Protein AF-A0A137NPG3-F1 (afdb_monomer_lite)

Organism: Conidiobolus coronatus (strain ATCC 28846 / CBS 209.66 / NRRL 28638) (NCBI:txid796925)

Foldseek 3Di:
DFQLCVLLQQVVQFVVVCPPPLNDFDPLQKDWFKKKKFFDPPADADDPPFDKDKHKDWQWFDFDPFATKTWMKMFIDTPNHTTMIMITIMGRGDHDQPQVPTKHKDFDQKWKFFQQDPVSLVVQVPDPQKFFPAPVDRDDRGKIKIWGKMWMFGDPGNQWTQKIWMKTFIFICPFLPDTHGGIMGTDMDGRDRDDVVVVCRVVRTDGPQDWFFDPVQFDFLDDPDPPDALKDWAAQAQVVVCVSSVVPPVLQHPQVSVVVSVHPGNWHPVSVVQVSQVVCCCVRVQVVPSVQFRMKMKTFPATHHHGWMKHKTWGQTTATLQWTKIWIWIATPVRHTGMTIIITGHDPQDEAEAEDPDPADACQLVVVCVPPPQLVVLQVVQQVLCCQQQNGGLNCCRHPLAQKDKHFLDDPSSVNNLVSQQPQWFWFQDPVRDTDIDRLCPVRDSPDGMDMDGDPRGPCLQQLSVLLNSLSSLLSVLSSCVVRSNDHPLRAYEYDPSCLLSCCVRQQVQADSSLSSVLSNSVSSLLLSLFDADPVRAGQKFKKKFQQVLQPPLCWPVNLQVLQVLLCVLVVWDKDFQDPDDTNGITMIITGLLSLQLSLQLSQCSRVVVPDLNVCPVVDDPVVSSVVSSVSSVVSSVVSVVVCVVPVGRDDDDHSGIDTSPSGRGRPRTPSCVSRPVVSVVSCPVSGDPVSGDVVSQAQRYQYPQQRGRDDPDLVNLVSNCVRNVDPVSVVCNVVVVD

InterPro domains:
  IPR001227 Acyl transferase domain superfamily [G3DSA:3.40.366.10] (345-542)
  IPR002539 MaoC-like dehydratase domain [PF01575] (235-331)
  IPR003965 Fatty acid synthase [PR01483] (235-257)
  IPR003965 Fatty acid synthase [PR01483] (257-278)
  IPR003965 Fatty acid synthase [PR01483] (342-361)
  IPR003965 Fatty acid synthase [PR01483] (363-386)
  IPR003965 Fatty acid synthase [PR01483] (485-504)
  IPR003965 Fatty acid synthase [PR01483] (521-542)
  IPR014043 Acyl transferase domain [PF00698] (352-718)
  IPR016035 Acyl transferase/acyl hydrolase/lysophospholipase [SSF52151] (350-708)
  IPR029069 HotDog domain superfamily [SSF54637] (1-95)
  IPR029069 HotDog domain superfamily [SSF54637] (236-345)
  IPR039569 FAS1-like, dehydratase domain region [PF13452] (1-85)
  IPR050830 Fungal fatty acid synthase [PTHR10982] (1-738)

Secondary structure (DSSP, 8-state):
--TTHHHHHHHHHHHHTT-STTS---GGGEEEEEEEEEEPTTSPPP-TT---EEEEEEEEEEEETTEEEEEEEEEEEETTEEEEEEEEEEEEES-----TT-EEEEEPPPEEEEE-SHHHHHHHHT-TTEEES-TTS---TTEEEEEEEEEEEEESSSS-EEEEEEEEEEEEE-SSS-EEEEEEEEEEEEEESS-HHHHHHHHH-EESS--EE-TT--EE-S-SSTT---EEEPPS-SHHHHHHH----GGGT-HHHHHHTT-SSSPPPHHHHHHHHHHHIIIIISTT-GGGEEEEEEEE-S---TT-EEEE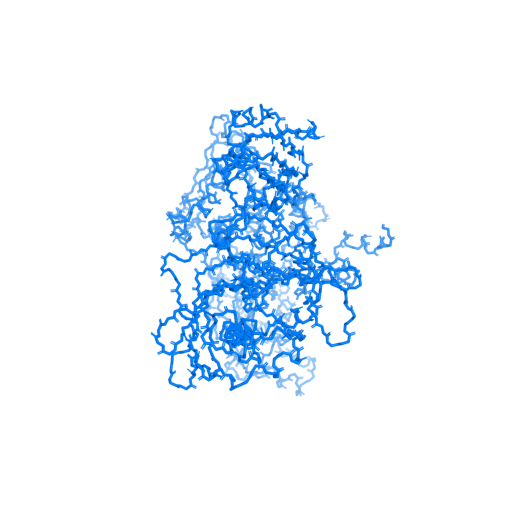EEEEEEEETTEEEEEEEEEETTS-EEEEEEEEEEPSP--EEE--TT---TTTTHHHHHH-HHHHHHHHHHHHHHHHHHS--HHHHHHH--SEEEEE--HHHHHHHHHHHHH-EEEEE-TTS-EEEEES-TT--TT--EEEEE-TT-GGGSHHHHHHHHHHHHHHHHHHHHHTT-PPTT--EEESTTHHHHHHHHTS--S-HHHHHHHHHHHHHHHHHTS---TTS--SEEEEEE-GGGT-TT--HHHHHHHHHHHHHHHTS-EEEEEEEETTTEEEEEEEHHHHHHHHHHHHHHHHTT--HHHHHHHS-HHHHHHHHHHHHHHHHHHHHHHHHHHSS------SSEEE-TT--S-TTSGGGGGGHHHHHHHHHHHS-GGG--HHHHTTTEE-TTT-S----SHHHHHHHHHHH--HHHHHHHHTTT-

Radius of gyration: 34.08 Å; chains: 1; bounding box: 76×72×97 Å

Sequence (739 aa):
APLDYAIRLGWLAIIKTIFPKEIDGDLLKLVHLSNGFRQFDNVRPLQSGDVVDCTAKILALKNTASGKLVKVRSVIQRGGVDVMEINSQFLYRGKFNDFEHTFEVVEETPVEVVLDSAQSIAVLKSKSWFSWDHPELNPSVGSHLIFRLNTFASYESPEVFSSVHTKGQVAMQVSTKEFVNVASVDFEASGSHGNPVLDYLKRHGQSIEQAQYFENGGYSVLPTGEEFSSSIRVPNSNTSYAEISTDYNPIHVNPYIADLAELPGTITHGMWTSASTRKFVETFAAENKPLRVTSYDVSFLGMVLPSDQLETKLFHVGMQNGKRIIKIETFNQNGAKVLEGTAEVDQPTTAYVFTGQGSQEPGMGMALYGSSPVAKAVWDIADNHFLKNYGFSILDIVRNNPKEKTIHFGGVQGKAIRQNYMAMTYDTVTAEGEVKTLPLFPEISDKSDFYTFKSPNGLLSATQFTQPALTLVEKAAFEDMVSKGLIQQNAPFAGHSLGEYATLASIGNVLPIESLIDLVFFRGMTMQSAVERDELGRSDYGMVAVNPSRISKSLTENYLKYLVDSISHETQSLLDIVNFNVENWQYVVSGSLTCLDVLANVLNYLKSANIDLAKLMKEMSLEDLKEHLSQIIHSCLAKSLEKKSQHGFINLERGYATIPLPGIDVPFHSRFLLSGVVPFRNFILRTIHQTNVDVNRLIGKYIPNLVAEPFNVTKDYFELIHKVSSSPKIAKVLKSWDE

pLDDT: mean 91.83, std 6.91, range [52.34, 98.5]

Structure (mmCIF, N/CA/C/O backbone):
data_AF-A0A137NPG3-F1
#
_entry.id   AF-A0A137NPG3-F1
#
loop_
_atom_site.group_PDB
_atom_site.id
_atom_site.type_symbol
_atom_site.label_atom_id
_atom_site.label_alt_id
_atom_site.label_comp_id
_atom_site.label_asym_id
_atom_site.label_entity_id
_atom_site.label_seq_id
_atom_site.pdbx_PDB_ins_code
_atom_site.Cartn_x
_atom_site.Cartn_y
_atom_site.Cartn_z
_atom_site.occupancy
_atom_site.B_iso_or_equiv
_atom_site.auth_seq_id
_atom_site.auth_comp_id
_atom_site.auth_asym_id
_atom_site.auth_atom_id
_atom_site.pdbx_PDB_model_num
ATOM 1 N N . ALA A 1 1 ? 0.030 -21.918 -17.613 1.00 77.31 1 ALA A N 1
ATOM 2 C CA . ALA A 1 1 ? 1.329 -22.197 -18.260 1.00 77.31 1 ALA A CA 1
ATOM 3 C C . ALA A 1 1 ? 2.397 -21.360 -17.560 1.00 77.31 1 ALA A C 1
ATOM 5 O O . ALA A 1 1 ? 2.027 -20.306 -17.050 1.00 77.31 1 ALA A O 1
ATOM 6 N N . PRO A 1 2 ? 3.662 -21.811 -17.459 1.00 82.81 2 PRO A N 1
ATOM 7 C CA . PRO A 1 2 ? 4.732 -20.968 -16.920 1.00 82.81 2 PRO A CA 1
ATOM 8 C C . PRO A 1 2 ? 4.921 -19.729 -17.803 1.00 82.81 2 PRO A C 1
ATOM 10 O O . PRO A 1 2 ? 4.638 -19.799 -19.001 1.00 82.81 2 PRO A O 1
ATOM 13 N N . LEU A 1 3 ? 5.422 -18.629 -17.229 1.00 86.50 3 LEU A N 1
ATOM 14 C CA . LEU A 1 3 ? 5.718 -17.399 -17.979 1.00 86.50 3 LEU A CA 1
ATOM 15 C C . LEU A 1 3 ? 6.594 -17.679 -19.205 1.00 86.50 3 LEU A C 1
ATOM 17 O O . LEU A 1 3 ? 6.303 -17.185 -20.285 1.00 86.50 3 LEU A O 1
ATOM 21 N N . ASP A 1 4 ? 7.589 -18.560 -19.082 1.00 91.25 4 ASP A N 1
ATOM 22 C CA . ASP A 1 4 ? 8.500 -18.890 -20.188 1.00 91.25 4 ASP A CA 1
ATOM 23 C C . ASP A 1 4 ? 7.774 -19.468 -21.407 1.00 91.25 4 ASP A C 1
ATOM 25 O O . ASP A 1 4 ? 8.260 -19.354 -22.527 1.00 91.25 4 ASP A O 1
ATOM 29 N N . TYR A 1 5 ? 6.596 -20.078 -21.226 1.00 91.62 5 TYR A N 1
ATOM 30 C CA . TYR A 1 5 ? 5.825 -20.633 -22.341 1.00 91.62 5 TYR A CA 1
ATOM 31 C C . TYR A 1 5 ? 5.335 -19.544 -23.309 1.00 91.62 5 TYR A C 1
ATOM 33 O O . TYR A 1 5 ? 5.012 -19.844 -24.459 1.00 91.62 5 TYR A O 1
ATOM 41 N N . ALA A 1 6 ? 5.338 -18.278 -22.879 1.00 92.56 6 ALA A N 1
ATOM 42 C CA . ALA A 1 6 ? 5.113 -17.115 -23.726 1.00 92.56 6 ALA A CA 1
ATOM 43 C C . ALA A 1 6 ? 5.998 -17.129 -24.972 1.00 92.56 6 ALA A C 1
ATOM 45 O O . ALA A 1 6 ? 5.499 -16.924 -26.078 1.00 92.56 6 ALA A O 1
ATOM 46 N N . ILE A 1 7 ? 7.299 -17.419 -24.807 1.00 94.31 7 ILE A N 1
ATOM 47 C CA . ILE A 1 7 ? 8.235 -17.370 -25.932 1.00 94.31 7 ILE A CA 1
ATOM 48 C C . ILE A 1 7 ? 7.852 -18.394 -26.988 1.00 94.31 7 ILE A C 1
ATOM 50 O O . ILE A 1 7 ? 7.901 -18.089 -28.169 1.00 94.31 7 ILE A O 1
ATOM 54 N N . ARG A 1 8 ? 7.372 -19.574 -26.583 1.00 94.19 8 ARG A N 1
ATOM 55 C CA . ARG A 1 8 ? 6.933 -20.611 -27.518 1.00 94.19 8 ARG A CA 1
ATOM 56 C C . ARG A 1 8 ? 5.760 -20.145 -28.381 1.00 94.19 8 ARG A C 1
ATOM 58 O O . ARG A 1 8 ? 5.723 -20.446 -29.574 1.00 94.19 8 ARG A O 1
ATOM 65 N N . LEU A 1 9 ? 4.810 -19.442 -27.772 1.00 93.69 9 LEU A N 1
ATOM 66 C CA . LEU A 1 9 ? 3.632 -18.909 -28.454 1.00 93.69 9 LEU A CA 1
ATOM 67 C C . LEU A 1 9 ? 4.014 -17.748 -29.386 1.00 93.69 9 LEU A C 1
ATOM 69 O O . LEU A 1 9 ? 3.578 -17.711 -30.534 1.00 93.69 9 LEU A O 1
ATOM 73 N N . GLY A 1 10 ? 4.877 -16.845 -28.912 1.00 94.12 10 GLY A N 1
ATOM 74 C CA . GLY A 1 10 ? 5.294 -15.646 -29.641 1.00 94.12 10 GLY A CA 1
ATOM 75 C C . GLY A 1 10 ? 6.431 -15.846 -30.648 1.00 94.12 10 GLY A C 1
ATOM 76 O O . GLY A 1 10 ? 6.624 -14.980 -31.500 1.00 94.12 10 GLY A O 1
ATOM 77 N N . TRP A 1 11 ? 7.177 -16.959 -30.597 1.00 95.44 11 TRP A N 1
ATOM 78 C CA . TRP A 1 11 ? 8.459 -17.116 -31.304 1.00 95.44 11 TRP A CA 1
ATOM 79 C C . TRP A 1 11 ? 8.372 -16.809 -32.797 1.00 95.44 11 TRP A C 1
ATOM 81 O O . TRP A 1 11 ? 9.16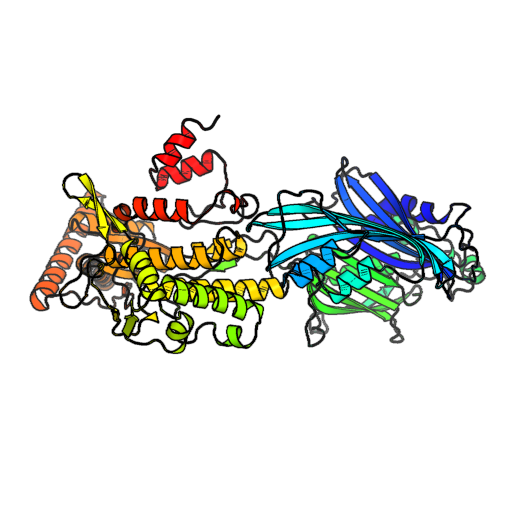5 -16.027 -33.312 1.00 95.44 11 TRP A O 1
ATOM 91 N N . LEU A 1 12 ? 7.374 -17.367 -33.488 1.00 94.06 12 LEU A N 1
ATOM 92 C CA . LEU A 1 12 ? 7.195 -17.154 -34.926 1.00 94.06 12 LEU A CA 1
ATOM 93 C C . LEU A 1 12 ? 6.904 -15.688 -35.267 1.00 94.06 12 LEU A C 1
ATOM 95 O O . LEU A 1 12 ? 7.405 -15.186 -36.270 1.00 94.06 12 LEU A O 1
ATOM 99 N N . ALA A 1 13 ? 6.112 -14.999 -34.442 1.00 95.62 13 ALA A N 1
ATOM 100 C CA . ALA A 1 13 ? 5.815 -13.586 -34.638 1.00 95.62 13 ALA A CA 1
ATOM 101 C C . ALA A 1 13 ? 7.063 -12.729 -34.386 1.00 95.62 13 ALA A C 1
ATOM 103 O O . ALA A 1 13 ? 7.385 -11.874 -35.207 1.00 95.62 13 ALA A O 1
ATOM 104 N N . ILE A 1 14 ? 7.790 -13.007 -33.298 1.00 96.44 14 ILE A N 1
ATOM 105 C CA . ILE A 1 14 ? 9.013 -12.296 -32.910 1.00 96.44 14 ILE A CA 1
ATOM 106 C C . ILE A 1 14 ? 10.095 -12.474 -33.974 1.00 96.44 14 ILE A C 1
ATOM 108 O O . ILE A 1 14 ? 10.585 -11.485 -34.514 1.00 96.44 14 ILE A O 1
ATOM 112 N N . ILE A 1 15 ? 10.446 -13.712 -34.332 1.00 94.38 15 ILE A N 1
ATOM 113 C CA . ILE A 1 15 ? 11.560 -13.965 -35.250 1.00 94.38 15 ILE A CA 1
ATOM 114 C C . ILE A 1 15 ? 11.259 -13.460 -36.664 1.00 94.38 15 ILE A C 1
ATOM 116 O O . ILE A 1 15 ? 12.160 -13.012 -37.359 1.00 94.38 15 ILE A O 1
ATOM 120 N N . LYS A 1 16 ? 9.990 -13.424 -37.093 1.00 95.25 16 LYS A N 1
ATOM 121 C CA . LYS A 1 16 ? 9.615 -12.855 -38.398 1.00 95.25 16 LYS A CA 1
ATOM 122 C C . LYS A 1 16 ? 9.999 -11.375 -38.529 1.00 95.25 16 LYS A C 1
ATOM 124 O O . LYS A 1 16 ? 10.221 -10.911 -39.645 1.00 95.25 16 LYS A O 1
ATOM 129 N N . THR A 1 17 ? 10.110 -10.644 -37.417 1.00 94.81 17 THR A N 1
ATOM 130 C CA . THR A 1 17 ? 10.446 -9.211 -37.426 1.00 94.81 17 THR A CA 1
ATOM 131 C C . THR A 1 17 ? 11.885 -8.903 -37.835 1.00 94.81 17 THR A C 1
ATOM 133 O O . THR A 1 17 ? 12.154 -7.770 -38.214 1.00 94.81 17 THR A O 1
ATOM 136 N N . ILE A 1 18 ? 12.793 -9.883 -37.813 1.00 93.81 18 ILE A N 1
ATOM 137 C CA . ILE A 1 18 ? 14.203 -9.672 -38.178 1.00 93.81 18 ILE A CA 1
ATOM 138 C C . ILE A 1 18 ? 14.530 -10.056 -39.633 1.00 93.81 18 ILE A C 1
ATOM 140 O O . ILE A 1 18 ? 15.678 -9.919 -40.037 1.00 93.81 18 ILE A O 1
ATOM 144 N N . PHE A 1 19 ? 13.544 -10.528 -40.408 1.00 94.06 19 PHE A N 1
ATOM 145 C CA . PHE A 1 19 ? 13.668 -10.893 -41.830 1.00 94.06 19 PHE A CA 1
ATOM 146 C C . PHE A 1 19 ? 13.269 -9.836 -42.888 1.00 94.06 19 PHE A C 1
ATOM 148 O O . PHE A 1 19 ? 13.485 -10.124 -44.071 1.00 94.06 19 PHE A O 1
ATOM 155 N N . PRO A 1 20 ? 12.639 -8.678 -42.576 1.00 93.88 20 PRO A N 1
ATOM 156 C CA . PRO A 1 20 ? 12.394 -7.647 -43.585 1.00 93.88 20 PRO A CA 1
ATOM 157 C C . PRO A 1 20 ? 13.669 -7.274 -44.348 1.00 93.88 20 PRO A C 1
ATOM 159 O O . PRO A 1 20 ? 14.754 -7.257 -43.775 1.00 93.88 20 PRO A O 1
ATOM 162 N N . LYS A 1 21 ? 13.538 -6.956 -45.640 1.00 89.56 21 LYS A N 1
ATOM 163 C CA . LYS A 1 21 ? 14.690 -6.669 -46.517 1.00 89.56 21 LYS A CA 1
ATOM 164 C C . LYS A 1 21 ? 15.441 -5.407 -46.102 1.00 89.56 21 LYS A C 1
ATOM 166 O O . LYS A 1 21 ? 16.620 -5.268 -46.392 1.00 89.56 21 LYS A O 1
ATOM 171 N N . GLU A 1 22 ? 14.735 -4.502 -45.440 1.00 89.38 22 GLU A N 1
ATOM 172 C CA . GLU A 1 22 ? 15.235 -3.251 -44.885 1.00 89.38 22 GLU A CA 1
ATOM 173 C C . GLU A 1 22 ? 16.142 -3.489 -43.662 1.00 89.38 22 GLU A C 1
ATOM 175 O O . GLU A 1 22 ? 16.864 -2.590 -43.238 1.00 89.38 22 GLU A O 1
ATOM 180 N N . ILE A 1 23 ? 16.115 -4.701 -43.095 1.00 90.19 23 ILE A N 1
ATOM 181 C CA . ILE A 1 23 ? 16.957 -5.148 -41.984 1.00 90.19 23 ILE A CA 1
ATOM 182 C C . ILE A 1 23 ? 17.960 -6.158 -42.543 1.00 90.19 23 ILE A C 1
ATOM 184 O O . ILE A 1 23 ? 17.838 -7.364 -42.342 1.00 90.19 23 ILE A O 1
ATOM 188 N N . ASP A 1 24 ? 18.948 -5.654 -43.280 1.00 89.25 24 ASP A N 1
ATOM 189 C CA . ASP A 1 24 ? 20.020 -6.494 -43.810 1.00 89.25 24 ASP A CA 1
ATOM 190 C C . ASP A 1 24 ? 21.049 -6.819 -42.715 1.00 89.25 24 ASP A C 1
ATOM 192 O O . ASP A 1 24 ? 21.476 -5.950 -41.944 1.00 89.25 24 ASP A O 1
ATOM 196 N N . GLY A 1 25 ? 21.432 -8.089 -42.625 1.00 90.75 25 GLY A N 1
ATOM 197 C CA . GLY A 1 25 ? 22.303 -8.599 -41.577 1.00 90.75 25 GLY A CA 1
ATOM 198 C C . GLY A 1 25 ? 22.615 -10.084 -41.739 1.00 90.75 25 GLY A C 1
ATOM 199 O O . GLY A 1 25 ? 21.783 -10.884 -42.163 1.00 90.75 25 GLY A O 1
ATOM 200 N N . ASP A 1 26 ? 23.836 -10.468 -41.370 1.00 93.19 26 ASP A N 1
ATOM 201 C CA . ASP A 1 26 ? 24.262 -11.867 -41.381 1.00 93.19 26 ASP A CA 1
ATOM 202 C C . ASP A 1 26 ? 23.595 -12.637 -40.229 1.00 93.19 26 ASP A C 1
ATOM 204 O O . ASP A 1 26 ? 23.969 -12.487 -39.061 1.00 93.19 26 ASP A O 1
ATOM 208 N N . LEU A 1 27 ? 22.610 -13.477 -40.561 1.00 93.19 27 LEU A N 1
ATOM 209 C CA . LEU A 1 27 ? 21.873 -14.304 -39.599 1.00 93.19 27 LEU A CA 1
ATOM 210 C C . LEU A 1 27 ? 22.770 -15.271 -38.813 1.00 93.19 27 LEU A C 1
ATOM 212 O O . LEU A 1 27 ? 22.447 -15.577 -37.667 1.00 93.19 27 LEU A O 1
ATOM 216 N N . LEU A 1 28 ? 23.906 -15.720 -39.363 1.00 92.62 28 LEU A N 1
ATOM 217 C CA . LEU A 1 28 ? 24.854 -16.564 -38.618 1.00 92.62 28 LEU A CA 1
ATOM 218 C C . LEU A 1 28 ? 25.591 -15.778 -37.526 1.00 92.62 28 LEU A C 1
ATOM 220 O O . LEU A 1 28 ? 26.126 -16.363 -36.586 1.00 92.62 28 LEU A O 1
ATOM 224 N N . LYS A 1 29 ? 25.595 -14.445 -37.620 1.00 93.88 29 LYS A N 1
ATOM 225 C CA . LYS A 1 29 ? 26.189 -13.533 -36.635 1.00 93.88 29 LYS A CA 1
ATOM 226 C C . LYS A 1 29 ? 25.158 -12.878 -35.720 1.00 93.88 29 LYS A C 1
ATOM 228 O O . LYS A 1 29 ? 25.534 -11.986 -34.952 1.00 93.88 29 LYS A O 1
ATOM 233 N N . LEU A 1 30 ? 23.901 -13.317 -35.783 1.00 96.25 30 LEU A N 1
ATOM 234 C CA . LEU A 1 30 ? 22.830 -12.869 -34.904 1.00 96.25 30 LEU A CA 1
ATOM 235 C C . LEU A 1 30 ? 23.091 -13.311 -33.459 1.00 96.25 30 LEU A C 1
ATOM 237 O O . LEU A 1 30 ? 23.410 -14.468 -33.189 1.00 96.25 30 LEU A O 1
ATOM 241 N N . VAL A 1 31 ? 22.906 -12.390 -32.520 1.00 96.44 31 VAL A N 1
ATOM 242 C CA . VAL A 1 31 ? 22.992 -12.646 -31.080 1.00 96.44 31 VAL A CA 1
ATOM 243 C C . VAL A 1 31 ? 21.686 -12.227 -30.424 1.00 96.44 31 VAL A C 1
ATOM 245 O O . VAL A 1 31 ? 21.208 -11.117 -30.642 1.00 96.44 31 VAL A O 1
ATOM 248 N N . HIS A 1 32 ? 21.118 -13.096 -29.592 1.00 97.25 32 HIS A N 1
ATOM 249 C CA . HIS A 1 32 ? 20.027 -12.729 -28.692 1.00 97.25 32 HIS A CA 1
ATOM 250 C C . HIS A 1 32 ? 20.649 -12.062 -27.458 1.00 97.25 32 HIS A C 1
ATOM 252 O O . HIS A 1 32 ? 21.397 -12.709 -26.731 1.00 97.25 32 HIS A O 1
ATOM 258 N N . LEU A 1 33 ? 20.400 -10.767 -27.258 1.00 97.12 33 LEU A N 1
ATOM 259 C CA . LEU A 1 33 ? 21.003 -9.976 -26.180 1.00 97.12 33 LEU A CA 1
ATOM 260 C C . LEU A 1 33 ? 20.206 -10.042 -24.883 1.00 97.12 33 LEU A C 1
ATOM 262 O O . LEU A 1 33 ? 20.792 -10.166 -23.813 1.00 97.12 33 LEU A O 1
ATOM 266 N N . SER A 1 34 ? 18.884 -9.941 -24.963 1.00 97.75 34 SER A N 1
ATOM 267 C CA . SER A 1 34 ? 18.024 -9.961 -23.784 1.00 97.75 34 SER A CA 1
ATOM 268 C C . SER A 1 34 ? 16.610 -10.393 -24.124 1.00 97.75 34 SER A C 1
ATOM 270 O O . SER A 1 34 ? 16.158 -10.245 -25.262 1.00 97.75 34 SER A O 1
ATOM 272 N N . ASN A 1 35 ? 15.919 -10.916 -23.115 1.00 97.94 35 ASN A N 1
ATOM 273 C CA . ASN A 1 35 ? 14.514 -11.266 -23.192 1.00 97.94 35 ASN A CA 1
ATOM 274 C C . ASN A 1 35 ? 13.799 -10.917 -21.883 1.00 97.94 35 ASN A C 1
ATOM 276 O O . ASN A 1 35 ? 14.281 -11.254 -20.801 1.00 97.94 35 ASN A O 1
ATOM 280 N N . GLY A 1 36 ? 12.629 -10.303 -22.006 1.00 97.12 36 GLY A N 1
ATOM 281 C CA . GLY A 1 36 ? 11.743 -9.939 -20.912 1.00 97.12 36 GLY A CA 1
ATOM 282 C C . GLY A 1 36 ? 10.342 -10.497 -21.097 1.00 97.12 36 GLY A C 1
ATOM 283 O O . GLY A 1 36 ? 9.856 -10.591 -22.223 1.00 97.12 36 GLY A O 1
ATOM 284 N N . PHE A 1 37 ? 9.696 -10.849 -19.992 1.00 95.94 37 PHE A N 1
ATOM 285 C CA . PHE A 1 37 ? 8.285 -11.214 -19.919 1.00 95.94 37 PHE A CA 1
ATOM 286 C C . PHE A 1 37 ? 7.602 -10.316 -18.902 1.00 95.94 37 PHE A C 1
ATOM 288 O O . PHE A 1 37 ? 8.107 -10.196 -17.788 1.00 95.94 37 PHE A O 1
ATOM 295 N N . ARG A 1 38 ? 6.433 -9.772 -19.237 1.00 93.88 38 ARG A N 1
ATOM 296 C CA . ARG A 1 38 ? 5.605 -9.027 -18.286 1.00 93.88 38 ARG A CA 1
ATOM 297 C C . ARG A 1 38 ? 4.138 -9.395 -18.447 1.00 93.88 38 ARG A C 1
ATOM 299 O O . ARG A 1 38 ? 3.564 -9.277 -19.526 1.00 93.88 38 ARG A O 1
ATOM 306 N N . GLN A 1 39 ? 3.534 -9.850 -17.359 1.00 92.00 39 GLN A N 1
ATOM 307 C CA . GLN A 1 39 ? 2.100 -10.089 -17.247 1.00 92.00 39 GLN A CA 1
ATOM 308 C C . GLN A 1 39 ? 1.388 -8.745 -17.049 1.00 92.00 39 GLN A C 1
ATOM 310 O O . GLN A 1 39 ? 1.785 -7.971 -16.179 1.00 92.00 39 GLN A O 1
ATOM 315 N N . PHE A 1 40 ? 0.328 -8.473 -17.817 1.00 90.31 40 PHE A N 1
ATOM 316 C CA . PHE A 1 40 ? -0.492 -7.284 -17.573 1.00 90.31 40 PHE A CA 1
ATOM 317 C C . PHE A 1 40 ? -1.292 -7.439 -16.274 1.00 90.31 40 PHE A C 1
ATOM 319 O O . PHE A 1 40 ? -1.841 -8.511 -15.985 1.00 90.31 40 PHE A O 1
ATOM 326 N N . ASP A 1 41 ? -1.354 -6.360 -15.493 1.00 82.69 41 ASP A N 1
ATOM 327 C CA . ASP A 1 41 ? -2.051 -6.337 -14.210 1.00 82.69 41 ASP A CA 1
ATOM 328 C C . ASP A 1 41 ? -3.564 -6.570 -14.388 1.00 82.69 41 ASP A C 1
ATOM 330 O O . ASP A 1 41 ? -4.166 -6.196 -15.393 1.00 82.69 41 ASP A O 1
ATOM 334 N N . ASN A 1 42 ? -4.204 -7.182 -13.386 1.00 79.75 42 ASN A N 1
ATOM 335 C CA . ASN A 1 42 ? -5.645 -7.493 -13.355 1.00 79.75 42 ASN A CA 1
ATOM 336 C C . ASN A 1 42 ? -6.166 -8.418 -14.481 1.00 79.75 42 ASN A C 1
ATOM 338 O O . ASN A 1 42 ? -7.379 -8.573 -14.630 1.00 79.75 42 ASN A O 1
ATOM 342 N N . VAL A 1 43 ? -5.288 -9.088 -15.236 1.00 86.88 43 VAL A N 1
ATOM 343 C CA . VAL A 1 43 ? -5.678 -10.071 -16.262 1.00 86.88 43 VAL A CA 1
ATOM 344 C C . VAL A 1 43 ? -5.372 -11.492 -15.793 1.00 86.88 43 VAL A C 1
ATOM 346 O O . VAL A 1 43 ? -4.303 -11.774 -15.254 1.00 86.88 43 VAL A O 1
ATOM 349 N N . ARG A 1 44 ? -6.305 -12.433 -16.019 1.00 88.81 44 ARG A N 1
ATOM 350 C CA . ARG A 1 44 ? -6.088 -13.850 -15.682 1.00 88.81 44 ARG A CA 1
ATOM 351 C C . ARG A 1 44 ? -4.892 -14.410 -16.478 1.00 88.81 44 ARG A C 1
ATOM 353 O O . ARG A 1 44 ? -4.960 -14.379 -17.713 1.00 88.81 44 ARG A O 1
ATOM 360 N N . PRO A 1 45 ? -3.903 -15.047 -15.821 1.00 88.44 45 PRO A N 1
ATOM 361 C CA . PRO A 1 45 ? -2.783 -15.718 -16.484 1.00 88.44 45 PRO A CA 1
ATOM 362 C C . PRO A 1 45 ? -3.220 -16.784 -17.500 1.00 88.44 45 PRO A C 1
ATOM 364 O O . PRO A 1 45 ? -4.342 -17.305 -17.442 1.00 88.44 45 PRO A O 1
ATOM 367 N N . LEU A 1 46 ? -2.320 -17.148 -18.417 1.00 89.69 46 LEU A N 1
ATOM 368 C CA . LEU A 1 46 ? -2.561 -18.186 -19.427 1.00 89.69 46 LEU A CA 1
ATOM 369 C C . LEU A 1 46 ? -2.781 -19.570 -18.795 1.00 89.69 46 LEU A C 1
ATOM 371 O O . LEU A 1 46 ? -1.969 -20.052 -17.996 1.00 89.69 46 LEU A O 1
ATOM 375 N N . GLN A 1 47 ? -3.850 -20.250 -19.202 1.00 90.81 47 GLN A N 1
ATOM 376 C CA . GLN A 1 47 ? -4.218 -21.601 -18.769 1.00 90.81 47 GLN A CA 1
ATOM 377 C C . GLN A 1 47 ? -4.283 -22.568 -19.956 1.00 90.81 47 GLN A C 1
ATOM 379 O O . GLN A 1 47 ? -4.293 -22.166 -21.116 1.00 90.81 47 GLN A O 1
ATOM 384 N N . SER A 1 48 ? -4.285 -23.868 -19.657 1.00 90.56 48 SER A N 1
ATOM 385 C CA . SER A 1 48 ? -4.498 -24.883 -20.691 1.00 90.56 48 SER A CA 1
ATOM 386 C C . SER A 1 48 ? -5.904 -24.738 -21.280 1.00 90.56 48 SER A C 1
ATOM 388 O O . SER A 1 48 ? -6.854 -24.505 -20.537 1.00 90.56 48 SER A O 1
ATOM 390 N N . GLY A 1 49 ? -6.023 -24.855 -22.603 1.00 91.69 49 GLY A N 1
ATOM 391 C CA . GLY A 1 49 ? -7.273 -24.640 -23.337 1.00 91.69 49 GLY A CA 1
ATOM 392 C C . GLY A 1 49 ? -7.517 -23.195 -23.784 1.00 91.69 49 GLY A C 1
ATOM 393 O O . GLY A 1 49 ? -8.425 -22.972 -24.580 1.00 91.69 49 GLY A O 1
ATOM 394 N N . ASP A 1 50 ? -6.708 -22.226 -23.337 1.00 93.38 50 ASP A N 1
ATOM 395 C CA . ASP A 1 50 ? -6.786 -20.854 -23.846 1.00 93.38 50 ASP A CA 1
ATOM 396 C C . ASP A 1 50 ? -6.374 -20.810 -25.332 1.00 93.38 50 ASP A C 1
ATOM 398 O O . ASP A 1 50 ? -5.334 -21.349 -25.719 1.00 93.38 50 ASP A O 1
ATOM 402 N N . VAL A 1 51 ? -7.176 -20.129 -26.155 1.00 95.00 51 VAL A N 1
ATOM 403 C CA . VAL A 1 51 ? -6.831 -19.767 -27.538 1.00 95.00 51 VAL A CA 1
ATOM 404 C C . VAL A 1 51 ? -6.286 -18.347 -27.524 1.00 95.00 51 VAL A C 1
ATOM 406 O O . VAL A 1 51 ? -6.917 -17.450 -26.958 1.00 95.00 51 VAL A O 1
ATOM 409 N N . VAL A 1 52 ? -5.107 -18.156 -28.111 1.00 94.94 52 VAL A N 1
ATOM 410 C CA . VAL A 1 52 ? -4.392 -16.881 -28.070 1.00 94.94 52 VAL A CA 1
ATOM 411 C C . VAL A 1 52 ? -3.890 -16.466 -29.441 1.00 94.94 52 VAL A C 1
ATOM 413 O O . VAL A 1 52 ? -3.493 -17.309 -30.244 1.00 94.94 52 VAL A O 1
ATOM 416 N N . ASP A 1 53 ? -3.843 -15.157 -29.648 1.00 96.00 53 ASP A N 1
ATOM 417 C CA . ASP A 1 53 ? -3.226 -14.511 -30.798 1.00 96.00 53 ASP A CA 1
ATOM 418 C C . ASP A 1 53 ? -1.929 -13.831 -30.355 1.00 96.00 53 ASP A C 1
ATOM 420 O O . ASP A 1 53 ? -1.831 -13.319 -29.241 1.00 96.00 53 ASP A O 1
ATOM 424 N N . CYS A 1 54 ? -0.908 -13.839 -31.209 1.00 95.62 54 CYS A N 1
ATOM 425 C CA . CYS A 1 54 ? 0.374 -13.198 -30.923 1.00 95.62 54 CYS A CA 1
ATOM 426 C C . CYS A 1 54 ? 0.678 -12.168 -32.006 1.00 95.62 54 CYS A C 1
ATOM 428 O O . CYS A 1 54 ? 0.775 -12.504 -33.188 1.00 95.62 54 CYS A O 1
ATOM 430 N N . THR A 1 55 ? 0.871 -10.919 -31.596 1.00 96.19 55 THR A N 1
ATOM 431 C CA . THR A 1 55 ? 1.320 -9.836 -32.476 1.00 96.19 55 THR A CA 1
ATOM 432 C C . THR A 1 55 ? 2.724 -9.410 -32.069 1.00 96.19 55 THR A C 1
ATOM 434 O O . THR A 1 55 ? 3.085 -9.512 -30.899 1.00 96.19 55 THR A O 1
ATOM 437 N N . ALA A 1 56 ? 3.554 -8.984 -33.020 1.00 96.62 56 ALA A N 1
ATOM 438 C CA . ALA A 1 56 ? 4.904 -8.501 -32.749 1.00 96.62 56 ALA A CA 1
ATOM 439 C C . ALA A 1 56 ? 5.170 -7.209 -33.521 1.00 96.62 56 ALA A C 1
ATOM 441 O O . ALA A 1 56 ? 4.810 -7.091 -34.694 1.00 96.62 56 ALA A O 1
ATOM 442 N N . LYS A 1 57 ? 5.806 -6.248 -32.852 1.00 95.69 57 LYS A N 1
ATOM 443 C CA . LYS A 1 57 ? 6.160 -4.936 -33.385 1.00 95.69 57 LYS A CA 1
ATOM 444 C C . LYS A 1 57 ? 7.630 -4.652 -33.100 1.00 95.69 57 LYS A C 1
ATOM 446 O O . LYS A 1 57 ? 8.113 -4.871 -31.990 1.00 95.69 57 LYS A O 1
ATOM 451 N N . ILE A 1 58 ? 8.332 -4.134 -34.100 1.00 96.31 58 ILE A N 1
ATOM 452 C CA . ILE A 1 58 ? 9.698 -3.638 -33.933 1.00 96.31 58 ILE A CA 1
ATOM 453 C C . ILE A 1 58 ? 9.607 -2.295 -33.212 1.00 96.31 58 ILE A C 1
ATOM 455 O O . ILE A 1 58 ? 8.947 -1.373 -33.692 1.00 96.31 58 ILE A O 1
ATOM 459 N N . LEU A 1 59 ? 10.237 -2.207 -32.045 1.00 95.38 59 LEU A N 1
ATOM 460 C CA . LEU A 1 59 ? 10.337 -0.974 -31.273 1.00 95.38 59 LEU A CA 1
ATOM 461 C C . LEU A 1 59 ? 11.584 -0.183 -31.630 1.00 95.38 59 LEU A C 1
ATOM 463 O O . LEU A 1 59 ? 11.543 1.037 -31.598 1.00 95.38 59 LEU A O 1
ATOM 467 N N . ALA A 1 60 ? 12.685 -0.850 -31.965 1.00 95.81 60 ALA A N 1
ATOM 468 C CA . ALA A 1 60 ? 13.899 -0.152 -32.352 1.00 95.81 60 ALA A CA 1
ATOM 469 C C . ALA A 1 60 ? 14.677 -0.926 -33.406 1.00 95.81 60 ALA A C 1
ATOM 471 O O . ALA A 1 60 ? 14.826 -2.143 -33.300 1.00 95.81 60 ALA A O 1
ATOM 472 N N . LEU A 1 61 ? 15.226 -0.185 -34.359 1.00 95.81 61 LEU A N 1
ATOM 473 C CA . LEU A 1 61 ? 16.267 -0.607 -35.276 1.00 95.81 61 LEU A CA 1
ATOM 474 C C . LEU A 1 61 ? 17.394 0.419 -35.189 1.00 95.81 61 LEU A C 1
ATOM 476 O O . LEU A 1 61 ? 17.241 1.537 -35.672 1.00 95.81 61 LEU A O 1
ATOM 480 N N . LYS A 1 62 ? 18.514 0.069 -34.555 1.00 94.00 62 LYS A N 1
ATOM 481 C CA . LYS A 1 62 ? 19.587 1.031 -34.269 1.00 94.00 62 LYS A CA 1
ATOM 482 C C . LYS A 1 62 ? 20.953 0.468 -34.614 1.00 94.00 62 LYS A C 1
ATOM 484 O O . LYS A 1 62 ? 21.332 -0.592 -34.123 1.00 94.00 62 LYS A O 1
ATOM 489 N N . ASN A 1 63 ? 21.725 1.211 -35.397 1.00 94.50 63 ASN A N 1
ATOM 490 C CA . ASN A 1 63 ? 23.126 0.885 -35.634 1.00 94.50 63 ASN A CA 1
ATOM 491 C C . ASN A 1 63 ? 23.953 1.336 -34.419 1.00 94.50 63 ASN A C 1
ATOM 493 O O . ASN A 1 63 ? 23.927 2.502 -34.026 1.00 94.50 63 ASN A O 1
ATOM 497 N N . THR A 1 64 ? 24.668 0.402 -33.804 1.00 92.94 64 THR A N 1
ATOM 498 C CA . THR A 1 64 ? 25.583 0.622 -32.680 1.00 92.94 64 THR A CA 1
ATOM 499 C C . THR A 1 64 ? 27.012 0.287 -33.107 1.00 92.94 64 THR A C 1
ATOM 501 O O . THR A 1 64 ? 27.250 -0.272 -34.177 1.00 92.94 64 THR A O 1
ATOM 504 N N . ALA A 1 65 ? 27.993 0.589 -32.253 1.00 91.56 65 ALA A N 1
ATOM 505 C CA . ALA A 1 65 ? 29.389 0.241 -32.522 1.00 91.56 65 ALA A CA 1
ATOM 506 C C . ALA A 1 65 ? 29.631 -1.279 -32.649 1.00 91.56 65 ALA A C 1
ATOM 508 O O . ALA A 1 65 ? 30.601 -1.690 -33.285 1.00 91.56 65 ALA A O 1
ATOM 509 N N . SER A 1 66 ? 28.774 -2.106 -32.040 1.00 92.94 66 SER A N 1
ATOM 510 C CA . SER A 1 66 ? 28.885 -3.568 -32.038 1.00 92.94 66 SER A CA 1
ATOM 511 C C . SER A 1 66 ? 28.031 -4.258 -33.107 1.00 92.94 66 SER A C 1
ATOM 513 O O . SER A 1 66 ? 28.219 -5.454 -33.348 1.00 92.94 66 SER A O 1
ATOM 515 N N . GLY A 1 67 ? 27.104 -3.544 -33.753 1.00 94.75 67 GLY A N 1
ATOM 516 C CA . GLY A 1 67 ? 26.215 -4.130 -34.748 1.00 94.75 67 GLY A CA 1
ATOM 517 C C . GLY A 1 67 ? 24.893 -3.394 -34.925 1.00 94.75 67 GLY A C 1
ATOM 518 O O . GLY A 1 67 ? 24.704 -2.288 -34.432 1.00 94.75 67 GLY A O 1
ATOM 519 N N . LYS A 1 68 ? 23.951 -4.026 -35.621 1.00 95.75 68 LYS A N 1
ATOM 520 C CA . LYS A 1 68 ? 22.583 -3.523 -35.795 1.00 95.75 68 LYS A CA 1
ATOM 521 C C . LYS A 1 68 ? 21.672 -4.165 -34.749 1.00 95.75 68 LYS A C 1
ATOM 523 O O . LYS A 1 68 ? 21.455 -5.376 -34.768 1.00 95.75 68 LYS A O 1
ATOM 528 N N . LEU A 1 69 ? 21.192 -3.356 -33.810 1.00 96.12 69 LEU A N 1
ATOM 529 C CA . LEU A 1 69 ? 20.287 -3.738 -32.729 1.00 96.12 69 LEU A CA 1
ATOM 530 C C . LEU A 1 69 ? 18.841 -3.730 -33.232 1.00 96.12 69 LEU A C 1
ATOM 532 O O . LEU A 1 69 ? 18.395 -2.728 -33.789 1.00 96.12 69 LEU A O 1
ATOM 536 N N . VAL A 1 70 ? 18.104 -4.803 -32.959 1.00 97.19 70 VAL A N 1
ATOM 537 C CA . VAL A 1 70 ? 16.663 -4.911 -33.198 1.00 97.19 70 VAL A CA 1
ATOM 538 C C . VAL A 1 70 ? 15.963 -5.174 -31.867 1.00 97.19 70 VAL A C 1
ATOM 540 O O . VAL A 1 70 ? 16.194 -6.209 -31.244 1.00 97.19 70 VAL A O 1
ATOM 543 N N . LYS A 1 71 ? 15.106 -4.254 -31.420 1.00 97.19 71 LYS A N 1
ATOM 544 C CA . LYS A 1 71 ? 14.237 -4.450 -30.249 1.00 97.19 71 LYS A CA 1
ATOM 545 C C . LYS A 1 71 ? 12.827 -4.771 -30.719 1.00 97.19 71 LYS A C 1
ATOM 547 O O . LYS A 1 71 ? 12.272 -4.046 -31.545 1.00 97.19 71 LYS A O 1
ATOM 552 N N . VAL A 1 72 ? 12.234 -5.818 -30.163 1.00 97.06 72 VAL A N 1
ATOM 553 C CA . VAL A 1 72 ? 10.922 -6.333 -30.561 1.00 97.06 72 VAL A CA 1
ATOM 554 C C . VAL A 1 72 ? 10.044 -6.456 -29.325 1.00 97.06 72 VAL A C 1
ATOM 556 O O . VAL A 1 72 ? 10.461 -7.056 -28.338 1.00 97.06 72 VAL A O 1
ATOM 559 N N . ARG A 1 73 ? 8.821 -5.925 -29.397 1.00 96.75 73 ARG A N 1
ATOM 560 C CA . ARG A 1 73 ? 7.760 -6.175 -28.415 1.00 96.75 73 ARG A CA 1
ATOM 561 C C . ARG A 1 73 ? 6.713 -7.067 -29.055 1.00 96.75 73 ARG A C 1
ATOM 563 O O . ARG A 1 73 ? 6.185 -6.738 -30.117 1.00 96.75 73 ARG A O 1
ATOM 570 N N . SER A 1 74 ? 6.411 -8.189 -28.421 1.00 96.94 74 SER A N 1
ATOM 571 C CA . SER A 1 74 ? 5.302 -9.057 -28.791 1.00 96.94 74 SER A CA 1
ATOM 572 C C . SER A 1 74 ? 4.248 -9.058 -27.701 1.00 96.94 74 SER A C 1
ATOM 574 O O . SER A 1 74 ? 4.585 -9.115 -26.526 1.00 96.94 74 SER A O 1
ATOM 576 N N . VAL A 1 75 ? 2.980 -8.988 -28.092 1.00 96.69 75 VAL A N 1
ATOM 577 C CA . VAL A 1 75 ? 1.835 -9.013 -27.183 1.00 96.69 75 VAL A CA 1
ATOM 578 C C . VAL A 1 75 ? 1.016 -10.263 -27.468 1.00 96.69 75 VAL A C 1
ATOM 580 O O . VAL A 1 75 ? 0.654 -10.532 -28.619 1.00 96.69 75 VAL A O 1
ATOM 583 N N . ILE A 1 76 ? 0.739 -11.027 -26.413 1.00 95.94 76 ILE A N 1
ATOM 584 C CA . ILE A 1 76 ? -0.156 -12.182 -26.448 1.00 95.94 76 ILE A CA 1
ATOM 585 C C . ILE A 1 76 ? -1.548 -11.730 -26.022 1.00 95.94 76 ILE A C 1
ATOM 587 O O . ILE A 1 76 ? -1.731 -11.225 -24.912 1.00 95.94 76 ILE A O 1
ATOM 591 N N . GLN A 1 77 ? -2.530 -11.967 -26.885 1.00 95.81 77 GLN A N 1
ATOM 592 C CA . GLN A 1 77 ? -3.925 -11.600 -26.690 1.00 95.81 77 GLN A CA 1
ATOM 593 C C . GLN A 1 77 ? -4.800 -12.838 -26.505 1.00 95.81 77 GLN A C 1
ATOM 595 O O . GLN A 1 77 ? -4.602 -13.855 -27.167 1.00 95.81 77 GLN A O 1
ATOM 600 N N . ARG A 1 78 ? -5.807 -12.749 -25.634 1.00 94.38 78 ARG A N 1
ATOM 601 C CA . ARG A 1 78 ? -6.854 -13.769 -25.469 1.00 94.38 78 ARG A CA 1
ATOM 602 C C . ARG A 1 78 ? -8.215 -13.108 -25.622 1.00 94.38 78 ARG A C 1
ATOM 604 O O . ARG A 1 78 ? -8.606 -12.308 -24.777 1.00 94.38 78 ARG A O 1
ATOM 611 N N . GLY A 1 79 ? -8.933 -13.439 -26.695 1.00 91.56 79 GLY A N 1
ATOM 612 C CA . GLY A 1 79 ? -10.233 -12.826 -26.990 1.00 91.56 79 GLY A CA 1
ATOM 613 C C . GLY A 1 79 ? -10.155 -11.303 -27.155 1.00 91.56 79 GLY A C 1
ATOM 614 O O . GLY A 1 79 ? -11.040 -10.599 -26.681 1.00 91.56 79 GLY A O 1
ATOM 615 N N . GLY A 1 80 ? -9.070 -10.798 -27.756 1.00 91.38 80 GLY A N 1
ATOM 616 C CA . GLY A 1 80 ? -8.821 -9.363 -27.949 1.00 91.38 80 GLY A CA 1
ATOM 617 C C . GLY A 1 80 ? -8.299 -8.608 -26.720 1.00 91.38 80 GLY A C 1
ATOM 618 O O . GLY A 1 80 ? -8.076 -7.407 -26.813 1.00 91.38 80 GLY A O 1
ATOM 619 N N . VAL A 1 81 ? -8.096 -9.282 -25.583 1.00 93.69 81 VAL A N 1
ATOM 620 C CA . VAL A 1 81 ? -7.523 -8.681 -24.368 1.00 93.69 81 VAL A CA 1
ATOM 621 C C . VAL A 1 81 ? -6.039 -9.010 -24.277 1.00 93.69 81 VAL A C 1
ATOM 623 O O . VAL A 1 81 ? -5.673 -10.186 -24.336 1.00 93.69 81 VAL A O 1
ATOM 626 N N . ASP A 1 82 ? -5.202 -7.994 -24.086 1.00 94.69 82 ASP A N 1
ATOM 627 C CA . ASP A 1 82 ? -3.764 -8.146 -23.859 1.00 94.69 82 ASP A CA 1
ATOM 628 C C . ASP A 1 82 ? -3.512 -8.872 -22.529 1.00 94.69 82 ASP A C 1
ATOM 630 O O . ASP A 1 82 ? -3.970 -8.449 -21.469 1.00 94.69 82 ASP A O 1
ATOM 634 N N . VAL A 1 83 ? -2.803 -10.002 -22.576 1.00 93.62 83 VAL A N 1
ATOM 635 C CA . VAL A 1 83 ? -2.534 -10.839 -21.393 1.00 93.62 83 VAL A CA 1
ATOM 636 C C . VAL A 1 83 ? -1.107 -10.666 -20.904 1.00 93.62 83 VAL A C 1
ATOM 638 O O . VAL A 1 83 ? -0.868 -10.602 -19.700 1.00 93.62 83 VAL A O 1
ATOM 641 N N . MET A 1 84 ? -0.153 -10.614 -21.824 1.00 93.50 84 MET A N 1
ATOM 642 C CA . MET A 1 84 ? 1.268 -10.596 -21.505 1.00 93.50 84 MET A CA 1
ATOM 643 C C . MET A 1 84 ? 2.048 -10.002 -22.667 1.00 93.50 84 MET A C 1
ATOM 645 O O . MET A 1 84 ? 1.678 -10.196 -23.828 1.00 93.50 84 MET A O 1
ATOM 649 N N . GLU A 1 85 ? 3.155 -9.346 -22.353 1.00 95.06 85 GLU A N 1
ATOM 650 C CA . GLU A 1 85 ? 4.128 -8.884 -23.330 1.00 95.06 85 GLU A CA 1
ATOM 651 C C . GLU A 1 85 ? 5.471 -9.610 -23.197 1.00 95.06 85 GLU A C 1
ATOM 653 O O . GLU A 1 85 ? 5.864 -10.079 -22.124 1.00 95.06 85 GLU A O 1
ATOM 658 N N . ILE A 1 86 ? 6.166 -9.705 -24.327 1.00 97.06 86 ILE A N 1
ATOM 659 C CA . ILE A 1 86 ? 7.507 -10.256 -24.474 1.00 97.06 86 ILE A CA 1
ATOM 660 C C . ILE A 1 86 ? 8.363 -9.177 -25.123 1.00 97.06 86 ILE A C 1
ATOM 662 O O . ILE A 1 86 ? 8.034 -8.706 -26.212 1.00 97.06 86 ILE A O 1
ATOM 666 N N . ASN A 1 87 ? 9.467 -8.806 -24.487 1.00 96.31 87 ASN A N 1
ATOM 667 C CA . ASN A 1 87 ? 10.417 -7.841 -25.029 1.00 96.31 87 ASN A CA 1
ATOM 668 C C . ASN A 1 87 ? 11.727 -8.570 -25.347 1.00 96.31 87 ASN A C 1
ATOM 670 O O . ASN A 1 87 ? 12.441 -8.968 -24.433 1.00 96.31 87 ASN A O 1
ATOM 674 N N . SER A 1 88 ? 12.056 -8.752 -26.626 1.00 97.62 88 SER A N 1
ATOM 675 C CA . SER A 1 88 ? 13.291 -9.423 -27.060 1.00 97.62 88 SER A CA 1
ATOM 676 C C . SER A 1 88 ? 14.221 -8.439 -27.763 1.00 97.62 88 SER A C 1
ATOM 678 O O . SER A 1 88 ? 13.773 -7.567 -28.514 1.00 97.62 88 SER A O 1
ATOM 680 N N . GLN A 1 89 ? 15.526 -8.579 -27.539 1.00 97.56 89 GLN A N 1
ATOM 681 C CA . GLN A 1 89 ? 16.547 -7.776 -28.209 1.00 97.56 89 GLN A CA 1
ATOM 682 C C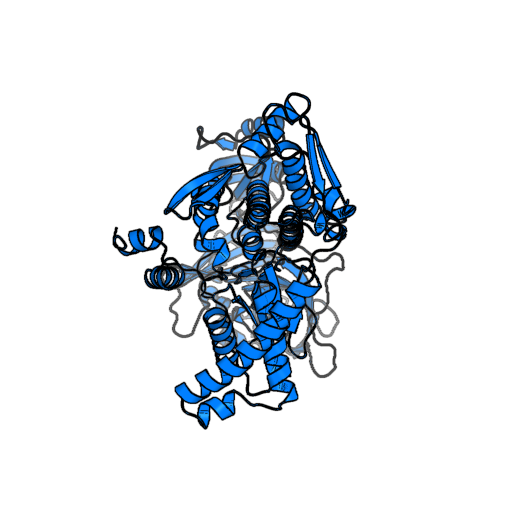 . GLN A 1 89 ? 17.530 -8.666 -28.954 1.00 97.56 89 GLN A C 1
ATOM 684 O O . GLN A 1 89 ? 18.149 -9.556 -28.373 1.00 97.56 89 GLN A O 1
ATOM 689 N N . PHE A 1 90 ? 17.719 -8.379 -30.235 1.00 97.56 90 PHE A N 1
ATOM 690 C CA . PHE A 1 90 ? 18.652 -9.075 -31.107 1.00 97.56 90 PHE A CA 1
ATOM 691 C C . PHE A 1 90 ? 19.726 -8.121 -31.620 1.00 97.56 90 PHE A C 1
ATOM 693 O O . PHE A 1 90 ? 19.493 -6.923 -31.761 1.00 97.56 90 PHE A O 1
ATOM 700 N N . LEU A 1 91 ? 20.901 -8.655 -31.929 1.00 97.00 91 LEU A N 1
ATOM 701 C CA . LEU A 1 91 ? 22.019 -7.910 -32.489 1.00 97.00 91 LEU A CA 1
ATOM 702 C C . LEU A 1 91 ? 22.606 -8.670 -33.671 1.00 97.00 91 LEU A C 1
ATOM 704 O O . LEU A 1 91 ? 23.172 -9.748 -33.498 1.00 97.00 91 LEU A O 1
ATOM 708 N N . TYR A 1 92 ? 22.545 -8.076 -34.856 1.00 96.56 92 TYR A N 1
ATOM 709 C CA . TYR A 1 92 ? 23.383 -8.496 -35.971 1.00 96.56 92 TYR A CA 1
ATOM 710 C C . TYR A 1 92 ? 24.784 -7.935 -35.755 1.00 96.56 92 TYR A C 1
ATOM 712 O O . TYR A 1 92 ? 24.980 -6.724 -35.863 1.00 96.56 92 TYR A O 1
ATOM 720 N N . ARG A 1 93 ? 25.765 -8.780 -35.420 1.00 94.75 93 ARG A N 1
ATOM 721 C CA . ARG A 1 93 ? 27.147 -8.312 -35.224 1.00 94.75 93 ARG A CA 1
ATOM 722 C C . ARG A 1 93 ? 27.745 -7.850 -36.550 1.00 94.75 93 ARG A C 1
ATOM 724 O O . ARG A 1 93 ? 27.664 -8.555 -37.553 1.00 94.75 93 ARG A O 1
ATOM 731 N N . GLY A 1 94 ? 28.399 -6.695 -36.541 1.00 92.75 94 GLY A N 1
ATOM 732 C CA . GLY A 1 94 ? 29.020 -6.135 -37.740 1.00 92.75 94 GLY A CA 1
ATOM 733 C C . GLY A 1 94 ? 29.148 -4.620 -37.684 1.00 92.75 94 GLY A C 1
ATOM 734 O O . GLY A 1 94 ? 28.988 -4.012 -36.630 1.00 92.75 94 GLY A O 1
ATOM 735 N N . LYS A 1 95 ? 29.442 -4.013 -38.835 1.00 92.50 95 LYS A N 1
ATOM 736 C CA . LYS A 1 95 ? 29.444 -2.557 -39.015 1.00 92.50 95 LYS A CA 1
ATOM 737 C C . LYS A 1 95 ? 28.363 -2.186 -40.017 1.00 92.50 95 LYS A C 1
ATOM 739 O O . LYS A 1 95 ? 28.329 -2.752 -41.105 1.00 92.50 95 LYS A O 1
ATOM 744 N N . PHE A 1 96 ? 27.528 -1.229 -39.642 1.00 93.31 96 PHE A N 1
ATOM 745 C CA . PHE A 1 96 ? 26.347 -0.819 -40.389 1.00 93.31 96 PHE A CA 1
ATOM 746 C C . PHE A 1 96 ? 26.316 0.705 -40.469 1.00 93.31 96 PHE A C 1
ATOM 748 O O . PHE A 1 96 ? 26.462 1.376 -39.448 1.00 93.31 96 PHE A O 1
ATOM 755 N N . ASN A 1 97 ? 26.155 1.232 -41.681 1.00 90.56 97 ASN A N 1
ATOM 756 C CA . ASN A 1 97 ? 26.114 2.673 -41.964 1.00 90.56 97 ASN A CA 1
ATOM 757 C C . ASN A 1 97 ? 24.784 3.094 -42.617 1.00 90.56 97 ASN A C 1
ATOM 759 O O . ASN A 1 97 ? 24.619 4.241 -43.018 1.00 90.56 97 ASN A O 1
ATOM 763 N N . ASP A 1 98 ? 23.847 2.162 -42.754 1.00 92.25 98 ASP A N 1
ATOM 764 C CA . ASP A 1 98 ? 22.509 2.354 -43.296 1.00 92.25 98 ASP A CA 1
ATOM 765 C C . ASP A 1 98 ? 21.587 2.923 -42.204 1.00 92.25 98 ASP A C 1
ATOM 767 O O . ASP A 1 98 ? 20.935 2.185 -41.468 1.00 92.25 98 ASP A O 1
ATOM 771 N N . PHE A 1 99 ? 21.582 4.249 -42.044 1.00 92.75 99 PHE A N 1
ATOM 772 C CA . PHE A 1 99 ? 20.740 4.934 -41.053 1.00 92.75 99 PHE A CA 1
ATOM 773 C C . PHE A 1 99 ? 19.319 5.229 -41.563 1.00 92.75 99 PHE A C 1
ATOM 775 O O . PHE A 1 99 ? 18.421 5.443 -40.754 1.00 92.75 99 PHE A O 1
ATOM 782 N N . GLU A 1 100 ? 19.081 5.162 -42.877 1.00 90.88 100 GLU A N 1
ATOM 783 C CA . GLU A 1 100 ? 17.804 5.527 -43.520 1.00 90.88 100 GLU A CA 1
ATOM 784 C C . GLU A 1 100 ? 16.582 4.801 -42.934 1.00 90.88 100 GLU A C 1
ATOM 786 O O . GLU A 1 100 ? 15.502 5.377 -42.829 1.00 90.88 100 GLU A O 1
ATOM 791 N N . HIS A 1 101 ? 16.756 3.549 -42.507 1.00 90.75 101 HIS A N 1
ATOM 792 C CA . HIS A 1 101 ? 15.685 2.737 -41.924 1.00 90.75 101 HIS A CA 1
ATOM 793 C C . HIS A 1 101 ? 15.767 2.615 -40.400 1.00 90.75 101 HIS A C 1
ATOM 795 O O . HIS A 1 101 ? 14.970 1.896 -39.801 1.00 90.75 101 HIS A O 1
ATOM 801 N N . THR A 1 102 ? 16.721 3.292 -39.755 1.00 95.00 102 THR A N 1
ATOM 802 C CA . THR A 1 102 ? 16.919 3.194 -38.305 1.00 95.00 102 THR A CA 1
ATOM 803 C C . THR A 1 102 ? 15.967 4.105 -37.543 1.00 95.00 102 THR A C 1
ATOM 805 O O . THR A 1 102 ? 15.804 5.283 -37.864 1.00 95.00 102 THR A O 1
ATOM 808 N N . PHE A 1 103 ? 15.351 3.553 -36.502 1.00 95.88 103 PHE A N 1
ATOM 809 C CA . PHE A 1 103 ? 14.396 4.254 -35.658 1.00 95.88 103 PHE A CA 1
ATOM 810 C C . PHE A 1 103 ? 14.343 3.659 -34.251 1.00 95.88 103 PHE A C 1
ATOM 812 O O . PHE A 1 103 ? 14.819 2.553 -33.998 1.00 95.88 103 PHE A O 1
ATOM 819 N N . GLU A 1 104 ? 13.722 4.379 -33.331 1.00 95.44 104 GLU A N 1
ATOM 820 C CA . GLU A 1 104 ? 13.379 3.916 -31.997 1.00 95.44 104 GLU A CA 1
ATOM 821 C C . GLU A 1 104 ? 12.032 4.520 -31.581 1.00 95.44 104 GLU A C 1
ATOM 823 O O . GLU A 1 104 ? 11.767 5.702 -31.790 1.00 95.44 104 GLU A O 1
ATOM 828 N N . VAL A 1 105 ? 11.170 3.682 -31.012 1.00 95.12 105 VAL A N 1
ATOM 829 C CA . VAL A 1 105 ? 9.903 4.049 -30.385 1.00 95.12 105 VAL A CA 1
ATOM 830 C C . VAL A 1 105 ? 10.039 3.764 -28.900 1.00 95.12 105 VAL A C 1
ATOM 832 O O . VAL A 1 105 ? 10.203 2.609 -28.499 1.00 95.12 105 VAL A O 1
ATOM 835 N N . VAL A 1 106 ? 9.976 4.818 -28.095 1.00 91.88 106 VAL A N 1
ATOM 836 C CA . VAL A 1 106 ? 10.117 4.765 -26.641 1.00 91.88 106 VAL A CA 1
ATOM 837 C C . VAL A 1 106 ? 8.804 5.190 -26.006 1.00 91.88 106 VAL A C 1
ATOM 839 O O . VAL A 1 106 ? 8.299 6.281 -26.258 1.00 91.88 106 VAL A O 1
ATOM 842 N N . GLU A 1 107 ? 8.259 4.312 -25.177 1.00 90.12 107 GLU A N 1
ATOM 843 C CA . GLU A 1 107 ? 7.219 4.661 -24.217 1.00 90.12 107 GLU A CA 1
ATOM 844 C C . GLU A 1 107 ? 7.923 5.238 -22.988 1.00 90.12 107 GLU A C 1
ATOM 846 O O . GLU A 1 107 ? 8.677 4.534 -22.312 1.00 90.12 107 GLU A O 1
ATOM 851 N N . GLU A 1 108 ? 7.779 6.543 -22.773 1.00 91.25 108 GLU A N 1
ATOM 852 C CA . GLU A 1 108 ? 8.560 7.266 -21.773 1.00 91.25 108 GLU A CA 1
ATOM 853 C C . GLU A 1 108 ? 8.005 7.006 -20.375 1.00 91.25 108 GLU A C 1
ATOM 855 O O . GLU A 1 108 ? 6.788 6.987 -20.171 1.00 91.25 108 GLU A O 1
ATOM 860 N N . THR A 1 109 ? 8.894 6.865 -19.389 1.00 87.06 109 THR A N 1
ATOM 861 C CA . THR A 1 109 ? 8.477 6.748 -17.989 1.00 87.06 109 THR A CA 1
ATOM 862 C C . THR A 1 109 ? 7.633 7.963 -17.614 1.00 87.06 109 THR A C 1
ATOM 864 O O . THR A 1 109 ? 8.108 9.090 -17.789 1.00 87.06 109 THR A O 1
ATOM 867 N N . PRO A 1 110 ? 6.417 7.777 -17.073 1.00 91.00 110 PRO A N 1
ATOM 868 C CA . PRO A 1 110 ? 5.587 8.905 -16.696 1.00 91.00 110 PRO A CA 1
ATOM 869 C C . PRO A 1 110 ? 6.302 9.824 -15.695 1.00 91.00 110 PRO A C 1
ATOM 871 O O . PRO A 1 110 ? 6.969 9.359 -14.766 1.00 91.00 110 PRO A O 1
ATOM 874 N N . VAL A 1 111 ? 6.178 11.138 -15.885 1.00 92.94 111 VAL A N 1
ATOM 875 C CA . VAL A 1 111 ? 6.833 12.150 -15.040 1.00 92.94 111 VAL A CA 1
ATOM 876 C C . VAL A 1 111 ? 5.786 13.046 -14.408 1.00 92.94 111 VAL A C 1
ATOM 878 O O . VAL A 1 111 ? 4.951 13.615 -15.107 1.00 92.94 111 VAL A O 1
ATOM 881 N N . GLU A 1 112 ? 5.853 13.201 -13.093 1.00 92.25 112 GLU A N 1
ATOM 882 C CA . GLU A 1 112 ? 5.091 14.192 -12.352 1.00 92.25 112 GLU A CA 1
ATOM 883 C C . GLU A 1 112 ? 5.877 15.502 -12.243 1.00 92.25 112 GLU A C 1
ATOM 885 O O . GLU A 1 112 ? 7.043 15.521 -11.856 1.00 92.25 112 GLU A O 1
ATOM 890 N N . VAL A 1 113 ? 5.230 16.614 -12.578 1.00 94.00 113 VAL A N 1
ATOM 891 C CA . VAL A 1 113 ? 5.744 17.974 -12.413 1.00 94.00 113 VAL A CA 1
ATOM 892 C C . VAL A 1 113 ? 4.819 18.710 -11.452 1.00 94.00 113 VAL A C 1
ATOM 894 O O . VAL A 1 113 ? 3.624 18.857 -11.720 1.00 94.00 113 VAL A O 1
ATOM 897 N N . VAL A 1 114 ? 5.381 19.199 -10.347 1.00 91.44 114 VAL A N 1
ATOM 898 C CA . VAL A 1 114 ? 4.661 20.019 -9.367 1.00 91.44 114 VAL A CA 1
ATOM 899 C C . VAL A 1 114 ? 4.890 21.493 -9.682 1.00 91.44 114 VAL A C 1
ATOM 901 O O . VAL A 1 114 ? 6.026 21.962 -9.749 1.00 91.44 114 VAL A O 1
ATOM 904 N N . LEU A 1 115 ? 3.805 22.239 -9.877 1.00 91.62 115 LEU A N 1
ATOM 905 C CA . LEU A 1 115 ? 3.843 23.660 -10.218 1.00 91.62 115 LEU A CA 1
ATOM 906 C C . LEU A 1 115 ? 3.931 24.523 -8.953 1.00 91.62 115 LEU A C 1
ATOM 908 O O . LEU A 1 115 ? 2.942 25.088 -8.492 1.00 91.62 115 LEU A O 1
ATOM 912 N N . ASP A 1 116 ? 5.126 24.621 -8.380 1.00 88.50 116 ASP A N 1
ATOM 913 C CA . ASP A 1 116 ? 5.410 25.249 -7.078 1.00 88.50 116 ASP A CA 1
ATOM 914 C C . ASP A 1 116 ? 5.253 26.782 -7.021 1.00 88.50 116 ASP A C 1
ATOM 916 O O . ASP A 1 116 ? 5.243 27.384 -5.946 1.00 88.50 116 ASP A O 1
ATOM 920 N N . SER A 1 117 ? 5.142 27.438 -8.174 1.00 91.81 117 SER A N 1
ATOM 921 C CA . SER A 1 117 ? 5.211 28.894 -8.283 1.00 91.81 117 SER A CA 1
ATOM 922 C C . SER A 1 117 ? 4.508 29.410 -9.533 1.00 91.81 117 SER A C 1
ATOM 924 O O . SER A 1 117 ? 4.437 28.730 -10.556 1.00 91.81 117 SER A O 1
ATOM 926 N N . ALA A 1 118 ? 4.056 30.667 -9.510 1.00 91.31 118 ALA A N 1
ATOM 927 C CA . ALA A 1 118 ? 3.501 31.312 -10.704 1.00 91.31 118 ALA A CA 1
ATOM 928 C C . ALA A 1 118 ? 4.505 31.339 -11.878 1.00 91.31 118 ALA A C 1
ATOM 930 O O . ALA A 1 118 ? 4.109 31.279 -13.043 1.00 91.31 118 ALA A O 1
ATOM 931 N N . GLN A 1 119 ? 5.807 31.374 -11.574 1.00 92.75 119 GLN A N 1
ATOM 932 C CA . GLN A 1 119 ? 6.872 31.283 -12.568 1.00 92.75 119 GLN A CA 1
ATOM 933 C C . GLN A 1 119 ? 6.916 29.903 -13.233 1.00 92.75 119 GLN A C 1
ATOM 935 O O . GLN A 1 119 ? 7.002 29.845 -14.457 1.00 92.75 119 GLN A O 1
ATOM 940 N N . SER A 1 120 ? 6.821 28.808 -12.469 1.00 92.62 120 SER A N 1
ATOM 941 C CA . SER A 1 120 ? 6.795 27.445 -13.027 1.00 92.62 120 SER A CA 1
ATOM 942 C C . SER A 1 120 ? 5.649 27.262 -14.033 1.00 92.62 120 SER A C 1
ATOM 944 O O . SER A 1 120 ? 5.864 26.755 -15.136 1.00 92.62 120 SER A O 1
ATOM 946 N N . ILE A 1 121 ? 4.467 27.801 -13.708 1.00 92.50 121 ILE A N 1
ATOM 947 C CA . ILE A 1 121 ? 3.281 27.798 -14.572 1.00 92.50 121 ILE A CA 1
ATOM 948 C C . ILE A 1 121 ? 3.560 28.565 -15.867 1.00 92.50 121 ILE A C 1
ATOM 950 O O . ILE A 1 121 ? 3.297 28.062 -16.959 1.00 92.50 121 ILE A O 1
ATOM 954 N N . ALA A 1 122 ? 4.110 29.778 -15.763 1.00 91.88 122 ALA A N 1
ATOM 955 C CA . ALA A 1 122 ? 4.431 30.599 -16.928 1.00 91.88 122 ALA A CA 1
ATOM 956 C C . ALA A 1 122 ? 5.506 29.949 -17.821 1.00 91.88 122 ALA A C 1
ATOM 958 O O . ALA A 1 122 ? 5.394 29.975 -19.047 1.00 91.88 122 ALA A O 1
ATOM 959 N N . VAL A 1 123 ? 6.523 29.322 -17.220 1.00 94.56 123 VAL A N 1
ATOM 960 C CA . VAL A 1 123 ? 7.578 28.603 -17.948 1.00 94.56 123 VAL A CA 1
ATOM 961 C C . VAL A 1 123 ? 7.000 27.422 -18.719 1.00 94.56 123 VAL A C 1
ATOM 963 O O . VAL A 1 123 ? 7.358 27.266 -19.886 1.00 94.56 123 VAL A O 1
ATOM 966 N N . LEU A 1 124 ? 6.109 26.628 -18.120 1.00 93.94 124 LEU A N 1
ATOM 967 C CA . LEU A 1 124 ? 5.453 25.520 -18.816 1.00 93.94 124 LEU A CA 1
ATOM 968 C C . LEU A 1 124 ? 4.551 26.023 -19.955 1.00 93.94 124 LEU A C 1
ATOM 970 O O . LEU A 1 124 ? 4.686 25.569 -21.087 1.00 93.94 124 LEU A O 1
ATOM 974 N N . LYS A 1 125 ? 3.714 27.035 -19.690 1.00 90.69 125 LYS A N 1
ATOM 975 C CA . LYS A 1 125 ? 2.826 27.640 -20.701 1.00 90.69 125 LYS A CA 1
ATOM 976 C C . LYS A 1 125 ? 3.576 28.301 -21.868 1.00 90.69 125 LYS A C 1
ATOM 978 O O . LYS A 1 125 ? 2.999 28.473 -22.932 1.00 90.69 125 LYS A O 1
ATOM 983 N N . SER A 1 126 ? 4.845 28.681 -21.687 1.00 93.94 126 SER A N 1
ATOM 984 C CA . SER A 1 126 ? 5.679 29.258 -22.757 1.00 93.94 126 SER A CA 1
ATOM 985 C C . SER A 1 126 ? 6.291 28.227 -23.712 1.00 93.94 126 SER A C 1
ATOM 987 O O . SER A 1 126 ? 6.918 28.607 -24.702 1.00 93.94 126 SER A O 1
ATOM 989 N N . LYS A 1 127 ? 6.168 26.926 -23.423 1.00 95.88 127 LYS A N 1
ATOM 990 C CA . LYS A 1 127 ? 6.737 25.876 -24.269 1.00 95.88 127 LYS A CA 1
ATOM 991 C C . LYS A 1 127 ? 5.877 25.685 -25.510 1.00 95.88 127 LYS A C 1
ATOM 993 O O . LYS A 1 127 ? 4.707 25.351 -25.406 1.00 95.88 127 LYS A O 1
ATOM 998 N N . SER A 1 128 ? 6.483 25.833 -26.686 1.00 94.81 128 SER A N 1
ATOM 999 C CA . SER A 1 128 ? 5.785 25.680 -27.969 1.00 94.81 128 SER A CA 1
ATOM 1000 C C . SER A 1 128 ? 5.229 24.274 -28.205 1.00 94.81 128 SER A C 1
ATOM 1002 O O . SER A 1 128 ? 4.303 24.121 -28.987 1.00 94.81 128 SER A O 1
ATOM 1004 N N . TRP A 1 129 ? 5.798 23.262 -27.546 1.00 95.75 129 TRP A N 1
ATOM 1005 C CA . TRP A 1 129 ? 5.376 21.864 -27.639 1.00 95.75 129 TRP A CA 1
ATOM 1006 C C . TRP A 1 129 ? 4.248 21.485 -26.674 1.00 95.75 129 TRP A C 1
ATOM 1008 O O . TRP A 1 129 ? 3.843 20.327 -26.639 1.00 95.75 129 TRP A O 1
ATOM 1018 N N . PHE A 1 130 ? 3.782 22.418 -25.845 1.00 95.69 130 PHE A N 1
ATOM 1019 C CA . PHE A 1 130 ? 2.777 22.170 -24.822 1.00 95.69 130 PHE A CA 1
ATOM 1020 C C . PHE A 1 130 ? 1.488 22.917 -25.160 1.00 95.69 130 PHE A C 1
ATOM 1022 O O . PHE A 1 130 ? 1.493 24.144 -25.270 1.00 95.69 130 PHE A O 1
ATOM 1029 N N . SER A 1 131 ? 0.383 22.186 -25.292 1.00 93.31 131 SER A N 1
ATOM 1030 C CA . SER A 1 131 ? -0.938 22.741 -25.593 1.00 93.31 131 SER A CA 1
ATOM 1031 C C . SER A 1 131 ? -1.897 22.474 -24.442 1.00 93.31 131 SER A C 1
ATOM 1033 O O . SER A 1 131 ? -1.972 21.358 -23.936 1.00 93.31 131 SER A O 1
ATOM 1035 N N . TRP A 1 132 ? -2.631 23.506 -24.023 1.00 90.19 132 TRP A N 1
ATOM 1036 C CA . TRP A 1 132 ? -3.682 23.378 -23.016 1.00 90.19 132 TRP A CA 1
ATOM 1037 C C . TRP A 1 132 ? -5.013 23.107 -23.709 1.00 90.19 132 TRP A C 1
ATOM 1039 O O . TRP A 1 132 ? -5.502 23.957 -24.454 1.00 90.19 132 TRP A O 1
ATOM 1049 N N . ASP A 1 133 ? -5.592 21.939 -23.453 1.00 86.12 133 ASP A N 1
ATOM 1050 C CA . ASP A 1 133 ? -6.775 21.458 -24.172 1.00 86.12 133 ASP A CA 1
ATOM 1051 C C . ASP A 1 133 ? -8.075 21.864 -23.452 1.00 86.12 133 ASP A C 1
ATOM 1053 O O . ASP A 1 133 ? -9.118 22.015 -24.086 1.00 86.12 133 ASP A O 1
ATOM 1057 N N . HIS A 1 134 ? -7.992 22.126 -22.139 1.00 81.38 134 HIS A N 1
ATOM 1058 C CA . HIS A 1 134 ? -9.117 22.476 -21.264 1.00 81.38 134 HIS A CA 1
ATOM 1059 C C . HIS A 1 134 ? -8.933 23.859 -20.602 1.00 81.38 134 HIS A C 1
ATOM 1061 O O . HIS A 1 134 ? -8.466 23.948 -19.460 1.00 81.38 134 HIS A O 1
ATOM 1067 N N . PRO A 1 135 ? -9.265 24.972 -21.289 1.00 71.19 135 PRO A N 1
ATOM 1068 C CA . PRO A 1 135 ? -9.035 26.338 -20.798 1.00 71.19 135 PRO A CA 1
ATOM 1069 C C . PRO A 1 135 ? -9.770 26.680 -19.491 1.00 71.19 135 PRO A C 1
ATOM 1071 O O . PRO A 1 135 ? -9.342 27.579 -18.762 1.00 71.19 135 PRO A O 1
ATOM 1074 N N . GLU A 1 136 ? -10.846 25.966 -19.174 1.00 77.75 136 GLU A N 1
ATOM 1075 C CA . GLU A 1 136 ? -11.605 26.061 -17.927 1.00 77.75 136 GLU A CA 1
ATOM 1076 C C . GLU A 1 136 ? -10.862 25.489 -16.706 1.00 77.75 136 GLU A C 1
ATOM 1078 O O . GLU A 1 136 ? -11.062 25.965 -15.587 1.00 77.75 136 GLU A O 1
ATOM 1083 N N . LEU A 1 137 ? -9.960 24.525 -16.908 1.00 79.12 137 LEU A N 1
ATOM 1084 C CA . LEU A 1 137 ? -9.163 23.899 -15.854 1.00 79.12 137 LEU A CA 1
ATOM 1085 C C . LEU A 1 137 ? -7.777 24.543 -15.810 1.00 79.12 137 LEU A C 1
ATOM 1087 O O . LEU A 1 137 ? -6.813 23.988 -16.320 1.00 79.12 137 LEU A O 1
ATOM 1091 N N . ASN A 1 138 ? -7.652 25.739 -15.231 1.00 79.81 138 ASN A N 1
ATOM 1092 C CA . ASN A 1 138 ? -6.340 26.381 -15.095 1.00 79.81 138 ASN A CA 1
ATOM 1093 C C . ASN A 1 138 ? -5.547 25.816 -13.905 1.00 79.81 138 ASN A C 1
ATOM 1095 O O . ASN A 1 138 ? -6.110 25.679 -12.819 1.00 79.81 138 ASN A O 1
ATOM 1099 N N . PRO A 1 139 ? -4.233 25.570 -14.064 1.00 83.38 139 PRO A N 1
ATOM 1100 C CA . PRO A 1 139 ? -3.396 25.154 -12.951 1.00 83.38 139 PRO A CA 1
ATOM 1101 C C . PRO A 1 139 ? -3.202 26.310 -11.963 1.00 83.38 139 PRO A C 1
ATOM 1103 O O . PRO A 1 139 ? -3.041 27.471 -12.358 1.00 83.38 139 PRO A O 1
ATOM 1106 N N . SER A 1 140 ? -3.171 25.978 -10.677 1.00 84.62 140 SER A N 1
ATOM 1107 C CA . SER A 1 140 ? -2.808 26.879 -9.587 1.00 84.62 140 SER A CA 1
ATOM 1108 C C . SER A 1 140 ? -1.423 26.535 -9.045 1.00 84.62 140 SER A C 1
ATOM 1110 O O . SER A 1 140 ? -0.837 25.503 -9.367 1.00 84.62 140 SER A O 1
ATOM 1112 N N . VAL A 1 141 ? -0.882 27.405 -8.192 1.00 85.62 141 VAL A N 1
ATOM 1113 C CA . VAL A 1 141 ? 0.321 27.065 -7.425 1.00 85.62 141 VAL A CA 1
ATOM 1114 C C . VAL A 1 141 ? 0.022 25.831 -6.567 1.00 85.62 141 VAL A C 1
ATOM 1116 O O . VAL A 1 141 ? -0.999 25.796 -5.882 1.00 85.62 141 VAL A O 1
ATOM 1119 N N . GLY A 1 142 ? 0.887 24.822 -6.646 1.00 80.94 142 GLY A N 1
ATOM 1120 C CA . GLY A 1 142 ? 0.717 23.509 -6.026 1.00 80.94 142 GLY A CA 1
ATOM 1121 C C . GLY A 1 142 ? 0.015 22.465 -6.901 1.00 80.94 142 GLY A C 1
ATOM 1122 O O . GLY A 1 142 ? -0.199 21.356 -6.432 1.00 80.94 142 GLY A O 1
ATOM 1123 N N . SER A 1 143 ? -0.358 22.769 -8.151 1.00 85.75 143 SER A N 1
ATOM 1124 C CA . SER A 1 143 ? -0.955 21.765 -9.046 1.00 85.75 143 SER A CA 1
ATOM 1125 C C . SER A 1 143 ? 0.052 20.684 -9.458 1.00 85.75 143 SER A C 1
ATOM 1127 O O . SER A 1 143 ? 1.193 20.988 -9.809 1.00 85.75 143 SER A O 1
ATOM 1129 N N . HIS A 1 144 ? -0.410 19.432 -9.477 1.00 89.06 144 HIS A N 1
ATOM 1130 C CA . HIS A 1 144 ? 0.351 18.251 -9.889 1.00 89.06 144 HIS A CA 1
ATOM 1131 C C . HIS A 1 144 ? -0.034 17.837 -11.314 1.00 89.06 144 HIS A C 1
ATOM 1133 O O . HIS A 1 144 ? -1.218 17.619 -11.595 1.00 89.06 144 HIS A O 1
ATOM 1139 N N . LEU A 1 145 ? 0.953 17.731 -12.207 1.00 92.56 145 LEU A N 1
ATOM 1140 C CA . LEU A 1 145 ? 0.780 17.341 -13.609 1.00 92.56 145 LEU A CA 1
ATOM 1141 C C . LEU A 1 145 ? 1.547 16.060 -13.916 1.00 92.56 145 LEU A C 1
ATOM 1143 O O . LEU A 1 145 ? 2.755 16.016 -13.721 1.00 92.56 145 LEU A O 1
ATOM 1147 N N . ILE A 1 146 ? 0.877 15.054 -14.469 1.00 93.50 146 ILE A N 1
ATOM 1148 C CA . ILE A 1 146 ? 1.485 13.797 -14.904 1.00 93.50 146 ILE A CA 1
ATOM 1149 C C . ILE A 1 146 ? 1.581 13.775 -16.427 1.00 93.50 146 ILE A C 1
ATOM 1151 O O . ILE A 1 146 ? 0.565 13.761 -17.123 1.00 93.50 146 ILE A O 1
ATOM 1155 N N . PHE A 1 147 ? 2.807 13.709 -16.933 1.00 95.19 147 PHE A N 1
ATOM 1156 C CA . PHE A 1 147 ? 3.140 13.591 -18.347 1.00 95.19 147 PHE A CA 1
ATOM 1157 C C . PHE A 1 147 ? 3.261 12.116 -18.728 1.00 95.19 147 PHE A C 1
ATOM 1159 O O . PHE A 1 147 ? 4.110 11.409 -18.187 1.00 95.19 147 PHE A O 1
ATOM 1166 N N . ARG A 1 148 ? 2.432 11.657 -19.672 1.00 94.56 148 ARG A N 1
ATOM 1167 C CA . ARG A 1 148 ? 2.507 10.311 -20.265 1.00 94.56 148 ARG A CA 1
ATOM 1168 C C . ARG A 1 148 ? 2.804 10.442 -21.749 1.00 94.56 148 ARG A C 1
ATOM 1170 O O . ARG A 1 148 ? 1.910 10.776 -22.531 1.00 94.56 148 ARG A O 1
ATOM 1177 N N . LEU A 1 149 ? 4.071 10.249 -22.110 1.00 95.44 149 LEU A N 1
ATOM 1178 C CA . LEU A 1 149 ? 4.606 10.588 -23.426 1.00 95.44 149 LEU A CA 1
ATOM 1179 C C . LEU A 1 149 ? 5.155 9.360 -24.156 1.00 95.44 149 LEU A C 1
ATOM 1181 O O . LEU A 1 149 ? 5.586 8.387 -23.548 1.00 95.44 149 LEU A O 1
ATOM 1185 N N . ASN A 1 150 ? 5.159 9.440 -25.480 1.00 96.12 150 ASN A N 1
ATOM 1186 C CA . ASN A 1 150 ? 5.801 8.500 -26.382 1.00 96.12 150 ASN A CA 1
ATOM 1187 C C . ASN A 1 150 ? 6.713 9.276 -27.330 1.00 96.12 150 ASN A C 1
ATOM 1189 O O . ASN A 1 150 ? 6.286 10.273 -27.923 1.00 96.12 150 ASN A O 1
ATOM 1193 N N . THR A 1 151 ? 7.938 8.795 -27.506 1.00 96.44 151 THR A N 1
ATOM 1194 C CA . THR A 1 151 ? 8.918 9.367 -28.428 1.00 96.44 151 THR A CA 1
ATOM 1195 C C . THR A 1 151 ? 9.138 8.423 -29.601 1.00 96.44 151 THR A C 1
ATOM 1197 O O . THR A 1 151 ? 9.461 7.254 -29.419 1.00 96.44 151 THR A O 1
ATOM 1200 N N . PHE A 1 152 ? 9.006 8.938 -30.817 1.00 96.56 152 PHE A N 1
ATOM 1201 C CA . PHE A 1 152 ? 9.532 8.330 -32.032 1.00 96.56 152 PHE A CA 1
ATOM 1202 C C . PHE A 1 152 ? 10.789 9.095 -32.445 1.00 96.56 152 PHE A C 1
ATOM 1204 O O . PHE A 1 152 ? 10.754 10.318 -32.560 1.00 96.56 152 PHE A O 1
ATOM 1211 N N . ALA A 1 153 ? 11.890 8.397 -32.687 1.00 94.94 153 ALA A N 1
ATOM 1212 C CA . ALA A 1 153 ? 13.121 8.993 -33.183 1.00 94.94 153 ALA A CA 1
ATOM 1213 C C . ALA A 1 153 ? 13.664 8.184 -34.361 1.00 94.94 153 ALA A C 1
ATOM 1215 O O . ALA A 1 153 ? 13.713 6.961 -34.293 1.00 94.94 153 ALA A O 1
ATOM 1216 N N . SER A 1 154 ? 14.105 8.854 -35.419 1.00 95.56 154 SER A N 1
ATOM 1217 C CA . SER A 1 154 ? 14.859 8.269 -36.531 1.00 95.56 154 SER A CA 1
ATOM 1218 C C . SER A 1 154 ? 16.253 8.884 -36.590 1.00 95.56 154 SER A C 1
ATOM 1220 O O . SER A 1 154 ? 16.455 10.010 -36.131 1.00 95.56 154 SER A O 1
ATOM 1222 N N . TYR A 1 155 ? 17.231 8.164 -37.140 1.00 93.50 155 TYR A N 1
ATOM 1223 C CA . TYR A 1 155 ? 18.633 8.591 -37.101 1.00 93.50 155 TYR A CA 1
ATOM 1224 C C . TYR A 1 155 ? 19.164 8.973 -38.483 1.00 93.50 155 TYR A C 1
ATOM 1226 O O . TYR A 1 155 ? 18.800 8.377 -39.493 1.00 93.50 155 TYR A O 1
ATOM 1234 N N . GLU A 1 156 ? 20.028 9.985 -38.518 1.00 92.31 156 GLU A N 1
ATOM 1235 C CA . GLU A 1 156 ? 20.870 10.321 -39.675 1.00 92.31 156 GLU A CA 1
ATOM 1236 C C . GLU A 1 156 ? 22.300 9.800 -39.466 1.00 92.31 156 GLU A C 1
ATOM 1238 O O . GLU A 1 156 ? 22.980 9.390 -40.405 1.00 92.31 156 GLU A O 1
ATOM 1243 N N . SER A 1 157 ? 22.747 9.784 -38.210 1.00 90.12 157 SER A N 1
ATOM 1244 C CA . SER A 1 157 ? 24.050 9.288 -37.777 1.00 90.12 157 SER A CA 1
ATOM 1245 C C . SER A 1 157 ? 23.940 8.713 -36.353 1.00 90.12 157 SER A C 1
ATOM 1247 O O . SER A 1 157 ? 22.870 8.792 -35.744 1.00 90.12 157 SER A O 1
ATOM 1249 N N . PRO A 1 158 ? 25.017 8.156 -35.766 1.00 86.31 158 PRO A N 1
ATOM 1250 C CA . PRO A 1 158 ? 24.986 7.670 -34.383 1.00 86.31 158 PRO A CA 1
ATOM 1251 C C . PRO A 1 158 ? 24.593 8.729 -33.339 1.00 86.31 158 PRO A C 1
ATOM 1253 O O . PRO A 1 158 ? 24.101 8.368 -32.270 1.00 86.31 158 PRO A O 1
ATOM 1256 N N . GLU A 1 159 ? 24.824 10.010 -33.634 1.00 87.31 159 GLU A N 1
ATOM 1257 C CA . GLU A 1 159 ? 24.664 11.130 -32.694 1.00 87.31 159 GLU A CA 1
ATOM 1258 C C . GLU A 1 159 ? 23.526 12.085 -33.083 1.00 87.31 159 GLU A C 1
ATOM 1260 O O . GLU A 1 159 ? 23.030 12.825 -32.235 1.00 87.31 159 GLU A O 1
ATOM 1265 N N . VAL A 1 160 ? 23.100 12.066 -34.351 1.00 91.69 160 VAL A N 1
ATOM 1266 C CA . VAL A 1 160 ? 22.126 13.014 -34.901 1.00 91.69 160 VAL A CA 1
ATOM 1267 C C . VAL A 1 160 ? 20.844 12.292 -35.285 1.00 91.69 160 VAL A C 1
ATOM 1269 O O . VAL A 1 160 ? 20.847 11.336 -36.069 1.00 91.69 160 VAL A O 1
ATOM 1272 N N . PHE A 1 161 ? 19.730 12.789 -34.759 1.00 92.25 161 PHE A N 1
ATOM 1273 C CA . PHE A 1 161 ? 18.398 12.362 -35.150 1.00 92.25 161 PHE A CA 1
ATOM 1274 C C . PHE A 1 161 ? 17.982 13.050 -36.451 1.00 92.25 161 PHE A C 1
ATOM 1276 O O . PHE A 1 161 ? 17.972 14.281 -36.532 1.00 92.25 161 PHE A O 1
ATOM 1283 N N . SER A 1 162 ? 17.562 12.269 -37.444 1.00 94.44 162 SER A N 1
ATOM 1284 C CA . SER A 1 162 ? 16.928 12.811 -38.650 1.00 94.44 162 SER A CA 1
ATOM 1285 C C . SER A 1 162 ? 15.554 13.404 -38.323 1.00 94.44 162 SER A C 1
ATOM 1287 O O . SER A 1 162 ? 15.207 14.470 -38.830 1.00 94.44 162 SER A O 1
ATOM 1289 N N . SER A 1 163 ? 14.810 12.769 -37.414 1.00 94.88 163 SER A N 1
ATOM 1290 C CA . SER A 1 163 ? 13.564 13.285 -36.845 1.00 94.88 163 SER A CA 1
ATOM 1291 C C . SER A 1 163 ? 13.389 12.804 -35.405 1.00 94.88 163 SER A C 1
ATOM 1293 O O . SER A 1 163 ? 13.709 11.659 -35.086 1.00 94.88 163 SER A O 1
ATOM 1295 N N . VAL A 1 164 ? 12.878 13.669 -34.532 1.00 95.94 164 VAL A N 1
ATOM 1296 C CA . VAL A 1 164 ? 12.413 13.336 -33.181 1.00 95.94 164 VAL A CA 1
ATOM 1297 C C . VAL A 1 164 ? 11.010 13.880 -33.030 1.00 95.94 164 VAL A C 1
ATOM 1299 O O . VAL A 1 164 ? 10.773 15.066 -33.247 1.00 95.94 164 VAL A O 1
ATOM 1302 N N . HIS A 1 165 ? 10.102 13.013 -32.612 1.00 97.31 165 HIS A N 1
ATOM 1303 C CA . HIS A 1 165 ? 8.700 13.313 -32.450 1.00 97.31 165 HIS A CA 1
ATOM 1304 C C . HIS A 1 165 ? 8.234 12.817 -31.081 1.00 97.31 165 HIS A C 1
ATOM 1306 O O . HIS A 1 165 ? 8.256 11.619 -30.821 1.00 97.31 165 HIS A O 1
ATOM 1312 N N . THR A 1 166 ? 7.832 13.711 -30.182 1.00 97.31 166 THR A N 1
ATOM 1313 C CA . THR A 1 166 ? 7.355 13.359 -28.833 1.00 97.31 166 THR A CA 1
ATOM 1314 C C . THR A 1 166 ? 5.924 13.805 -28.658 1.00 97.31 166 THR A C 1
ATOM 1316 O O . THR A 1 166 ? 5.633 14.997 -28.732 1.00 97.31 166 THR A O 1
ATOM 1319 N N . LYS A 1 167 ? 5.041 12.845 -28.398 1.00 97.44 167 LYS A N 1
ATOM 1320 C CA . LYS A 1 167 ? 3.607 13.076 -28.245 1.00 97.44 167 LYS A CA 1
ATOM 1321 C C . LYS A 1 167 ? 3.063 12.447 -26.985 1.00 97.44 167 LYS A C 1
ATOM 1323 O O . LYS A 1 167 ? 3.516 11.385 -26.570 1.00 97.44 167 LYS A O 1
ATOM 1328 N N . GLY A 1 168 ? 2.036 13.053 -26.410 1.00 96.06 168 GLY A N 1
ATOM 1329 C CA . GLY A 1 168 ? 1.332 12.433 -25.300 1.00 96.06 168 GLY A CA 1
ATOM 1330 C C . GLY A 1 168 ? 0.328 13.338 -24.623 1.00 96.06 168 GLY A C 1
ATOM 1331 O O . GLY A 1 168 ? 0.020 14.429 -25.098 1.00 96.06 168 GLY A O 1
ATOM 1332 N N . GLN A 1 169 ? -0.189 12.840 -23.509 1.00 96.12 169 GLN A N 1
ATOM 1333 C CA . GLN A 1 169 ? -1.223 13.500 -22.725 1.00 96.12 169 GLN A CA 1
ATOM 1334 C C . GLN A 1 169 ? -0.655 13.921 -21.374 1.00 96.12 169 GLN A C 1
ATOM 1336 O O . GLN A 1 169 ? 0.227 13.262 -20.809 1.00 96.12 169 GLN A O 1
ATOM 1341 N N . VAL A 1 170 ? -1.181 15.025 -20.862 1.00 94.69 170 VAL A N 1
ATOM 1342 C CA . VAL A 1 170 ? -0.82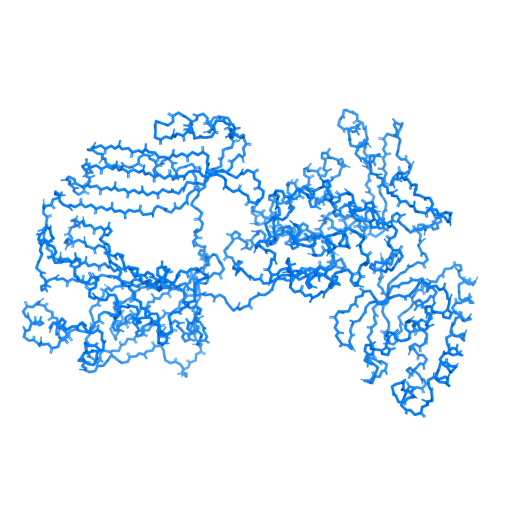4 15.597 -19.572 1.00 94.69 170 VAL A CA 1
ATOM 1343 C C . VAL A 1 170 ? -2.082 15.658 -18.727 1.00 94.69 170 VAL A C 1
ATOM 1345 O O . VAL A 1 170 ? -3.049 16.345 -19.064 1.00 94.69 170 VAL A O 1
ATOM 1348 N N . ALA A 1 171 ? -2.062 14.921 -17.622 1.00 92.81 171 ALA A N 1
ATOM 1349 C CA . ALA A 1 171 ? -3.178 14.854 -16.698 1.00 92.81 171 ALA A CA 1
ATOM 1350 C C . ALA A 1 171 ? -2.901 15.697 -15.451 1.00 92.81 171 ALA A C 1
ATOM 1352 O O . ALA A 1 171 ? -1.806 15.627 -14.902 1.00 92.81 171 ALA A O 1
ATOM 1353 N N . MET A 1 172 ? -3.878 16.468 -14.982 1.00 90.06 172 MET A N 1
ATOM 1354 C CA . MET A 1 172 ? -3.782 17.254 -13.751 1.00 90.06 172 MET A CA 1
ATOM 1355 C C . MET A 1 172 ? -4.634 16.633 -12.661 1.00 90.06 172 MET A C 1
ATOM 1357 O O . MET A 1 172 ? -5.761 16.211 -12.921 1.00 90.06 172 MET A O 1
ATOM 1361 N N . GLN A 1 173 ? -4.116 16.616 -11.437 1.00 81.25 173 GLN A N 1
ATOM 1362 C CA . GLN A 1 173 ? -4.908 16.232 -10.279 1.00 81.25 173 GLN A CA 1
ATOM 1363 C C . GLN A 1 173 ? -5.957 17.313 -9.986 1.00 81.25 173 GLN A C 1
ATOM 1365 O O . GLN A 1 173 ? -5.610 18.429 -9.600 1.00 81.25 173 GLN A O 1
ATOM 1370 N N . VAL A 1 174 ? -7.237 16.991 -10.179 1.00 72.94 174 VAL A N 1
ATOM 1371 C CA . VAL A 1 174 ? -8.362 17.913 -9.917 1.00 72.94 174 VAL A CA 1
ATOM 1372 C C . VAL A 1 174 ? -9.011 17.623 -8.557 1.00 72.94 174 VAL A C 1
ATOM 1374 O O . VAL A 1 174 ? -9.584 18.511 -7.930 1.00 72.94 174 VAL A O 1
ATOM 1377 N N . SER A 1 175 ? -8.900 16.386 -8.069 1.00 67.31 175 SER A N 1
ATOM 1378 C CA . SER A 1 175 ? -9.396 15.949 -6.757 1.00 67.31 175 SER A CA 1
ATOM 1379 C C . SER A 1 175 ? -8.560 14.784 -6.207 1.00 67.31 175 SER A C 1
ATOM 1381 O O . SER A 1 175 ? -7.608 14.334 -6.846 1.00 67.31 175 SER A O 1
ATOM 1383 N N . THR A 1 176 ? -8.922 14.237 -5.039 1.00 61.91 176 THR A N 1
ATOM 1384 C CA . THR A 1 176 ? -8.281 13.012 -4.511 1.00 61.91 176 THR A CA 1
ATOM 1385 C C . THR A 1 176 ? -8.490 11.795 -5.421 1.00 61.91 176 THR A C 1
ATOM 1387 O O . THR A 1 176 ? -7.741 10.821 -5.341 1.00 61.91 176 THR A O 1
ATOM 1390 N N . LYS A 1 177 ? -9.500 11.835 -6.293 1.00 52.34 177 LYS A N 1
ATOM 1391 C CA . LYS A 1 177 ? -9.905 10.720 -7.148 1.00 52.34 177 LYS A CA 1
ATOM 1392 C C . LYS A 1 177 ? -9.380 10.825 -8.574 1.00 52.34 177 LYS A C 1
ATOM 1394 O O . LYS A 1 177 ? -9.159 9.799 -9.208 1.00 52.34 177 LYS A O 1
ATOM 1399 N N . GLU A 1 178 ? -9.243 12.037 -9.101 1.00 65.31 178 GLU A N 1
ATOM 1400 C CA . GLU A 1 178 ? -9.287 12.224 -10.548 1.00 65.31 178 GLU A CA 1
ATOM 1401 C C . GLU A 1 178 ? -8.091 13.009 -11.077 1.00 65.31 178 GLU A C 1
ATOM 1403 O O . GLU A 1 178 ? -7.887 14.185 -10.759 1.00 65.31 178 GLU A O 1
ATOM 1408 N N . PHE A 1 179 ? -7.323 12.325 -11.923 1.00 79.12 179 PHE A N 1
ATOM 1409 C CA . PHE A 1 179 ? -6.430 12.948 -12.881 1.00 79.12 179 PHE A CA 1
ATOM 1410 C C . PHE A 1 179 ? -7.203 13.131 -14.181 1.00 79.12 179 PHE A C 1
ATOM 1412 O O . PHE A 1 179 ? -7.573 12.150 -14.826 1.00 79.12 179 PHE A O 1
ATOM 1419 N N . VAL A 1 180 ? -7.452 14.380 -14.553 1.00 84.94 180 VAL A N 1
ATOM 1420 C CA . VAL A 1 180 ? -8.142 14.721 -15.800 1.00 84.94 180 VAL A CA 1
ATOM 1421 C C . VAL A 1 180 ? -7.089 15.097 -16.828 1.00 84.94 180 VAL A C 1
ATOM 1423 O O . VAL A 1 180 ? -6.178 15.858 -16.507 1.00 84.94 180 VAL A O 1
ATOM 1426 N N . ASN A 1 181 ? -7.191 14.581 -18.054 1.00 89.38 181 ASN A N 1
ATOM 1427 C CA . ASN A 1 181 ? -6.355 15.057 -19.156 1.00 89.38 181 ASN A CA 1
ATOM 1428 C C . ASN A 1 181 ? -6.710 16.519 -19.427 1.00 89.38 181 ASN A C 1
ATOM 1430 O O . ASN A 1 181 ? -7.849 16.823 -19.754 1.00 89.38 181 ASN A O 1
ATOM 1434 N N . VAL A 1 182 ? -5.750 17.417 -19.243 1.00 91.81 182 VAL A N 1
ATOM 1435 C CA . VAL A 1 182 ? -5.949 18.871 -19.362 1.00 91.81 182 VAL A CA 1
ATOM 1436 C C . VAL A 1 182 ? -5.116 19.485 -20.478 1.00 91.81 182 VAL A C 1
ATOM 1438 O O . VAL A 1 182 ? -5.356 20.625 -20.879 1.00 91.81 182 VAL A O 1
ATOM 1441 N N . ALA A 1 183 ? -4.129 18.738 -20.965 1.00 92.94 183 ALA A N 1
ATOM 1442 C CA . ALA A 1 183 ? -3.182 19.189 -21.959 1.00 92.94 183 ALA A CA 1
ATOM 1443 C C . ALA A 1 183 ? -2.589 18.043 -22.762 1.00 92.94 183 ALA A C 1
ATOM 1445 O O . ALA A 1 183 ? -2.611 16.878 -22.356 1.00 92.94 183 ALA A O 1
ATOM 1446 N N . SER A 1 184 ? -1.951 18.426 -23.856 1.00 95.44 184 SER A N 1
ATOM 1447 C CA . SER A 1 184 ? -1.216 17.547 -24.740 1.00 95.44 184 SER A CA 1
ATOM 1448 C C . SER A 1 184 ? 0.189 18.085 -24.988 1.00 95.44 184 SER A C 1
ATOM 1450 O O . SER A 1 184 ? 0.474 19.284 -24.897 1.00 95.44 184 SER A O 1
ATOM 1452 N N . VAL A 1 185 ? 1.094 17.155 -25.269 1.00 97.31 185 VAL A N 1
ATOM 1453 C CA . VAL A 1 185 ? 2.438 17.449 -25.758 1.00 97.31 185 VAL A CA 1
ATOM 1454 C C . VAL A 1 185 ? 2.509 17.018 -27.211 1.00 97.31 185 VAL A C 1
ATOM 1456 O O . VAL A 1 185 ? 2.139 15.887 -27.531 1.00 97.31 185 VAL A O 1
ATOM 1459 N N . ASP A 1 186 ? 3.007 17.909 -28.059 1.00 96.81 186 ASP A N 1
ATOM 1460 C CA . ASP A 1 186 ? 3.333 17.645 -29.456 1.00 96.81 186 ASP A CA 1
ATOM 1461 C C . ASP A 1 186 ? 4.627 18.390 -29.808 1.00 96.81 186 ASP A C 1
ATOM 1463 O O . ASP A 1 186 ? 4.656 19.612 -29.971 1.00 96.81 186 ASP A O 1
ATOM 1467 N N . PHE A 1 187 ? 5.734 17.653 -29.829 1.00 97.00 187 PHE A N 1
ATOM 1468 C CA . PHE A 1 187 ? 7.048 18.157 -30.202 1.00 97.00 187 PHE A CA 1
ATOM 1469 C C . PHE A 1 187 ? 7.551 17.426 -31.437 1.00 97.00 187 PHE A C 1
ATOM 1471 O O . PHE A 1 187 ? 7.597 16.198 -31.447 1.00 97.00 187 PHE A O 1
ATOM 1478 N N . GLU A 1 188 ? 8.032 18.181 -32.419 1.00 96.00 188 GLU A N 1
ATOM 1479 C CA . GLU A 1 188 ? 8.683 17.650 -33.609 1.00 96.00 188 GLU A CA 1
ATOM 1480 C C . GLU A 1 188 ? 9.920 18.487 -33.955 1.00 96.00 188 GLU A C 1
ATOM 1482 O O . GLU A 1 188 ? 9.877 19.720 -33.942 1.00 96.00 188 GLU A O 1
ATOM 1487 N N . ALA A 1 189 ? 11.033 17.818 -34.255 1.00 94.56 189 ALA A N 1
ATOM 1488 C CA . ALA A 1 189 ? 12.258 18.457 -34.721 1.00 94.56 189 ALA A CA 1
ATOM 1489 C C . ALA A 1 189 ? 13.057 17.538 -35.650 1.00 94.56 189 ALA A C 1
ATOM 1491 O O . ALA A 1 189 ? 13.092 16.325 -35.458 1.00 94.56 189 ALA A O 1
ATOM 1492 N N . SER A 1 190 ? 13.766 18.132 -36.610 1.00 92.62 190 SER A N 1
ATOM 1493 C CA . SER A 1 190 ? 14.682 17.439 -37.526 1.00 92.62 190 SER A CA 1
ATOM 1494 C C . SER A 1 190 ? 16.124 17.894 -37.307 1.00 92.62 190 SER A C 1
ATOM 1496 O O . SER A 1 190 ? 16.351 19.037 -36.906 1.00 92.62 190 SER A O 1
ATOM 1498 N N . GLY A 1 191 ? 17.101 17.016 -37.558 1.00 90.38 191 GLY A N 1
ATOM 1499 C CA . GLY A 1 191 ? 18.530 17.321 -37.370 1.00 90.38 191 GLY A CA 1
ATOM 1500 C C . GLY A 1 191 ? 18.909 17.622 -35.913 1.00 90.38 191 GLY A C 1
ATOM 1501 O O . GLY A 1 191 ? 19.807 18.424 -35.644 1.00 90.38 191 GLY A O 1
ATOM 1502 N N . SER A 1 192 ? 18.183 17.039 -34.956 1.00 90.50 192 SER A N 1
ATOM 1503 C CA . SER A 1 192 ? 18.363 17.312 -33.528 1.00 90.50 192 SER A CA 1
ATOM 1504 C C . SER A 1 192 ? 19.419 16.397 -32.908 1.00 90.50 192 SER A C 1
ATOM 1506 O O . SER A 1 192 ? 19.605 15.262 -33.335 1.00 90.50 192 SER A O 1
ATOM 1508 N N . HIS A 1 193 ? 20.069 16.867 -31.844 1.00 91.62 193 HIS A N 1
ATOM 1509 C CA . HIS A 1 193 ? 20.978 16.064 -31.012 1.00 91.62 193 HIS A CA 1
ATOM 1510 C C . HIS A 1 193 ? 20.304 15.576 -29.717 1.00 91.62 193 HIS A C 1
ATOM 1512 O O . HIS A 1 193 ? 20.933 14.929 -28.884 1.00 91.62 193 HIS A O 1
ATOM 1518 N N . GLY A 1 194 ? 19.028 15.913 -29.505 1.00 90.12 194 GLY A N 1
ATOM 1519 C CA . GLY A 1 194 ? 18.332 15.610 -28.258 1.00 90.12 194 GLY A CA 1
ATOM 1520 C C . GLY A 1 194 ? 16.834 15.883 -28.296 1.00 90.12 194 GLY A C 1
ATOM 1521 O O . GLY A 1 194 ? 16.274 16.295 -29.316 1.00 90.12 194 GLY A O 1
ATOM 1522 N N . ASN A 1 195 ? 16.195 15.657 -27.149 1.00 93.88 195 ASN A N 1
ATOM 1523 C CA . ASN A 1 195 ? 14.766 15.848 -26.954 1.00 93.88 195 ASN A CA 1
ATOM 1524 C C . ASN A 1 195 ? 14.509 16.876 -25.829 1.00 93.88 195 ASN A C 1
ATOM 1526 O O . ASN A 1 195 ? 14.561 16.524 -24.647 1.00 93.88 195 ASN A O 1
ATOM 1530 N N . PRO A 1 196 ? 14.202 18.144 -26.166 1.00 94.38 196 PRO A N 1
ATOM 1531 C CA . PRO A 1 196 ? 14.034 19.212 -25.183 1.00 94.38 196 PRO A CA 1
ATOM 1532 C C . PRO A 1 196 ? 12.829 19.012 -24.254 1.00 94.38 196 PRO A C 1
ATOM 1534 O O . PRO A 1 196 ? 12.803 19.609 -23.174 1.00 94.38 196 PRO A O 1
ATOM 1537 N N . VAL A 1 197 ? 11.840 18.198 -24.646 1.00 95.88 197 VAL A N 1
ATOM 1538 C CA . VAL A 1 197 ? 10.707 17.835 -23.781 1.00 95.88 197 VAL A CA 1
ATOM 1539 C C . VAL A 1 197 ? 11.209 16.990 -22.615 1.00 95.88 197 VAL A C 1
ATOM 1541 O O . VAL A 1 197 ? 10.984 17.335 -21.455 1.00 95.88 197 VAL A O 1
ATOM 1544 N N . LEU A 1 198 ? 11.961 15.929 -22.911 1.00 94.69 198 LEU A N 1
ATOM 1545 C CA . LEU A 1 198 ? 12.512 15.037 -21.889 1.00 94.69 198 LEU A CA 1
ATOM 1546 C C . LEU A 1 198 ? 13.543 15.754 -21.014 1.00 94.69 198 LEU A C 1
ATOM 1548 O O . LEU A 1 198 ? 13.533 15.583 -19.797 1.00 94.69 198 LEU A O 1
ATOM 1552 N N . ASP A 1 199 ? 14.368 16.632 -21.589 1.00 94.62 199 ASP A N 1
ATOM 1553 C CA . ASP A 1 199 ? 15.314 17.449 -20.817 1.00 94.62 199 ASP A CA 1
ATOM 1554 C C . ASP A 1 199 ? 14.619 18.437 -19.873 1.00 94.62 199 ASP A C 1
ATOM 1556 O O . ASP A 1 199 ? 15.160 18.787 -18.819 1.00 94.62 199 ASP A O 1
ATOM 1560 N N . TYR A 1 200 ? 13.440 18.942 -20.246 1.00 95.69 200 TYR A N 1
ATOM 1561 C CA . TYR A 1 200 ? 12.613 19.750 -19.353 1.00 95.69 200 TYR A CA 1
ATOM 1562 C C . TYR A 1 200 ? 12.057 18.891 -18.212 1.00 95.69 200 TYR A C 1
ATOM 1564 O O . TYR A 1 200 ? 12.267 19.228 -17.046 1.00 95.69 200 TYR A O 1
ATOM 1572 N N . LEU A 1 201 ? 11.422 17.762 -18.535 1.00 94.56 201 LEU A N 1
ATOM 1573 C CA . LEU A 1 201 ? 10.822 16.864 -17.545 1.00 94.56 201 LEU A CA 1
ATOM 1574 C C . LEU A 1 201 ? 11.854 16.313 -16.559 1.00 94.56 201 LEU A C 1
ATOM 1576 O O . LEU A 1 201 ? 11.606 16.299 -15.361 1.00 94.56 201 LEU A O 1
ATOM 1580 N N . LYS A 1 202 ? 13.052 15.967 -17.030 1.00 92.56 202 LYS A N 1
ATOM 1581 C CA . LYS A 1 202 ? 14.156 15.500 -16.183 1.00 92.56 202 LYS A CA 1
ATOM 1582 C C . LYS A 1 202 ? 14.633 16.545 -15.169 1.00 92.56 202 LYS A C 1
ATOM 1584 O O . LYS A 1 202 ? 15.150 16.181 -14.119 1.00 92.56 202 LYS A O 1
ATOM 1589 N N . ARG A 1 203 ? 14.522 17.839 -15.490 1.00 92.94 203 ARG A N 1
ATOM 1590 C CA . ARG A 1 203 ? 14.971 18.939 -14.614 1.00 92.94 203 ARG A CA 1
ATOM 1591 C C . ARG A 1 203 ? 13.888 19.441 -13.670 1.00 92.94 203 ARG A C 1
ATOM 1593 O O . ARG A 1 203 ? 14.221 19.956 -12.608 1.00 92.94 203 ARG A O 1
ATOM 1600 N N . HIS A 1 204 ? 12.631 19.363 -14.091 1.00 92.88 204 HIS A N 1
ATOM 1601 C CA . HIS A 1 204 ? 11.508 20.004 -13.404 1.00 92.88 204 HIS A CA 1
ATOM 1602 C C . HIS A 1 204 ? 10.488 19.018 -12.835 1.00 92.88 204 HIS A C 1
ATOM 1604 O O . HIS A 1 204 ? 9.575 19.444 -12.135 1.00 92.88 204 HIS A O 1
ATOM 1610 N N . GLY A 1 205 ? 10.625 17.729 -13.130 1.00 89.62 205 GLY A N 1
ATOM 1611 C CA . GLY A 1 205 ? 9.733 16.692 -12.646 1.00 89.62 205 GLY A CA 1
ATOM 1612 C C . GLY A 1 205 ? 10.467 15.522 -12.014 1.00 89.62 205 GLY A C 1
ATOM 1613 O O . GLY A 1 205 ? 11.696 15.427 -12.026 1.00 89.62 205 GLY A O 1
ATOM 1614 N N . GLN A 1 206 ? 9.670 14.618 -11.471 1.00 86.06 206 GLN A N 1
ATOM 1615 C CA . GLN A 1 206 ? 10.088 13.364 -10.880 1.00 86.06 206 GLN A CA 1
ATOM 1616 C C . GLN A 1 206 ? 9.353 12.228 -11.586 1.00 86.06 206 GLN A C 1
ATOM 1618 O O . GLN A 1 206 ? 8.141 12.284 -11.778 1.00 86.06 206 GLN A O 1
ATOM 1623 N N . SER A 1 207 ? 10.073 11.191 -12.005 1.00 83.94 207 SER A N 1
ATOM 1624 C CA . SER A 1 207 ? 9.423 10.009 -12.569 1.00 83.94 207 SER A CA 1
ATOM 1625 C C . SER A 1 207 ? 8.544 9.339 -11.516 1.00 83.94 207 SER A C 1
ATOM 1627 O O . SER A 1 207 ? 9.011 9.056 -10.410 1.00 83.94 207 SER A O 1
ATOM 1629 N N . ILE A 1 208 ? 7.301 9.048 -11.878 1.00 75.75 208 ILE A N 1
ATOM 1630 C CA . ILE A 1 208 ? 6.400 8.251 -11.045 1.00 75.75 208 ILE A CA 1
ATOM 1631 C C . ILE A 1 208 ? 6.608 6.764 -11.345 1.00 75.75 208 ILE A C 1
ATOM 1633 O O . ILE A 1 208 ? 7.140 6.401 -12.392 1.00 75.75 208 ILE A O 1
ATOM 1637 N N . GLU A 1 209 ? 6.230 5.906 -10.396 1.00 68.00 209 GLU A N 1
ATOM 1638 C CA . GLU A 1 209 ? 6.335 4.440 -10.510 1.00 68.00 209 GLU A CA 1
ATOM 1639 C C . GLU A 1 209 ? 7.775 3.892 -10.577 1.00 68.00 209 GLU A C 1
ATOM 1641 O O . GLU A 1 209 ? 8.000 2.781 -11.055 1.00 68.00 209 GLU A O 1
ATOM 1646 N N . GLN A 1 210 ? 8.770 4.627 -10.065 1.00 71.75 210 GLN A N 1
ATOM 1647 C CA . GLN A 1 210 ? 10.137 4.109 -9.982 1.00 71.75 210 GLN A CA 1
ATOM 1648 C C . GLN A 1 210 ? 10.296 3.025 -8.912 1.00 71.75 210 GLN A C 1
ATOM 1650 O O . GLN A 1 210 ? 9.814 3.138 -7.784 1.00 71.75 210 GLN A O 1
ATOM 1655 N N . ALA A 1 211 ? 11.074 2.009 -9.277 1.00 84.12 211 ALA A N 1
ATOM 1656 C CA . ALA A 1 211 ? 11.685 1.067 -8.358 1.00 84.12 211 ALA A CA 1
ATOM 1657 C C . ALA A 1 211 ? 12.445 1.788 -7.230 1.00 84.12 211 ALA A C 1
ATOM 1659 O O . ALA A 1 211 ? 13.361 2.569 -7.485 1.00 84.12 211 ALA A O 1
ATOM 1660 N N . GLN A 1 212 ? 12.091 1.480 -5.986 1.00 89.31 212 GLN A N 1
ATOM 1661 C CA . GLN A 1 212 ? 12.774 1.946 -4.785 1.00 89.31 212 GLN A CA 1
ATOM 1662 C C . GLN A 1 212 ? 13.783 0.888 -4.343 1.00 89.31 212 GLN A C 1
ATOM 1664 O O . GLN A 1 212 ? 13.403 -0.171 -3.844 1.00 89.31 212 GLN A O 1
ATOM 1669 N N . TYR A 1 213 ? 15.072 1.152 -4.549 1.00 92.56 213 TYR A N 1
ATOM 1670 C CA . TYR A 1 213 ? 16.148 0.232 -4.178 1.00 92.56 213 TYR A CA 1
ATOM 1671 C C . TYR A 1 213 ? 16.605 0.444 -2.734 1.00 92.56 213 TYR A C 1
ATOM 1673 O O . TYR A 1 213 ? 16.617 1.562 -2.224 1.00 92.56 213 TYR A O 1
ATOM 1681 N N . PHE A 1 214 ? 17.006 -0.638 -2.071 1.00 93.44 214 PHE A N 1
ATOM 1682 C CA . PHE A 1 214 ? 17.527 -0.577 -0.710 1.00 93.44 214 PHE A CA 1
ATOM 1683 C C . PHE A 1 214 ? 18.939 0.016 -0.690 1.00 93.44 214 PHE A C 1
ATOM 1685 O O . PHE A 1 214 ? 19.797 -0.375 -1.481 1.00 93.44 214 PHE A O 1
ATOM 1692 N N . GLU A 1 215 ? 19.212 0.901 0.271 1.00 89.88 215 GLU A N 1
ATOM 1693 C CA . GLU A 1 215 ? 20.517 1.566 0.415 1.00 89.88 215 GLU A CA 1
ATOM 1694 C C . GLU A 1 215 ? 21.679 0.579 0.616 1.00 89.88 215 GLU A C 1
ATOM 1696 O O . GLU A 1 215 ? 22.798 0.826 0.176 1.00 89.88 215 GLU A O 1
ATOM 1701 N N . ASN A 1 216 ? 21.414 -0.571 1.243 1.00 90.94 216 ASN A N 1
ATOM 1702 C CA . ASN A 1 216 ? 22.407 -1.622 1.472 1.00 90.94 216 ASN A CA 1
ATOM 1703 C C . ASN A 1 216 ? 22.650 -2.532 0.251 1.00 90.94 216 ASN A C 1
ATOM 1705 O O . ASN A 1 216 ? 23.412 -3.491 0.357 1.00 90.94 216 ASN A O 1
ATOM 1709 N N . GLY A 1 217 ? 21.989 -2.278 -0.884 1.00 88.38 217 GLY A N 1
ATOM 1710 C CA . GLY A 1 217 ? 22.082 -3.107 -2.089 1.00 88.38 217 GLY A CA 1
ATOM 1711 C C . GLY A 1 217 ? 21.297 -4.424 -2.028 1.00 88.38 217 GLY A C 1
ATOM 1712 O O . GLY A 1 217 ? 21.349 -5.197 -2.984 1.00 88.38 217 GLY A O 1
ATOM 1713 N N . GLY A 1 218 ? 20.550 -4.674 -0.947 1.00 92.75 218 GLY A N 1
ATOM 1714 C CA . GLY A 1 218 ? 19.684 -5.839 -0.785 1.00 92.75 218 GLY A CA 1
ATOM 1715 C C . GLY A 1 218 ? 20.284 -7.024 -0.034 1.00 92.75 218 GLY A C 1
ATOM 1716 O O . GLY A 1 218 ? 21.372 -6.961 0.532 1.00 92.75 218 GLY A O 1
ATOM 1717 N N . TYR A 1 219 ? 19.529 -8.122 0.006 1.00 94.62 219 TYR A N 1
ATOM 1718 C CA . TYR A 1 219 ? 19.916 -9.357 0.694 1.00 94.62 219 TYR A CA 1
ATOM 1719 C C . TYR A 1 219 ? 19.554 -10.597 -0.125 1.00 94.62 219 TYR A C 1
ATOM 1721 O O . TYR A 1 219 ? 18.622 -10.573 -0.932 1.00 94.62 219 TYR A O 1
ATOM 1729 N N . SER A 1 220 ? 20.298 -11.687 0.075 1.00 94.50 220 SER A N 1
ATOM 1730 C CA . SER A 1 220 ? 20.037 -12.959 -0.607 1.00 94.50 220 SER A CA 1
ATOM 1731 C C . SER A 1 220 ? 18.671 -13.522 -0.212 1.00 94.50 220 SER A C 1
ATOM 1733 O O . SER A 1 220 ? 18.335 -13.551 0.971 1.00 94.50 220 SER A O 1
ATOM 1735 N N . VAL A 1 221 ? 17.902 -14.001 -1.191 1.00 93.44 221 VAL A N 1
ATOM 1736 C CA . VAL A 1 221 ? 16.640 -14.733 -0.947 1.00 93.44 221 VAL A CA 1
ATOM 1737 C C . VAL A 1 221 ? 16.815 -16.250 -0.995 1.00 93.44 221 VAL A C 1
ATOM 1739 O O . VAL A 1 221 ? 15.848 -16.987 -0.827 1.00 93.44 221 VAL A O 1
ATOM 1742 N N . LEU A 1 222 ? 18.035 -16.722 -1.247 1.00 91.06 222 LEU A N 1
ATOM 1743 C CA . LEU A 1 222 ? 18.348 -18.144 -1.211 1.00 91.06 222 LEU A CA 1
ATOM 1744 C C . LEU A 1 222 ? 18.464 -18.622 0.247 1.00 91.06 222 LEU A C 1
ATOM 1746 O O . LEU A 1 222 ? 19.027 -17.897 1.074 1.00 91.06 222 LEU A O 1
ATOM 1750 N N . PRO A 1 223 ? 17.957 -19.823 0.576 1.00 85.38 223 PRO A N 1
ATOM 1751 C CA . PRO A 1 223 ? 18.060 -20.380 1.919 1.00 85.38 223 PRO A CA 1
ATOM 1752 C C . PRO A 1 223 ? 19.522 -20.612 2.317 1.00 85.38 223 PRO A C 1
ATOM 1754 O O . PRO A 1 223 ? 20.367 -20.969 1.498 1.00 85.38 223 PRO A O 1
ATOM 1757 N N . THR A 1 224 ? 19.820 -20.431 3.602 1.00 74.31 224 THR A N 1
ATOM 1758 C CA . THR A 1 224 ? 21.141 -20.708 4.174 1.00 74.31 224 THR A CA 1
ATOM 1759 C C . THR A 1 224 ? 21.221 -22.176 4.604 1.00 74.31 224 THR A C 1
ATOM 1761 O O . THR A 1 224 ? 20.644 -22.539 5.627 1.00 74.31 224 THR A O 1
ATOM 1764 N N . GLY A 1 225 ? 21.911 -23.023 3.835 1.00 64.81 225 GLY A N 1
ATOM 1765 C CA . GLY A 1 225 ? 22.150 -24.436 4.168 1.00 64.81 225 GLY A CA 1
ATOM 1766 C C . GLY A 1 225 ? 22.616 -25.264 2.964 1.00 64.81 225 GLY A C 1
ATOM 1767 O O . GLY A 1 225 ? 22.347 -24.894 1.826 1.00 64.81 225 GLY A O 1
ATOM 1768 N N . GLU A 1 226 ? 23.302 -26.386 3.204 1.00 62.72 226 GLU A N 1
ATOM 1769 C CA . GLU A 1 226 ? 23.831 -27.269 2.141 1.00 62.72 226 GLU A CA 1
ATOM 1770 C C . GLU A 1 226 ? 22.745 -28.097 1.422 1.00 62.72 226 GLU A C 1
ATOM 1772 O O . GLU A 1 226 ? 23.002 -28.676 0.369 1.00 62.72 226 GLU A O 1
ATOM 1777 N N . GLU A 1 227 ? 21.522 -28.149 1.959 1.00 67.19 227 GLU A N 1
ATOM 1778 C CA . GLU A 1 227 ? 20.423 -28.962 1.412 1.00 67.19 227 GLU A CA 1
ATOM 1779 C C . GLU A 1 227 ? 19.824 -28.401 0.112 1.00 67.19 227 GLU A C 1
ATOM 1781 O O . GLU A 1 227 ? 19.175 -29.131 -0.639 1.00 67.19 227 GLU A O 1
ATOM 1786 N N . PHE A 1 228 ? 20.052 -27.118 -0.189 1.00 71.38 228 PHE A N 1
ATOM 1787 C CA . PHE A 1 228 ? 19.492 -26.454 -1.363 1.00 71.38 228 PHE A CA 1
ATOM 1788 C C . PHE A 1 228 ? 20.600 -25.994 -2.303 1.00 71.38 228 PHE A C 1
ATOM 1790 O O . PHE A 1 228 ? 21.365 -25.085 -1.996 1.00 71.38 228 PHE A O 1
ATOM 1797 N N . SER A 1 229 ? 20.652 -26.596 -3.491 1.00 79.81 229 SER A N 1
ATOM 1798 C CA . SER A 1 229 ? 21.553 -26.152 -4.549 1.00 79.81 229 SER A CA 1
ATOM 1799 C C . SER A 1 229 ? 20.846 -25.163 -5.471 1.00 79.81 229 SER A C 1
ATOM 1801 O O . SER A 1 229 ? 19.824 -25.486 -6.078 1.00 79.81 229 SER A O 1
ATOM 1803 N N . SER A 1 230 ? 21.417 -23.966 -5.617 1.00 86.88 230 SER A N 1
ATOM 1804 C CA . SER A 1 230 ? 21.091 -23.045 -6.713 1.00 86.88 230 SER A CA 1
ATOM 1805 C C . SER A 1 230 ? 21.925 -23.322 -7.970 1.00 86.88 230 SER A C 1
ATOM 1807 O O . SER A 1 230 ? 21.989 -22.485 -8.874 1.00 86.88 230 SER A O 1
ATOM 1809 N N . SER A 1 231 ? 22.582 -24.488 -8.021 1.00 91.81 231 SER A N 1
ATOM 1810 C CA . SER A 1 231 ? 23.341 -24.943 -9.177 1.00 91.81 231 SER A CA 1
ATOM 1811 C C . SER A 1 231 ? 22.541 -25.916 -10.033 1.00 91.81 231 SER A C 1
ATOM 1813 O O . SER A 1 231 ? 21.808 -26.768 -9.529 1.00 91.81 231 SER A O 1
ATOM 1815 N N . ILE A 1 232 ? 22.706 -25.817 -11.347 1.00 94.62 232 ILE A N 1
ATOM 1816 C CA . ILE A 1 232 ? 22.108 -26.731 -12.315 1.00 94.62 232 ILE A CA 1
ATOM 1817 C C . ILE A 1 232 ? 23.124 -27.135 -13.379 1.00 94.62 232 ILE A C 1
ATOM 1819 O O . ILE A 1 232 ? 23.919 -26.326 -13.860 1.00 94.62 232 ILE A O 1
ATOM 1823 N N . ARG A 1 233 ? 23.073 -28.412 -13.767 1.00 96.31 233 ARG A N 1
ATOM 1824 C CA . ARG A 1 233 ? 23.806 -28.931 -14.919 1.00 96.31 233 ARG A CA 1
ATOM 1825 C C . ARG A 1 233 ? 23.001 -28.692 -16.185 1.00 96.31 233 ARG A C 1
ATOM 1827 O O . ARG A 1 233 ? 21.865 -29.153 -16.292 1.00 96.31 233 ARG A O 1
ATOM 1834 N N . VAL A 1 234 ? 23.617 -28.024 -17.148 1.00 97.12 234 VAL A N 1
ATOM 1835 C CA . VAL A 1 234 ? 23.046 -27.832 -18.480 1.00 97.12 234 VAL A CA 1
ATOM 1836 C C . VAL A 1 234 ? 22.880 -29.198 -19.166 1.00 97.12 234 VAL A C 1
ATOM 1838 O O . VAL A 1 234 ? 23.768 -30.047 -19.029 1.00 97.12 234 VAL A O 1
ATOM 1841 N N . PRO A 1 235 ? 21.773 -29.449 -19.893 1.00 96.50 235 PRO A N 1
ATOM 1842 C CA . PRO A 1 235 ? 21.578 -30.664 -20.666 1.00 96.50 235 PRO A CA 1
ATOM 1843 C C . PRO A 1 235 ? 22.768 -30.969 -21.572 1.00 96.50 235 PRO A C 1
ATOM 1845 O O . PRO A 1 235 ? 23.466 -30.078 -22.047 1.00 96.50 235 PRO A O 1
ATOM 1848 N N . ASN A 1 236 ? 22.993 -32.252 -21.833 1.00 96.06 236 ASN A N 1
ATOM 1849 C CA . ASN A 1 236 ? 24.045 -32.705 -22.743 1.00 96.06 236 ASN A CA 1
ATOM 1850 C C . ASN A 1 236 ? 23.714 -32.450 -24.226 1.00 96.06 236 ASN A C 1
ATOM 1852 O O . ASN A 1 236 ? 24.592 -32.588 -25.072 1.00 96.06 236 ASN A O 1
ATOM 1856 N N . SER A 1 237 ? 22.465 -32.105 -24.544 1.00 95.56 237 SER A N 1
ATOM 1857 C CA . SER A 1 237 ? 21.986 -31.820 -25.892 1.00 95.56 237 SER A CA 1
ATOM 1858 C C . SER A 1 237 ? 20.900 -30.746 -25.866 1.00 95.56 237 SER A C 1
ATOM 1860 O O . SER A 1 237 ? 20.061 -30.721 -24.965 1.00 95.56 237 SER A O 1
ATOM 1862 N N . ASN A 1 238 ? 20.889 -29.899 -26.896 1.00 97.25 238 ASN A N 1
ATOM 1863 C CA . ASN A 1 238 ? 19.901 -28.835 -27.073 1.00 97.25 238 ASN A CA 1
ATOM 1864 C C . ASN A 1 238 ? 18.654 -29.286 -27.856 1.00 97.25 238 ASN A C 1
ATOM 1866 O O . ASN A 1 238 ? 17.696 -28.521 -27.973 1.00 97.25 238 ASN A O 1
ATOM 1870 N N . THR A 1 239 ? 18.634 -30.519 -28.379 1.00 96.38 239 THR A N 1
ATOM 1871 C CA . THR A 1 239 ? 17.568 -31.012 -29.269 1.00 96.38 239 THR A CA 1
ATOM 1872 C C . THR A 1 239 ? 16.190 -30.955 -28.616 1.00 96.38 239 THR A C 1
ATOM 1874 O O . THR A 1 239 ? 15.257 -30.427 -29.212 1.00 96.38 239 THR A O 1
ATOM 1877 N N . SER A 1 240 ? 16.061 -31.404 -27.363 1.00 95.62 240 SER A N 1
ATOM 1878 C CA . SER A 1 240 ? 14.771 -31.397 -26.658 1.00 95.62 240 SER A CA 1
ATOM 1879 C C . SER A 1 240 ? 14.198 -29.988 -26.503 1.00 95.62 240 SER A C 1
ATOM 1881 O O . SER A 1 240 ? 12.990 -29.790 -26.617 1.00 95.62 240 SER A O 1
ATOM 1883 N N . TYR A 1 241 ? 15.055 -28.991 -26.253 1.00 96.44 241 TYR A N 1
ATOM 1884 C CA . TYR A 1 241 ? 14.594 -27.611 -26.168 1.00 96.44 241 TYR A CA 1
ATOM 1885 C C . TYR A 1 241 ? 14.217 -27.062 -27.546 1.00 96.44 241 TYR A C 1
ATOM 1887 O O . TYR A 1 241 ? 13.181 -26.412 -27.659 1.00 96.44 241 TYR A O 1
ATOM 1895 N N . ALA A 1 242 ? 14.997 -27.351 -28.592 1.00 96.44 242 ALA A N 1
ATOM 1896 C CA . ALA A 1 242 ? 14.681 -26.949 -29.965 1.00 96.44 242 ALA A CA 1
ATOM 1897 C C . ALA A 1 242 ? 13.309 -27.484 -30.419 1.00 96.44 242 ALA A C 1
ATOM 1899 O O . ALA A 1 242 ? 12.498 -26.730 -30.952 1.00 96.44 242 ALA A O 1
ATOM 1900 N N . GLU A 1 243 ? 13.006 -28.753 -30.127 1.00 95.19 243 GLU A N 1
ATOM 1901 C CA . GLU A 1 243 ? 11.721 -29.383 -30.456 1.00 95.19 243 GLU A CA 1
ATOM 1902 C C . GLU A 1 243 ? 10.537 -28.700 -29.757 1.00 95.19 243 GLU A C 1
ATOM 1904 O O . GLU A 1 243 ? 9.524 -28.387 -30.387 1.00 95.19 243 GLU A O 1
ATOM 1909 N N . ILE A 1 244 ? 10.669 -28.432 -28.453 1.00 93.44 244 ILE A N 1
ATOM 1910 C CA . ILE A 1 244 ? 9.591 -27.840 -27.651 1.00 93.44 244 ILE A CA 1
ATOM 1911 C C . ILE A 1 244 ? 9.410 -26.357 -27.975 1.00 93.44 244 ILE A C 1
ATOM 1913 O O . ILE A 1 244 ? 8.274 -25.913 -28.129 1.00 93.44 244 ILE A O 1
ATOM 1917 N N . SER A 1 245 ? 10.507 -25.598 -28.064 1.00 94.38 245 SER A N 1
ATOM 1918 C CA . SER A 1 245 ? 10.513 -24.144 -28.298 1.00 94.38 245 SER A CA 1
ATOM 1919 C C . SER A 1 245 ? 10.230 -23.766 -29.751 1.00 94.38 245 SER A C 1
ATOM 1921 O O . SER A 1 245 ? 9.765 -22.658 -30.009 1.00 94.38 245 SER A O 1
ATOM 1923 N N . THR A 1 246 ? 10.475 -24.684 -30.692 1.00 93.94 246 THR A N 1
ATOM 1924 C CA . THR A 1 246 ? 10.569 -24.457 -32.148 1.00 93.94 246 THR A CA 1
ATOM 1925 C C . THR A 1 246 ? 11.681 -23.518 -32.597 1.00 93.94 246 THR A C 1
ATOM 1927 O O . THR A 1 246 ? 11.706 -23.097 -33.755 1.00 93.94 246 THR A O 1
ATOM 1930 N N . ASP A 1 247 ? 12.637 -23.233 -31.718 1.00 96.25 247 ASP A N 1
ATOM 1931 C CA . ASP A 1 247 ? 13.890 -22.608 -32.110 1.00 96.25 247 ASP A CA 1
ATOM 1932 C C . ASP A 1 247 ? 14.862 -23.673 -32.640 1.00 96.25 247 ASP A C 1
ATOM 1934 O O . ASP A 1 247 ? 15.686 -24.238 -31.915 1.00 96.25 247 ASP A O 1
ATOM 1938 N N . TYR A 1 248 ? 14.738 -23.947 -33.938 1.00 95.81 248 TYR A N 1
ATOM 1939 C CA . TYR A 1 248 ? 15.611 -24.855 -34.682 1.00 95.81 248 TYR A CA 1
ATOM 1940 C C . TYR A 1 248 ? 16.870 -24.171 -35.229 1.00 95.81 248 TYR A C 1
ATOM 1942 O O . TYR A 1 248 ? 17.433 -24.648 -36.216 1.00 95.81 248 TYR A O 1
ATOM 1950 N N . ASN A 1 249 ? 17.320 -23.058 -34.634 1.00 96.44 249 ASN A N 1
ATOM 1951 C CA . ASN A 1 249 ? 18.552 -22.408 -35.068 1.00 96.44 249 ASN A CA 1
ATOM 1952 C C . ASN A 1 249 ? 19.726 -23.421 -35.056 1.00 96.44 249 ASN A C 1
ATOM 1954 O O . ASN A 1 249 ? 20.077 -23.949 -33.991 1.00 96.44 249 ASN A O 1
ATOM 1958 N N . PRO A 1 250 ? 20.340 -23.727 -36.220 1.00 97.12 250 PRO A N 1
ATOM 1959 C CA . PRO A 1 250 ? 21.278 -24.840 -36.334 1.00 97.12 250 PRO A CA 1
ATOM 1960 C C . PRO A 1 250 ? 22.539 -24.693 -35.484 1.00 97.12 250 PRO A C 1
ATOM 1962 O O . PRO A 1 250 ? 23.156 -25.710 -35.170 1.00 97.12 250 PRO A O 1
ATOM 1965 N N . ILE A 1 251 ? 22.901 -23.474 -35.066 1.00 97.44 251 ILE A N 1
ATOM 1966 C CA . ILE A 1 251 ? 24.065 -23.234 -34.196 1.00 97.44 251 ILE A CA 1
ATOM 1967 C C . ILE A 1 251 ? 23.982 -24.006 -32.870 1.00 97.44 251 ILE A C 1
ATOM 1969 O O . ILE A 1 251 ? 25.006 -24.282 -32.253 1.00 97.44 251 ILE A O 1
ATOM 1973 N N . HIS A 1 252 ? 22.776 -24.382 -32.431 1.00 97.75 252 HIS A N 1
ATOM 1974 C CA . HIS A 1 252 ? 22.563 -25.098 -31.174 1.00 97.75 252 HIS A CA 1
ATOM 1975 C C . HIS A 1 252 ? 22.661 -26.620 -31.307 1.00 97.75 252 HIS A C 1
ATOM 1977 O O . HIS A 1 252 ? 22.805 -27.304 -30.296 1.00 97.75 252 HIS A O 1
ATOM 1983 N N . VAL A 1 253 ? 22.558 -27.172 -32.518 1.00 96.50 253 VAL A N 1
ATOM 1984 C CA . VAL A 1 253 ? 22.422 -28.628 -32.729 1.00 96.50 253 VAL A CA 1
ATOM 1985 C C . VAL A 1 253 ? 23.400 -29.199 -33.752 1.00 96.50 253 VAL A C 1
ATOM 1987 O O . VAL A 1 253 ? 23.686 -30.394 -33.714 1.00 96.50 253 VAL A O 1
ATOM 1990 N N . ASN A 1 254 ? 23.930 -28.374 -34.658 1.00 97.31 254 ASN A N 1
ATOM 1991 C CA . ASN A 1 254 ? 24.831 -28.799 -35.719 1.00 97.31 254 ASN A CA 1
ATOM 1992 C C . ASN A 1 254 ? 26.242 -28.224 -35.490 1.00 97.31 254 ASN A C 1
ATOM 1994 O O . ASN A 1 254 ? 26.433 -27.014 -35.648 1.00 97.31 254 ASN A O 1
ATOM 1998 N N . PRO A 1 255 ? 27.246 -29.065 -35.176 1.00 96.81 255 PRO A N 1
ATOM 1999 C CA . PRO A 1 255 ? 28.598 -28.596 -34.888 1.00 96.81 255 PRO A CA 1
ATOM 2000 C C . PRO A 1 255 ? 29.264 -27.901 -36.082 1.00 96.81 255 PRO A C 1
ATOM 2002 O O . PRO A 1 255 ? 30.025 -26.966 -35.871 1.00 96.81 255 PRO A O 1
ATOM 2005 N N . TYR A 1 256 ? 28.945 -28.284 -37.323 1.00 97.25 256 TYR A N 1
ATOM 2006 C CA . TYR A 1 256 ? 29.519 -27.649 -38.516 1.00 97.25 256 TYR A CA 1
ATOM 2007 C C . TYR A 1 256 ? 29.004 -26.222 -38.717 1.00 97.25 256 TYR A C 1
ATOM 2009 O O . TYR A 1 256 ? 29.744 -25.356 -39.168 1.00 97.25 256 TYR A O 1
ATOM 2017 N N . ILE A 1 257 ? 27.736 -25.965 -38.381 1.00 96.75 257 ILE A N 1
ATOM 2018 C CA . ILE A 1 257 ? 27.170 -24.613 -38.474 1.00 96.75 257 ILE A CA 1
ATOM 2019 C C . ILE A 1 257 ? 27.641 -23.748 -37.304 1.00 96.75 257 ILE A C 1
ATOM 2021 O O . ILE A 1 257 ? 27.901 -22.565 -37.494 1.00 96.75 257 ILE A O 1
ATOM 2025 N N . ALA A 1 258 ? 27.790 -24.330 -36.112 1.00 96.62 258 ALA A N 1
ATOM 2026 C CA . ALA A 1 258 ? 28.385 -23.629 -34.980 1.00 96.62 258 ALA A CA 1
ATOM 2027 C C . ALA A 1 258 ? 29.835 -23.199 -35.274 1.00 96.62 258 ALA A C 1
ATOM 2029 O O . ALA A 1 258 ? 30.193 -22.054 -35.010 1.00 96.62 258 ALA A O 1
ATOM 2030 N N . ASP A 1 259 ? 30.630 -24.088 -35.877 1.00 96.50 259 ASP A N 1
ATOM 2031 C CA . ASP A 1 259 ? 31.996 -23.798 -36.329 1.00 96.50 259 ASP A CA 1
ATOM 2032 C C . ASP A 1 259 ? 32.015 -22.724 -37.430 1.00 96.50 259 ASP A C 1
ATOM 2034 O O . ASP A 1 259 ? 32.758 -21.750 -37.330 1.00 96.50 259 ASP A O 1
ATOM 2038 N N . LEU A 1 260 ? 31.112 -22.817 -38.419 1.00 95.44 260 LEU A N 1
ATOM 2039 C CA . LEU A 1 260 ? 30.941 -21.793 -39.460 1.00 95.44 260 LEU A CA 1
ATOM 2040 C C . LEU A 1 260 ? 30.595 -20.408 -38.884 1.00 95.44 260 LEU A C 1
ATOM 2042 O O . LEU A 1 260 ? 30.999 -19.390 -39.441 1.00 95.44 260 LEU A O 1
ATOM 2046 N N . ALA A 1 261 ? 29.846 -20.365 -37.781 1.00 94.56 261 ALA A N 1
ATOM 2047 C CA . ALA A 1 261 ? 29.498 -19.142 -37.059 1.00 94.56 261 ALA A CA 1
ATOM 2048 C C . ALA A 1 261 ? 30.590 -18.679 -36.066 1.00 94.56 261 ALA A C 1
ATOM 2050 O O . ALA A 1 261 ? 30.368 -17.718 -35.321 1.00 94.56 261 ALA A O 1
ATOM 2051 N N . GLU A 1 262 ? 31.751 -19.347 -36.052 1.00 95.06 262 GLU A N 1
ATOM 2052 C CA . GLU A 1 262 ? 32.894 -19.088 -35.166 1.00 95.06 262 GLU A CA 1
ATOM 2053 C C . GLU A 1 262 ? 32.522 -19.162 -33.671 1.00 95.06 262 GLU A C 1
ATOM 2055 O O . GLU A 1 262 ? 32.975 -18.368 -32.840 1.00 95.06 262 GLU A O 1
ATOM 2060 N N . LEU A 1 263 ? 31.647 -20.107 -33.315 1.00 96.25 263 LEU A N 1
ATOM 2061 C CA . LEU A 1 263 ? 31.209 -20.344 -31.940 1.00 96.25 263 LEU A CA 1
ATOM 2062 C C . LEU A 1 263 ? 32.079 -21.413 -31.260 1.00 96.25 263 LEU A C 1
ATOM 2064 O O . LEU A 1 263 ? 32.600 -22.304 -31.927 1.00 96.25 263 LEU A O 1
ATOM 2068 N N . PRO A 1 264 ? 32.196 -21.406 -29.917 1.00 95.38 264 PRO A N 1
ATOM 2069 C CA . PRO A 1 264 ? 33.009 -22.386 -29.183 1.00 95.38 264 PRO A CA 1
ATOM 2070 C C . PRO A 1 264 ? 32.483 -23.834 -29.258 1.00 95.38 264 PRO A C 1
ATOM 2072 O O . PRO A 1 264 ? 33.107 -24.750 -28.729 1.00 95.38 264 PRO A O 1
ATOM 2075 N N . GLY A 1 265 ? 31.316 -24.042 -29.862 1.00 96.56 265 GLY A N 1
ATOM 2076 C CA . GLY A 1 265 ? 30.636 -25.320 -30.001 1.00 96.56 265 GLY A CA 1
ATOM 2077 C C . GLY A 1 265 ? 29.140 -25.098 -30.188 1.00 96.56 265 GLY A C 1
ATOM 2078 O O . GLY A 1 265 ? 28.686 -23.969 -30.379 1.00 96.56 265 GLY A O 1
ATOM 2079 N N . THR A 1 266 ? 28.357 -26.170 -30.088 1.00 97.62 266 THR A N 1
ATOM 2080 C CA . THR A 1 266 ? 26.893 -26.088 -30.123 1.00 97.62 266 THR A CA 1
ATOM 2081 C C . THR A 1 266 ? 26.360 -25.486 -28.822 1.00 97.62 266 THR A C 1
ATOM 2083 O O . THR A 1 266 ? 25.991 -26.212 -27.897 1.00 97.62 266 THR A O 1
ATOM 2086 N N . ILE A 1 267 ? 26.382 -24.156 -28.725 1.00 97.94 267 ILE A N 1
ATOM 2087 C CA . ILE A 1 267 ? 25.982 -23.413 -27.525 1.00 97.94 267 ILE A CA 1
ATOM 2088 C C . ILE A 1 267 ? 24.525 -23.701 -27.156 1.00 97.94 267 ILE A C 1
ATOM 2090 O O . ILE A 1 267 ? 23.680 -23.933 -28.016 1.00 97.94 267 ILE A O 1
ATOM 2094 N N . THR A 1 268 ? 24.225 -23.662 -25.868 1.00 98.19 268 THR A N 1
ATOM 2095 C CA . THR A 1 268 ? 22.876 -23.805 -25.316 1.00 98.19 268 THR A CA 1
ATOM 2096 C C . THR A 1 268 ? 22.022 -22.602 -25.696 1.00 98.19 268 THR A C 1
ATOM 2098 O O . THR A 1 268 ? 22.514 -21.471 -25.708 1.00 98.19 268 THR A O 1
ATOM 2101 N N . HIS A 1 269 ? 20.737 -22.818 -25.989 1.00 98.25 269 HIS A N 1
ATOM 2102 C CA . HIS A 1 269 ? 19.795 -21.723 -26.231 1.00 98.25 269 HIS A CA 1
ATOM 2103 C C . HIS A 1 269 ? 19.761 -20.769 -25.032 1.00 98.25 269 HIS A C 1
ATOM 2105 O O . HIS A 1 269 ? 19.493 -21.193 -23.906 1.00 98.25 269 HIS A O 1
ATOM 2111 N N . GLY A 1 270 ? 19.934 -19.465 -25.268 1.00 97.06 270 GLY A N 1
ATOM 2112 C CA . GLY A 1 270 ? 19.801 -18.455 -24.208 1.00 97.06 270 GLY A CA 1
ATOM 2113 C C . GLY A 1 270 ? 18.441 -18.539 -23.505 1.00 97.06 270 GLY A C 1
ATOM 2114 O O . GLY A 1 270 ? 18.358 -18.460 -22.282 1.00 97.06 270 GLY A O 1
ATOM 2115 N N . MET A 1 271 ? 17.380 -18.837 -24.260 1.00 97.31 271 MET A N 1
ATOM 2116 C CA . MET A 1 271 ? 16.033 -19.019 -23.717 1.00 97.31 271 MET A CA 1
ATOM 2117 C C . MET A 1 271 ? 15.882 -20.256 -22.815 1.00 97.31 271 MET A C 1
ATOM 2119 O O . MET A 1 271 ? 15.046 -20.242 -21.911 1.00 97.31 271 MET A O 1
ATOM 2123 N N . TRP A 1 272 ? 16.710 -21.294 -22.988 1.00 97.12 272 TRP A N 1
ATOM 2124 C CA . TRP A 1 272 ? 16.780 -22.395 -22.023 1.00 97.12 272 TRP A CA 1
ATOM 2125 C C . TRP A 1 272 ? 17.408 -21.917 -20.709 1.00 97.12 272 TRP A C 1
ATOM 2127 O O . TRP A 1 272 ? 16.846 -22.156 -19.640 1.00 97.12 272 TRP A O 1
ATOM 2137 N N . THR A 1 273 ? 18.523 -21.180 -20.786 1.00 97.19 273 THR A N 1
ATOM 2138 C CA . THR A 1 273 ? 19.194 -20.600 -19.609 1.00 97.19 273 THR A CA 1
ATOM 2139 C C . THR A 1 273 ? 18.264 -19.643 -18.858 1.00 97.19 273 THR A C 1
ATOM 2141 O O . THR A 1 273 ? 18.151 -19.734 -17.640 1.00 97.19 273 THR A O 1
ATOM 2144 N N . SER A 1 274 ? 17.526 -18.799 -19.586 1.00 97.56 274 SER A N 1
ATOM 2145 C CA . SER A 1 274 ? 16.477 -17.911 -19.064 1.00 97.56 274 SER A CA 1
ATOM 2146 C C . SER A 1 274 ? 15.423 -18.685 -18.256 1.00 97.56 274 SER A C 1
ATOM 2148 O O . SER A 1 274 ? 15.262 -18.447 -17.059 1.00 97.56 274 SER A O 1
ATOM 2150 N N . ALA A 1 275 ? 14.777 -19.689 -18.861 1.00 96.12 275 ALA A N 1
ATOM 2151 C CA . ALA A 1 275 ? 13.746 -20.484 -18.189 1.00 96.12 275 ALA A CA 1
ATOM 2152 C C . ALA A 1 275 ? 14.294 -21.271 -16.982 1.00 96.12 275 ALA A C 1
ATOM 2154 O O . ALA A 1 275 ? 13.651 -21.364 -15.931 1.00 96.12 275 ALA A O 1
ATOM 2155 N N . SER A 1 276 ? 15.510 -21.808 -17.111 1.00 95.12 276 SER A N 1
ATOM 2156 C CA . SER A 1 276 ? 16.210 -22.515 -16.038 1.00 95.12 276 SER A CA 1
ATOM 2157 C C . SER A 1 276 ? 16.470 -21.604 -14.835 1.00 95.12 276 SER A C 1
ATOM 2159 O O . SER A 1 276 ? 16.176 -21.974 -13.699 1.00 95.12 276 SER A O 1
ATOM 2161 N N . THR A 1 277 ? 16.970 -20.391 -15.066 1.00 94.56 277 THR A N 1
ATOM 2162 C CA . THR A 1 277 ? 17.216 -19.411 -14.004 1.00 94.56 277 THR A CA 1
ATOM 2163 C C . THR A 1 277 ? 15.909 -18.902 -13.386 1.00 94.56 277 THR A C 1
ATOM 2165 O O . THR A 1 277 ? 15.818 -18.780 -12.161 1.00 94.56 277 THR A O 1
ATOM 2168 N N . ARG A 1 278 ? 14.859 -18.655 -14.186 1.00 95.94 278 ARG A N 1
ATOM 2169 C CA . ARG A 1 278 ? 13.543 -18.229 -13.674 1.00 95.94 278 ARG A CA 1
ATOM 2170 C C . ARG A 1 278 ? 12.941 -19.247 -12.705 1.00 95.94 278 ARG A C 1
ATOM 2172 O O . ARG A 1 278 ? 12.314 -18.853 -11.722 1.00 95.94 278 ARG A O 1
ATOM 2179 N N . LYS A 1 279 ? 13.176 -20.547 -12.913 1.00 94.31 279 LYS A N 1
ATOM 2180 C CA . LYS A 1 279 ? 12.746 -21.599 -11.976 1.00 94.31 279 LYS A CA 1
ATOM 2181 C C . LYS A 1 279 ? 13.237 -21.341 -10.546 1.00 94.31 279 LYS A C 1
ATOM 2183 O O . LYS A 1 279 ? 12.486 -21.568 -9.597 1.00 94.31 279 LYS A O 1
ATOM 2188 N N . PHE A 1 280 ? 14.458 -20.835 -10.368 1.00 95.19 280 PHE A N 1
ATOM 2189 C CA . PHE A 1 280 ? 14.972 -20.489 -9.040 1.00 95.19 280 PHE A CA 1
ATOM 2190 C C . PHE A 1 280 ? 14.269 -19.266 -8.445 1.00 95.19 280 PHE A C 1
ATOM 2192 O O . PHE A 1 280 ? 13.983 -19.258 -7.250 1.00 95.19 280 PHE A O 1
ATOM 2199 N N . VAL A 1 281 ? 13.926 -18.267 -9.264 1.00 96.19 281 VAL A N 1
ATOM 2200 C CA . VAL A 1 281 ? 13.110 -17.118 -8.828 1.00 96.19 281 VAL A CA 1
ATOM 2201 C C . VAL A 1 281 ? 11.746 -17.595 -8.335 1.00 96.19 281 VAL A C 1
ATOM 2203 O O . VAL A 1 281 ? 11.325 -17.244 -7.235 1.00 96.19 281 VAL A O 1
ATOM 2206 N N . GLU A 1 282 ? 11.082 -18.449 -9.111 1.00 94.94 282 GLU A N 1
ATOM 2207 C CA . GLU A 1 282 ? 9.797 -19.048 -8.746 1.00 94.94 282 GLU A CA 1
ATOM 2208 C C . GLU A 1 282 ? 9.884 -19.851 -7.441 1.00 94.94 282 GLU A C 1
ATOM 2210 O O . GLU A 1 282 ? 9.036 -19.715 -6.559 1.00 94.94 282 GLU A O 1
ATOM 2215 N N . THR A 1 283 ? 10.929 -20.661 -7.294 1.00 93.69 283 THR A N 1
ATOM 2216 C CA . THR A 1 283 ? 11.087 -21.537 -6.129 1.00 93.69 283 THR A CA 1
ATOM 2217 C C . THR A 1 283 ? 11.389 -20.735 -4.864 1.00 93.69 283 THR A C 1
ATOM 2219 O O . THR A 1 283 ? 10.717 -20.906 -3.849 1.00 93.69 283 THR A O 1
ATOM 2222 N N . PHE A 1 284 ? 12.379 -19.843 -4.923 1.00 94.06 284 PHE A N 1
ATOM 2223 C CA . PHE A 1 284 ? 12.939 -19.205 -3.731 1.00 94.06 284 PHE A CA 1
ATOM 2224 C C . PHE A 1 284 ? 12.382 -17.806 -3.466 1.00 94.06 284 PHE A C 1
ATOM 2226 O O . PHE A 1 284 ? 12.071 -17.479 -2.325 1.00 94.06 284 PHE A O 1
ATOM 2233 N N . ALA A 1 285 ? 12.215 -16.972 -4.495 1.00 95.12 285 ALA A N 1
ATOM 2234 C CA . ALA A 1 285 ? 11.707 -15.614 -4.300 1.00 95.12 285 ALA A CA 1
ATOM 2235 C C . ALA A 1 285 ? 10.173 -15.568 -4.218 1.00 95.12 285 ALA A C 1
ATOM 2237 O O . ALA A 1 285 ? 9.621 -14.767 -3.459 1.00 95.12 285 ALA A O 1
ATOM 2238 N N . ALA A 1 286 ? 9.495 -16.434 -4.978 1.00 95.25 286 ALA A N 1
ATOM 2239 C CA . ALA A 1 286 ? 8.038 -16.543 -5.007 1.00 95.25 286 ALA A CA 1
ATOM 2240 C C . ALA A 1 286 ? 7.475 -17.679 -4.131 1.00 95.25 286 ALA A C 1
ATOM 2242 O O . ALA A 1 286 ? 6.263 -17.898 -4.137 1.00 95.25 286 ALA A O 1
ATOM 2243 N N . GLU A 1 287 ? 8.314 -18.379 -3.358 1.00 94.00 287 GLU A N 1
ATOM 2244 C CA . GLU A 1 287 ? 7.908 -19.471 -2.453 1.00 94.00 287 GLU A CA 1
ATOM 2245 C C . GLU A 1 287 ? 7.114 -20.577 -3.173 1.00 94.00 287 GLU A C 1
ATOM 2247 O O . GLU A 1 287 ? 6.073 -21.038 -2.699 1.00 94.00 287 GLU A O 1
ATOM 2252 N N . ASN A 1 288 ? 7.578 -20.970 -4.363 1.00 93.38 288 ASN A N 1
ATOM 2253 C CA . ASN A 1 288 ? 6.949 -21.982 -5.212 1.00 93.38 288 ASN A CA 1
ATOM 2254 C C . ASN A 1 288 ? 5.500 -21.636 -5.631 1.00 93.38 288 ASN A C 1
ATOM 2256 O O . ASN A 1 288 ? 4.686 -22.521 -5.902 1.00 93.38 288 ASN A O 1
ATOM 2260 N N . LYS A 1 289 ? 5.165 -20.338 -5.681 1.00 93.62 289 LYS A N 1
ATOM 2261 C CA . LYS A 1 289 ? 3.900 -19.809 -6.211 1.00 93.62 289 LYS A CA 1
ATOM 2262 C C . LYS A 1 289 ? 4.168 -19.071 -7.531 1.00 93.62 289 LYS A C 1
ATOM 2264 O O . LYS A 1 289 ? 4.318 -17.848 -7.508 1.00 93.62 289 LYS A O 1
ATOM 2269 N N . PRO A 1 290 ? 4.199 -19.770 -8.683 1.00 90.62 290 PRO A N 1
ATOM 2270 C CA . PRO A 1 290 ? 4.554 -19.190 -9.984 1.00 90.62 290 PRO A CA 1
ATOM 2271 C C . PRO A 1 290 ? 3.827 -17.895 -10.341 1.00 90.62 290 PRO A C 1
ATOM 2273 O O . PRO A 1 290 ? 4.433 -17.003 -10.920 1.00 90.62 290 PRO A O 1
ATOM 2276 N N . LEU A 1 291 ? 2.551 -17.770 -9.959 1.00 90.19 291 LEU A N 1
ATOM 2277 C CA . LEU A 1 291 ? 1.727 -16.601 -10.278 1.00 90.19 291 LEU A CA 1
ATOM 2278 C C . LEU A 1 291 ? 2.202 -15.299 -9.623 1.00 90.19 291 LEU A C 1
ATOM 2280 O O . LEU A 1 291 ? 1.784 -14.239 -10.065 1.00 90.19 291 LEU A O 1
ATOM 2284 N N . ARG A 1 292 ? 3.053 -15.366 -8.590 1.00 93.06 292 ARG A N 1
ATOM 2285 C CA . ARG A 1 292 ? 3.631 -14.165 -7.973 1.00 93.06 292 ARG A CA 1
ATOM 2286 C C . ARG A 1 292 ? 4.720 -13.545 -8.839 1.00 93.06 292 ARG A C 1
ATOM 2288 O O . ARG A 1 292 ? 5.014 -12.375 -8.654 1.00 93.06 292 ARG A O 1
ATOM 2295 N N . VAL A 1 293 ? 5.356 -14.295 -9.740 1.00 95.19 293 VAL A N 1
ATOM 2296 C CA . VAL A 1 293 ? 6.326 -13.716 -10.677 1.00 95.19 293 VAL A CA 1
ATOM 2297 C C . VAL A 1 293 ? 5.522 -13.035 -11.779 1.00 95.19 293 VAL A C 1
ATOM 2299 O O . VAL A 1 293 ? 4.844 -13.716 -12.543 1.00 95.19 293 VAL A O 1
ATOM 2302 N N . THR A 1 294 ? 5.556 -11.705 -11.831 1.00 93.06 294 THR A N 1
ATOM 2303 C CA . THR A 1 294 ? 4.756 -10.907 -12.780 1.00 93.06 294 THR A CA 1
ATOM 2304 C C . THR A 1 294 ? 5.607 -10.300 -13.889 1.00 93.06 294 THR A C 1
ATOM 2306 O O . THR A 1 294 ? 5.119 -10.166 -15.009 1.00 93.06 294 THR A O 1
ATOM 2309 N N . SER A 1 295 ? 6.884 -10.019 -13.613 1.00 94.88 295 SER A N 1
ATOM 2310 C CA . SER A 1 295 ? 7.882 -9.637 -14.617 1.00 94.88 295 SER A CA 1
ATOM 2311 C C . SER A 1 295 ? 9.154 -10.462 -14.458 1.00 94.88 295 SER A C 1
ATOM 2313 O O . SER A 1 295 ? 9.529 -10.820 -13.336 1.00 94.88 295 SER A O 1
ATOM 2315 N N . TYR A 1 296 ? 9.825 -10.760 -15.566 1.00 97.50 296 TYR A N 1
ATOM 2316 C CA . TYR A 1 296 ? 11.125 -11.425 -15.592 1.00 97.50 296 TYR A CA 1
ATOM 2317 C C . TYR A 1 296 ? 11.926 -10.976 -16.811 1.00 97.50 296 TYR A C 1
ATOM 2319 O O . TYR A 1 296 ? 11.584 -11.331 -17.937 1.00 97.50 296 TYR A O 1
ATOM 2327 N N . ASP A 1 297 ? 13.010 -10.248 -16.569 1.00 97.25 297 ASP A N 1
ATOM 2328 C CA . ASP A 1 297 ? 13.835 -9.596 -17.580 1.00 97.25 297 ASP A CA 1
ATOM 2329 C C . ASP A 1 297 ? 15.287 -10.029 -17.415 1.00 97.25 297 ASP A C 1
ATOM 2331 O O . ASP A 1 297 ? 15.859 -9.897 -16.332 1.00 97.25 297 ASP A O 1
ATOM 2335 N N . VAL A 1 298 ? 15.895 -10.560 -18.477 1.00 98.12 298 VAL A N 1
ATOM 2336 C CA . VAL A 1 298 ? 17.275 -11.061 -18.446 1.00 98.12 298 VAL A CA 1
ATOM 2337 C C . VAL A 1 298 ? 18.085 -10.637 -19.657 1.00 98.12 298 VAL A C 1
ATOM 2339 O O . VAL A 1 298 ? 17.577 -10.588 -20.774 1.00 98.12 298 VAL A O 1
ATOM 2342 N N . SER A 1 299 ? 19.375 -10.424 -19.430 1.00 98.50 299 SER A N 1
ATOM 2343 C CA . SER A 1 299 ? 20.402 -10.181 -20.437 1.00 98.50 299 SER A CA 1
ATOM 2344 C C . SER A 1 299 ? 21.365 -11.364 -20.503 1.00 98.50 299 SER A C 1
ATOM 2346 O O . SER A 1 299 ? 21.837 -11.867 -19.479 1.00 98.50 299 SER A O 1
ATOM 2348 N N . PHE A 1 300 ? 21.682 -11.794 -21.720 1.00 98.12 300 PHE A N 1
ATOM 2349 C CA . PHE A 1 300 ? 22.625 -12.866 -22.012 1.00 98.12 300 PHE A CA 1
ATOM 2350 C C . PHE A 1 300 ? 24.025 -12.270 -22.183 1.00 98.12 300 PHE A C 1
ATOM 2352 O O . PHE A 1 300 ? 24.333 -11.642 -23.194 1.00 98.12 300 PHE A O 1
ATOM 2359 N N . LEU A 1 301 ? 24.873 -12.443 -21.169 1.00 97.25 301 LEU A N 1
ATOM 2360 C CA . LEU A 1 301 ? 26.218 -11.858 -21.127 1.00 97.25 301 LEU A CA 1
ATOM 2361 C C . LEU A 1 301 ? 27.293 -12.796 -21.679 1.00 97.25 301 LEU A C 1
ATOM 2363 O O . LEU A 1 301 ? 28.336 -12.344 -22.146 1.00 97.25 301 LEU A O 1
ATOM 2367 N N . GLY A 1 302 ? 27.053 -14.105 -21.600 1.00 95.62 302 GLY A N 1
ATOM 2368 C CA . GLY A 1 302 ? 28.004 -15.129 -22.005 1.00 95.62 302 GLY A CA 1
ATOM 2369 C C . GLY A 1 302 ? 27.316 -16.353 -22.594 1.00 95.62 302 GLY A C 1
ATOM 2370 O O . GLY A 1 302 ? 26.174 -16.672 -22.266 1.00 95.62 302 GLY A O 1
ATOM 2371 N N . MET A 1 303 ? 28.036 -17.046 -23.472 1.00 97.19 303 MET A N 1
ATOM 2372 C CA . MET A 1 303 ? 27.586 -18.308 -24.053 1.00 97.19 303 MET A CA 1
ATOM 2373 C C . MET A 1 303 ? 27.806 -19.456 -23.067 1.00 97.19 303 MET A C 1
ATOM 2375 O O . MET A 1 303 ? 28.798 -19.478 -22.340 1.00 97.19 303 MET A O 1
ATOM 2379 N N . VAL A 1 304 ? 26.887 -20.419 -23.078 1.00 97.69 304 VAL A N 1
ATOM 2380 C CA . VAL A 1 304 ? 26.901 -21.599 -22.207 1.00 97.69 304 VAL A CA 1
ATOM 2381 C C . VAL A 1 304 ? 26.928 -22.846 -23.080 1.00 97.69 304 VAL A C 1
ATOM 2383 O O . VAL A 1 304 ? 26.145 -22.946 -24.024 1.00 97.69 304 VAL A O 1
ATOM 2386 N N . LEU A 1 305 ? 27.798 -23.804 -22.784 1.00 97.81 305 LEU A N 1
ATOM 2387 C CA . LEU A 1 305 ? 27.897 -25.068 -23.512 1.00 97.81 305 LEU A CA 1
ATOM 2388 C C . LEU A 1 305 ? 27.087 -26.180 -22.821 1.00 97.81 305 LEU A C 1
ATOM 2390 O O . LEU A 1 305 ? 26.858 -26.135 -21.609 1.00 97.81 305 LEU A O 1
ATOM 2394 N N . PRO A 1 306 ? 26.658 -27.209 -23.572 1.00 97.50 306 PRO A N 1
ATOM 2395 C CA . PRO A 1 306 ? 26.077 -28.411 -22.992 1.00 97.50 306 PRO A CA 1
ATOM 2396 C C . PRO A 1 306 ? 26.963 -29.000 -21.887 1.00 97.50 306 PRO A C 1
ATOM 2398 O O . PRO A 1 306 ? 28.181 -29.080 -22.029 1.00 97.50 306 PRO A O 1
ATOM 2401 N N . SER A 1 307 ? 26.346 -29.490 -20.810 1.00 95.81 307 SER A N 1
ATOM 2402 C CA . SER A 1 307 ? 27.013 -30.026 -19.604 1.00 95.81 307 SER A CA 1
ATOM 2403 C C . SER A 1 307 ? 27.735 -29.029 -18.683 1.00 95.81 307 SER A C 1
ATOM 2405 O O . SER A 1 307 ? 28.233 -29.470 -17.635 1.00 95.81 307 SER A O 1
ATOM 2407 N N . ASP A 1 308 ? 27.756 -27.728 -18.996 1.00 97.19 308 ASP A N 1
ATOM 2408 C CA . ASP A 1 308 ? 28.243 -26.691 -18.074 1.00 97.19 308 ASP A CA 1
ATOM 2409 C C . ASP A 1 308 ? 27.506 -26.746 -16.721 1.00 97.19 308 ASP A C 1
ATOM 2411 O O . ASP A 1 308 ? 26.384 -27.259 -16.609 1.00 97.19 308 ASP A O 1
ATOM 24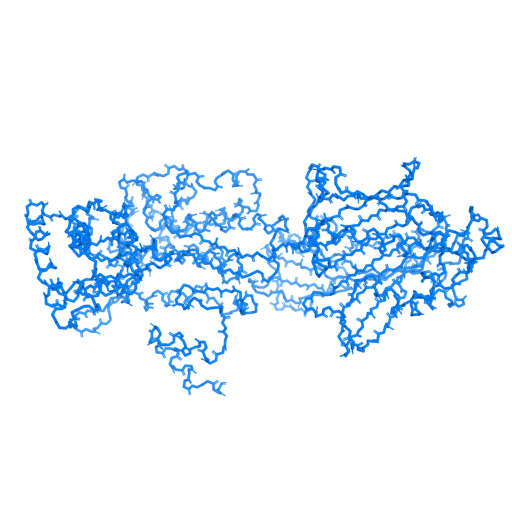15 N N . GLN A 1 309 ? 28.153 -26.246 -15.666 1.00 97.12 309 GLN A N 1
ATOM 2416 C CA . GLN A 1 309 ? 27.506 -26.022 -14.369 1.00 97.12 309 GLN A CA 1
ATOM 2417 C C . GLN A 1 309 ? 27.196 -24.542 -14.228 1.00 97.12 309 GLN A C 1
ATOM 2419 O O . GLN A 1 309 ? 28.093 -23.711 -14.366 1.00 97.12 309 GLN A O 1
ATOM 2424 N N . LEU A 1 310 ? 25.940 -24.224 -13.931 1.00 97.25 310 LEU A N 1
ATOM 2425 C CA . LEU A 1 310 ? 25.493 -22.859 -13.703 1.00 97.25 310 LEU A CA 1
ATOM 2426 C C . LEU A 1 310 ? 25.057 -22.691 -12.255 1.00 97.25 310 LEU A C 1
ATOM 2428 O O . LEU A 1 310 ? 24.226 -23.467 -11.799 1.00 97.25 310 LEU A O 1
ATOM 2432 N N . GLU A 1 311 ? 25.556 -21.667 -11.569 1.00 96.38 311 GLU A N 1
ATOM 2433 C CA . GLU A 1 311 ? 25.127 -21.260 -10.229 1.00 96.38 311 GLU A CA 1
ATOM 2434 C C . GLU A 1 311 ? 24.348 -19.943 -10.320 1.00 96.38 311 GLU A C 1
ATOM 2436 O O . GLU A 1 311 ? 24.878 -18.932 -10.787 1.00 96.38 311 GLU A O 1
ATOM 2441 N N . THR A 1 312 ? 23.096 -19.933 -9.862 1.00 96.44 312 THR A N 1
ATOM 2442 C CA . THR A 1 312 ? 22.263 -18.726 -9.806 1.00 96.44 312 THR A CA 1
ATOM 2443 C C . THR A 1 312 ? 22.253 -18.132 -8.397 1.00 96.44 312 THR A C 1
ATOM 2445 O O . THR A 1 312 ? 22.048 -18.831 -7.407 1.00 96.44 312 THR A O 1
ATOM 2448 N N . LYS A 1 313 ? 22.405 -16.811 -8.312 1.00 95.69 313 LYS A N 1
ATOM 2449 C CA . LYS A 1 313 ? 22.277 -15.993 -7.103 1.00 95.69 313 LYS A CA 1
ATOM 2450 C C . LYS A 1 313 ? 21.094 -15.045 -7.251 1.00 95.69 313 LYS A C 1
ATOM 2452 O O . LYS A 1 313 ? 20.892 -14.463 -8.317 1.00 95.69 313 LYS A O 1
ATOM 2457 N N . LEU A 1 314 ? 20.316 -14.904 -6.180 1.00 96.94 314 LEU A N 1
ATOM 2458 C CA . LEU A 1 314 ? 19.098 -14.099 -6.145 1.00 96.94 314 LEU A CA 1
ATOM 2459 C C . LEU A 1 314 ? 19.141 -13.134 -4.964 1.00 96.94 314 LEU A C 1
ATOM 2461 O O . LEU A 1 314 ? 19.322 -13.566 -3.825 1.00 96.94 314 LEU A O 1
ATOM 2465 N N . PHE A 1 315 ? 18.908 -11.851 -5.223 1.00 97.12 315 PHE A N 1
ATOM 2466 C CA . PHE A 1 315 ? 18.929 -10.803 -4.205 1.00 97.12 315 PHE A CA 1
ATOM 2467 C C . PHE A 1 315 ? 17.640 -9.991 -4.248 1.00 97.12 315 PHE A C 1
ATOM 2469 O O . PHE A 1 315 ? 17.239 -9.527 -5.309 1.00 97.12 315 PHE A O 1
ATOM 2476 N N . HIS A 1 316 ? 16.997 -9.780 -3.105 1.00 97.69 316 HIS A N 1
ATOM 2477 C CA . HIS A 1 316 ? 15.912 -8.813 -2.989 1.00 97.69 316 HIS A CA 1
ATOM 2478 C C . HIS A 1 316 ? 16.525 -7.425 -2.807 1.00 97.69 316 HIS A C 1
ATOM 2480 O O . HIS A 1 316 ? 17.116 -7.150 -1.763 1.00 97.69 316 HIS A O 1
ATOM 2486 N N . VAL A 1 317 ? 16.427 -6.588 -3.839 1.00 97.38 317 VAL A N 1
ATOM 2487 C CA . VAL A 1 317 ? 17.183 -5.327 -3.944 1.00 97.38 317 VAL A CA 1
ATOM 2488 C C . VAL A 1 317 ? 16.318 -4.078 -3.834 1.00 97.38 317 VAL A C 1
ATOM 2490 O O . VAL A 1 317 ? 16.863 -2.991 -3.676 1.00 97.38 317 VAL A O 1
ATOM 2493 N N . GLY A 1 318 ? 14.996 -4.207 -3.921 1.00 96.06 318 GLY A N 1
ATOM 2494 C CA . GLY A 1 318 ? 14.093 -3.067 -3.892 1.00 96.06 318 GLY A CA 1
ATOM 2495 C C . GLY A 1 318 ? 12.629 -3.455 -4.022 1.00 96.06 318 GLY A C 1
ATOM 2496 O O . GLY A 1 318 ? 12.295 -4.639 -4.053 1.00 96.06 318 GLY A O 1
ATOM 2497 N N . MET A 1 319 ? 11.766 -2.447 -4.114 1.00 94.62 319 MET A N 1
ATOM 2498 C CA . MET A 1 319 ? 10.311 -2.569 -4.168 1.00 94.62 319 MET A CA 1
ATOM 2499 C C . MET A 1 319 ? 9.725 -1.635 -5.231 1.00 94.62 319 MET A C 1
ATOM 2501 O O . MET A 1 319 ? 10.225 -0.532 -5.438 1.00 94.62 319 MET A O 1
ATOM 2505 N N . GLN A 1 320 ? 8.653 -2.054 -5.895 1.00 89.31 320 GLN A N 1
ATOM 2506 C CA . GLN A 1 320 ? 7.917 -1.236 -6.861 1.00 89.31 320 GLN A CA 1
ATOM 2507 C C . GLN A 1 320 ? 6.435 -1.589 -6.789 1.00 89.31 320 GLN A C 1
ATOM 2509 O O . GLN A 1 320 ? 6.066 -2.735 -7.023 1.00 89.31 320 GLN A O 1
ATOM 2514 N N . ASN A 1 321 ? 5.576 -0.626 -6.446 1.00 86.19 321 ASN A N 1
ATOM 2515 C CA . ASN A 1 321 ? 4.117 -0.813 -6.394 1.00 86.19 321 ASN A CA 1
ATOM 2516 C C . ASN A 1 321 ? 3.661 -2.061 -5.600 1.00 86.19 321 ASN A C 1
ATOM 2518 O O . ASN A 1 321 ? 2.713 -2.747 -5.981 1.00 86.19 321 ASN A O 1
ATOM 2522 N N . GLY A 1 322 ? 4.357 -2.381 -4.506 1.00 91.56 322 GLY A N 1
ATOM 2523 C CA . GLY A 1 322 ? 4.087 -3.547 -3.667 1.00 91.56 322 GLY A CA 1
ATOM 2524 C C . GLY A 1 322 ? 4.661 -4.864 -4.191 1.00 91.56 322 GLY A C 1
ATOM 2525 O O . GLY A 1 322 ? 4.437 -5.903 -3.568 1.00 91.56 322 GLY A O 1
ATOM 2526 N N . LYS A 1 323 ? 5.409 -4.844 -5.293 1.00 93.50 323 LYS A N 1
ATOM 2527 C CA . LYS A 1 323 ? 6.156 -5.982 -5.834 1.00 93.50 323 LYS A CA 1
ATOM 2528 C C . LYS A 1 323 ? 7.609 -5.904 -5.372 1.00 93.50 323 LYS A C 1
ATOM 2530 O O . LYS A 1 323 ? 8.205 -4.832 -5.318 1.00 93.50 323 LYS A O 1
ATOM 2535 N N . ARG A 1 324 ? 8.181 -7.054 -5.038 1.00 96.38 324 ARG A N 1
ATOM 2536 C CA . ARG A 1 324 ? 9.594 -7.230 -4.691 1.00 96.38 324 ARG A CA 1
ATOM 2537 C C . ARG A 1 324 ? 10.425 -7.254 -5.963 1.00 96.38 324 ARG A C 1
ATOM 2539 O O . ARG A 1 324 ? 10.114 -8.014 -6.877 1.00 96.38 324 ARG A O 1
ATOM 2546 N N . ILE A 1 325 ? 11.512 -6.498 -5.987 1.00 97.19 325 ILE A N 1
ATOM 2547 C CA . ILE A 1 325 ? 12.477 -6.493 -7.086 1.00 97.19 325 ILE A CA 1
ATOM 2548 C C . ILE A 1 325 ? 13.594 -7.468 -6.746 1.00 97.19 325 ILE A C 1
ATOM 2550 O O . ILE A 1 325 ? 14.363 -7.268 -5.800 1.00 97.19 325 ILE A O 1
ATOM 2554 N N . ILE A 1 326 ? 13.679 -8.539 -7.523 1.00 98.06 326 ILE A N 1
ATOM 2555 C CA . ILE A 1 326 ? 14.657 -9.603 -7.345 1.00 98.06 326 ILE A CA 1
ATOM 2556 C C . ILE A 1 326 ? 15.729 -9.464 -8.416 1.00 98.06 326 ILE A C 1
ATOM 2558 O O . ILE A 1 326 ? 15.468 -9.715 -9.588 1.00 98.06 326 ILE A O 1
ATOM 2562 N N . LYS A 1 327 ? 16.943 -9.090 -8.018 1.00 97.88 327 LYS A N 1
ATOM 2563 C CA . LYS A 1 327 ? 18.123 -9.130 -8.881 1.00 97.88 327 LYS A CA 1
ATOM 2564 C C . LYS A 1 327 ? 18.600 -10.571 -9.029 1.00 97.88 327 LYS A C 1
ATOM 2566 O O . LYS A 1 327 ? 18.687 -11.312 -8.049 1.00 97.88 327 LYS A O 1
ATOM 2571 N N . ILE A 1 328 ? 18.943 -10.938 -10.254 1.00 98.00 328 ILE A N 1
ATOM 2572 C CA . ILE A 1 328 ? 19.364 -12.274 -10.658 1.00 98.00 328 ILE A CA 1
ATOM 2573 C C . ILE A 1 328 ? 20.764 -12.185 -11.253 1.00 98.00 328 ILE A C 1
ATOM 2575 O O . ILE A 1 328 ? 21.022 -11.357 -12.125 1.00 98.00 328 ILE A O 1
ATOM 2579 N N . GLU A 1 329 ? 21.657 -13.070 -10.826 1.00 97.69 329 GLU A N 1
ATOM 2580 C CA . GLU A 1 329 ? 22.979 -13.239 -11.428 1.00 97.69 329 GLU A CA 1
ATOM 2581 C C . GLU A 1 329 ? 23.272 -14.732 -11.567 1.00 97.69 329 GLU A C 1
ATOM 2583 O O . GLU A 1 329 ? 23.091 -15.485 -10.616 1.00 97.69 329 GLU A O 1
ATOM 2588 N N . THR A 1 330 ? 23.703 -15.184 -12.742 1.00 98.06 330 THR A N 1
ATOM 2589 C CA . THR A 1 330 ? 24.075 -16.585 -12.978 1.00 98.06 330 THR A CA 1
ATOM 2590 C C . THR A 1 330 ? 25.507 -16.669 -13.477 1.00 98.06 330 THR A C 1
ATOM 2592 O O . THR A 1 330 ? 25.896 -15.942 -14.395 1.00 98.06 330 THR A O 1
ATOM 2595 N N . PHE A 1 331 ? 26.283 -17.562 -12.871 1.00 98.00 331 PHE A N 1
ATOM 2596 C CA . PHE A 1 331 ? 27.704 -17.764 -13.128 1.00 98.00 331 PHE A CA 1
ATOM 2597 C C . PHE A 1 331 ? 27.951 -19.181 -13.637 1.00 98.00 331 PHE A C 1
ATOM 2599 O O . PHE A 1 331 ? 27.258 -20.108 -13.229 1.00 98.00 331 PHE A O 1
ATOM 2606 N N . ASN A 1 332 ? 28.932 -19.355 -14.519 1.00 96.69 332 ASN A N 1
ATOM 2607 C CA . ASN A 1 332 ? 29.386 -20.683 -14.933 1.00 96.69 332 ASN A CA 1
ATOM 2608 C C . ASN A 1 332 ? 30.436 -21.258 -13.963 1.00 96.69 332 ASN A C 1
ATOM 2610 O O . ASN A 1 332 ? 30.884 -20.584 -13.032 1.00 96.69 332 ASN A O 1
ATOM 2614 N N . GLN A 1 333 ? 30.900 -22.480 -14.233 1.00 95.25 333 GLN A N 1
ATOM 2615 C CA . GLN A 1 333 ? 31.917 -23.179 -13.436 1.00 95.25 333 GLN A CA 1
ATOM 2616 C C . GLN A 1 333 ? 33.255 -22.434 -13.285 1.00 95.25 333 GLN A C 1
ATOM 2618 O O . GLN A 1 333 ? 34.023 -22.741 -12.378 1.00 95.25 333 GLN A O 1
ATOM 2623 N N . ASN A 1 334 ? 33.544 -21.463 -14.156 1.00 95.50 334 ASN A N 1
ATOM 2624 C CA . ASN A 1 334 ? 34.770 -20.664 -14.118 1.00 95.50 334 ASN A CA 1
ATOM 2625 C C . ASN A 1 334 ? 34.584 -19.341 -13.352 1.00 95.50 334 ASN A C 1
ATOM 2627 O O . ASN A 1 334 ? 35.485 -18.504 -13.346 1.00 95.50 334 ASN A O 1
ATOM 2631 N N . GLY A 1 335 ? 33.410 -19.113 -12.755 1.00 94.94 335 GLY A N 1
ATOM 2632 C CA . GLY A 1 335 ? 33.062 -17.860 -12.086 1.00 94.94 335 GLY A CA 1
ATOM 2633 C C . GLY A 1 335 ? 32.734 -16.709 -13.042 1.00 94.94 335 GLY A C 1
ATOM 2634 O O . GLY A 1 335 ? 32.601 -15.570 -12.597 1.00 94.94 335 GLY A O 1
ATOM 2635 N N . ALA A 1 336 ? 32.587 -16.970 -14.346 1.00 97.19 336 ALA A N 1
ATOM 2636 C CA . ALA A 1 336 ? 32.182 -15.948 -15.306 1.00 97.19 336 ALA A CA 1
ATOM 2637 C C . ALA A 1 336 ? 30.661 -15.763 -15.266 1.00 97.19 336 ALA A C 1
ATOM 2639 O O . ALA A 1 336 ? 29.906 -16.734 -15.336 1.00 97.19 336 ALA A O 1
ATOM 2640 N N . LYS A 1 337 ? 30.207 -14.511 -15.170 1.00 98.06 337 LYS A N 1
ATOM 2641 C CA . LYS A 1 337 ? 28.784 -14.162 -15.208 1.00 98.06 337 LYS A CA 1
ATOM 2642 C C . LYS A 1 337 ? 28.246 -14.364 -16.631 1.00 98.06 337 LYS A C 1
ATOM 2644 O O . LYS A 1 337 ? 28.734 -13.731 -17.562 1.00 98.06 337 LYS A O 1
ATOM 2649 N N . VAL A 1 338 ? 27.252 -15.235 -16.792 1.00 98.12 338 VAL A N 1
ATOM 2650 C CA . VAL A 1 338 ? 26.671 -15.595 -18.102 1.00 98.12 338 VAL A CA 1
ATOM 2651 C C . VAL A 1 338 ? 25.284 -15.001 -18.329 1.00 98.12 338 VAL A C 1
ATOM 2653 O O . VAL A 1 338 ? 24.893 -14.779 -19.473 1.00 98.12 338 VAL A O 1
ATOM 2656 N N . LEU A 1 339 ? 24.551 -14.706 -17.254 1.00 98.38 339 LEU A N 1
ATOM 2657 C CA . LEU A 1 339 ? 23.230 -14.087 -17.304 1.00 98.38 339 LEU A CA 1
ATOM 2658 C C . LEU A 1 339 ? 23.058 -13.154 -16.107 1.00 98.38 339 LEU A C 1
ATOM 2660 O O . LEU A 1 339 ? 23.457 -13.482 -14.987 1.00 98.38 339 LEU A O 1
ATOM 2664 N N . GLU A 1 340 ? 22.433 -12.008 -16.339 1.00 98.25 340 GLU A N 1
ATOM 2665 C CA . GLU A 1 340 ? 21.921 -11.146 -15.275 1.00 98.25 340 GLU A CA 1
ATOM 2666 C C . GLU A 1 340 ? 20.522 -10.654 -15.600 1.00 98.25 340 GLU A C 1
ATOM 2668 O O . GLU A 1 340 ? 20.112 -10.666 -16.757 1.00 98.25 340 GLU A O 1
ATOM 2673 N N . GLY A 1 341 ? 19.781 -10.241 -14.582 1.00 97.06 341 GLY A N 1
ATOM 2674 C CA . GLY A 1 341 ? 18.423 -9.778 -14.792 1.00 97.06 341 GLY A CA 1
ATOM 2675 C C . GLY A 1 341 ? 17.722 -9.316 -13.533 1.00 97.06 341 GLY A C 1
ATOM 2676 O O . GLY A 1 341 ? 18.303 -9.271 -12.443 1.00 97.06 341 GLY A O 1
ATOM 2677 N N . THR A 1 342 ? 16.446 -9.007 -13.699 1.00 97.50 342 THR A N 1
ATOM 2678 C CA . THR A 1 342 ? 15.531 -8.602 -12.638 1.00 97.50 342 THR A CA 1
ATOM 2679 C C . THR A 1 342 ? 14.197 -9.318 -12.782 1.00 97.50 342 THR A C 1
ATOM 2681 O O . THR A 1 342 ? 13.751 -9.607 -13.888 1.00 97.50 342 THR A O 1
ATOM 2684 N N . ALA A 1 343 ? 13.540 -9.594 -11.662 1.00 97.44 343 ALA A N 1
ATOM 2685 C CA . ALA A 1 343 ? 12.167 -10.071 -11.637 1.00 97.44 343 ALA A CA 1
ATOM 2686 C C . ALA A 1 343 ? 11.327 -9.234 -10.678 1.00 97.44 343 ALA A C 1
ATOM 2688 O O . ALA A 1 343 ? 11.794 -8.878 -9.595 1.00 97.44 343 ALA A O 1
ATOM 2689 N N . GLU A 1 344 ? 10.080 -8.982 -11.057 1.00 95.75 344 GLU A N 1
ATOM 2690 C CA . GLU A 1 344 ? 9.070 -8.407 -10.174 1.00 95.75 344 GLU A CA 1
ATOM 2691 C C . GLU A 1 344 ? 8.240 -9.551 -9.584 1.00 95.75 344 GLU A C 1
ATOM 2693 O O . GLU A 1 344 ? 7.623 -10.336 -10.314 1.00 95.75 344 GLU A O 1
ATOM 2698 N N . VAL A 1 345 ? 8.250 -9.670 -8.255 1.00 95.94 345 VAL A N 1
ATOM 2699 C CA . VAL A 1 345 ? 7.575 -10.745 -7.522 1.00 95.94 345 VAL A CA 1
ATOM 2700 C C . VAL A 1 345 ? 6.583 -10.163 -6.522 1.00 95.94 345 VAL A C 1
ATOM 2702 O O . VAL A 1 345 ? 6.983 -9.470 -5.589 1.00 95.94 345 VAL A O 1
ATOM 2705 N N . ASP A 1 346 ? 5.298 -10.478 -6.661 1.00 94.00 346 ASP A N 1
ATOM 2706 C CA . ASP A 1 346 ? 4.259 -10.056 -5.721 1.00 94.00 346 ASP A CA 1
ATOM 2707 C C . ASP A 1 346 ? 4.610 -10.466 -4.287 1.00 94.00 346 ASP A C 1
ATOM 2709 O O . ASP A 1 346 ? 5.176 -11.536 -4.031 1.00 94.00 346 ASP A O 1
ATOM 2713 N N . GLN A 1 347 ? 4.247 -9.632 -3.317 1.00 94.12 347 GLN A N 1
ATOM 2714 C CA . GLN A 1 347 ? 4.294 -9.997 -1.902 1.00 94.12 347 GLN A CA 1
ATOM 2715 C C . GLN A 1 347 ? 3.309 -11.142 -1.587 1.00 94.12 347 GLN A C 1
ATOM 2717 O O . GLN A 1 347 ? 2.394 -11.419 -2.369 1.00 94.12 347 GLN A O 1
ATOM 2722 N N . PRO A 1 348 ? 3.468 -11.841 -0.448 1.00 92.69 348 PRO A N 1
ATOM 2723 C CA . PRO A 1 348 ? 2.388 -12.666 0.078 1.00 92.69 348 PRO A CA 1
ATOM 2724 C C . PRO A 1 348 ? 1.122 -11.820 0.254 1.00 92.69 348 PRO A C 1
ATOM 2726 O O . PRO A 1 348 ? 1.210 -10.622 0.523 1.00 92.69 348 PRO A O 1
ATOM 2729 N N . THR A 1 349 ? -0.052 -12.439 0.111 1.00 91.81 349 THR A N 1
ATOM 2730 C CA . THR A 1 349 ? -1.338 -11.755 0.292 1.00 91.81 349 THR A CA 1
ATOM 2731 C C . THR A 1 349 ? -1.362 -11.024 1.631 1.00 91.81 349 THR A C 1
ATOM 2733 O O . THR A 1 349 ? -1.259 -11.653 2.684 1.00 91.81 349 THR A O 1
ATOM 2736 N N . THR A 1 350 ? -1.477 -9.701 1.565 1.00 94.06 350 THR A N 1
ATOM 2737 C CA . THR A 1 350 ? -1.400 -8.808 2.722 1.00 94.06 350 THR A CA 1
ATOM 2738 C C . THR A 1 350 ? -2.760 -8.170 2.986 1.00 94.06 350 THR A C 1
ATOM 2740 O O . THR A 1 350 ? -3.486 -7.848 2.050 1.00 94.06 350 THR A O 1
ATOM 2743 N N . ALA A 1 351 ? -3.099 -7.975 4.260 1.00 96.12 351 ALA A N 1
ATOM 2744 C CA . ALA A 1 351 ? -4.225 -7.153 4.686 1.00 96.12 351 ALA A CA 1
ATOM 2745 C C . ALA A 1 351 ? -3.710 -6.036 5.599 1.00 96.12 351 ALA A C 1
ATOM 2747 O O . ALA A 1 351 ? -2.849 -6.285 6.446 1.00 96.12 351 ALA A O 1
ATOM 2748 N N . TYR A 1 352 ? -4.236 -4.823 5.443 1.00 97.38 352 TYR A N 1
ATOM 2749 C CA . TYR A 1 352 ? -3.847 -3.684 6.274 1.00 97.38 352 TYR A CA 1
ATOM 2750 C C . TYR A 1 352 ? -4.903 -3.425 7.345 1.00 97.38 352 TYR A C 1
ATOM 2752 O O . TYR A 1 352 ? -6.059 -3.146 7.030 1.00 97.38 352 TYR A O 1
ATOM 2760 N N . VAL A 1 353 ? -4.500 -3.508 8.613 1.00 97.56 353 VAL A N 1
ATOM 2761 C CA . VAL A 1 353 ? -5.373 -3.234 9.758 1.00 97.56 353 VAL A CA 1
ATOM 2762 C C . VAL A 1 353 ? -4.872 -2.029 10.541 1.00 97.56 353 VAL A C 1
ATOM 2764 O O . VAL A 1 353 ? -3.694 -1.962 10.881 1.00 97.56 353 VAL A O 1
ATOM 2767 N N . PHE A 1 354 ? -5.759 -1.071 10.800 1.00 97.31 354 PHE A N 1
ATOM 2768 C CA . PHE A 1 354 ? -5.435 0.159 11.529 1.00 97.31 354 PHE A CA 1
ATOM 2769 C C . PHE A 1 354 ? -6.008 0.102 12.944 1.00 97.31 354 PHE A C 1
ATOM 2771 O O . PHE A 1 354 ? -7.053 -0.515 13.189 1.00 97.31 354 PHE A O 1
ATOM 2778 N N . THR A 1 355 ? -5.303 0.721 13.883 1.00 95.81 355 THR A N 1
ATOM 2779 C CA . THR A 1 355 ? -5.596 0.630 15.311 1.00 95.81 355 THR A CA 1
ATOM 2780 C C . THR A 1 355 ? -6.700 1.594 15.737 1.00 95.81 355 THR A C 1
ATOM 2782 O O . THR A 1 355 ? -6.998 2.596 15.092 1.00 95.81 355 THR A O 1
ATOM 2785 N N . GLY A 1 356 ? -7.366 1.248 16.835 1.00 90.94 356 GLY A N 1
ATOM 2786 C CA . GLY A 1 356 ? -8.319 2.132 17.492 1.00 90.94 356 GLY A CA 1
ATOM 2787 C C . GLY A 1 356 ? -7.655 3.020 18.543 1.00 90.94 356 GLY A C 1
ATOM 2788 O O . GLY A 1 356 ? -6.442 3.019 18.734 1.00 90.94 356 GLY A O 1
ATOM 2789 N N . GLN A 1 357 ? -8.484 3.745 19.290 1.00 90.12 357 GLN A N 1
ATOM 2790 C CA . GLN A 1 357 ? -8.043 4.473 20.478 1.00 90.12 357 GLN A CA 1
ATOM 2791 C C . GLN A 1 357 ? -7.567 3.511 21.582 1.00 90.12 357 GLN A C 1
ATOM 2793 O O . GLN A 1 357 ? -8.139 2.437 21.764 1.00 90.12 357 GLN A O 1
ATOM 2798 N N . GLY A 1 358 ? -6.560 3.924 22.357 1.00 86.88 358 GLY A N 1
ATOM 2799 C CA . GLY A 1 358 ? -6.019 3.181 23.502 1.00 86.88 358 GLY A CA 1
ATOM 2800 C C . GLY A 1 358 ? -4.510 2.932 23.429 1.00 86.88 358 GLY A C 1
ATOM 2801 O O . GLY A 1 358 ? -3.904 2.632 24.452 1.00 86.88 358 GLY A O 1
ATOM 2802 N N . SER A 1 359 ? -3.908 3.079 22.247 1.00 89.00 359 SER A N 1
ATOM 2803 C CA . SER A 1 359 ? -2.471 2.900 21.984 1.00 89.00 359 SER A CA 1
ATOM 2804 C C . SER A 1 359 ? -1.665 4.204 22.013 1.00 89.00 359 SER A C 1
ATOM 2806 O O . SER A 1 359 ? -0.462 4.180 21.771 1.00 89.00 359 SER A O 1
ATOM 2808 N N . GLN A 1 360 ? -2.309 5.346 22.274 1.00 91.56 360 GLN A N 1
ATOM 2809 C CA . GLN A 1 360 ? -1.651 6.647 22.225 1.00 91.56 360 GLN A CA 1
ATOM 2810 C C . GLN A 1 360 ? -0.573 6.797 23.303 1.00 91.56 360 GLN A C 1
ATOM 2812 O O . GLN A 1 360 ? -0.786 6.469 24.471 1.00 91.56 360 GLN A O 1
ATOM 2817 N N . GLU A 1 361 ? 0.550 7.395 22.920 1.00 93.81 361 GLU A N 1
ATOM 2818 C CA . GLU A 1 361 ? 1.646 7.718 23.828 1.00 93.81 361 GLU A CA 1
ATOM 2819 C C . GLU A 1 361 ? 2.317 9.046 23.440 1.00 93.81 361 GLU A C 1
ATOM 2821 O O . GLU A 1 361 ? 2.341 9.407 22.257 1.00 93.81 361 GLU A O 1
ATOM 2826 N N . PRO A 1 362 ? 2.860 9.809 24.408 1.00 96.38 362 PRO A N 1
ATOM 2827 C CA . PRO A 1 362 ? 3.624 11.013 24.103 1.00 96.38 362 PRO A CA 1
ATOM 2828 C C . PRO A 1 362 ? 4.798 10.710 23.165 1.00 96.38 362 PRO A C 1
ATOM 2830 O O . PRO A 1 362 ? 5.557 9.771 23.386 1.00 96.38 362 PRO A O 1
ATOM 2833 N N . GLY A 1 363 ? 4.961 11.522 22.123 1.00 96.81 363 GLY A N 1
ATOM 2834 C CA . GLY A 1 363 ? 6.020 11.362 21.126 1.00 96.81 363 GLY A CA 1
ATOM 2835 C C . GLY A 1 363 ? 5.747 10.311 20.043 1.00 96.81 363 GLY A C 1
ATOM 2836 O O . GLY A 1 363 ? 6.608 10.121 19.178 1.00 96.81 363 GLY A O 1
ATOM 2837 N N . MET A 1 364 ? 4.572 9.669 20.027 1.00 97.19 364 MET A N 1
ATOM 2838 C CA . MET A 1 364 ? 4.217 8.706 18.979 1.00 97.19 364 MET A CA 1
ATOM 2839 C C . MET A 1 364 ? 4.392 9.294 17.567 1.00 97.19 364 MET A C 1
ATOM 2841 O O . MET A 1 364 ? 4.065 10.451 17.301 1.00 97.19 364 MET A O 1
ATOM 2845 N N . GLY A 1 365 ? 4.969 8.505 16.658 1.00 96.62 365 GLY A N 1
ATOM 2846 C CA . GLY A 1 365 ? 5.240 8.909 15.272 1.00 96.62 365 GLY A CA 1
ATOM 2847 C C . GLY A 1 365 ? 6.342 9.964 15.083 1.00 96.62 365 GLY A C 1
ATOM 2848 O O . GLY A 1 365 ? 6.733 10.219 13.944 1.00 96.62 365 GLY A O 1
ATOM 2849 N N . MET A 1 366 ? 6.899 10.556 16.149 1.00 97.81 366 MET A N 1
ATOM 2850 C CA . MET A 1 366 ? 7.861 11.662 16.012 1.00 97.81 366 MET A CA 1
ATOM 2851 C C . MET A 1 366 ? 9.226 11.223 15.468 1.00 97.81 366 MET A C 1
ATOM 2853 O O . MET A 1 366 ? 9.891 12.005 14.790 1.00 97.81 366 MET A O 1
ATOM 2857 N N . ALA A 1 367 ? 9.626 9.968 15.697 1.00 97.56 367 ALA A N 1
ATOM 2858 C CA . ALA A 1 367 ? 10.821 9.403 15.070 1.00 97.56 367 ALA A CA 1
ATOM 2859 C C . ALA A 1 367 ? 10.685 9.361 13.538 1.00 97.56 367 ALA A C 1
ATOM 2861 O O . ALA A 1 367 ? 11.612 9.745 12.829 1.00 97.56 367 ALA A O 1
ATOM 2862 N N . LEU A 1 368 ? 9.510 8.960 13.035 1.00 97.50 368 LEU A N 1
ATOM 2863 C CA . LEU A 1 368 ? 9.219 8.936 11.602 1.00 97.50 368 LEU A CA 1
ATOM 2864 C C . LEU A 1 368 ? 9.073 10.351 11.031 1.00 97.50 368 LEU A C 1
ATOM 2866 O O . LEU A 1 368 ? 9.605 10.635 9.965 1.00 97.50 368 LEU A O 1
ATOM 2870 N N . TYR A 1 369 ? 8.430 11.264 11.765 1.00 97.81 369 TYR A N 1
ATOM 2871 C CA . TYR A 1 369 ? 8.387 12.687 11.411 1.00 97.81 369 TYR A CA 1
ATOM 2872 C C . TYR A 1 369 ? 9.796 13.285 11.227 1.00 97.81 369 TYR A C 1
ATOM 2874 O O . TYR A 1 369 ? 10.000 14.141 10.372 1.00 97.81 369 TYR A O 1
ATOM 2882 N N . GLY A 1 370 ? 10.774 12.850 12.031 1.00 97.56 370 GLY A N 1
ATOM 2883 C CA . GLY A 1 370 ? 12.157 13.321 11.939 1.00 97.56 370 GLY A CA 1
ATOM 2884 C C . GLY A 1 370 ? 12.962 12.734 10.774 1.00 97.56 370 GLY A C 1
ATOM 2885 O O . GLY A 1 370 ? 13.944 13.351 10.371 1.00 97.56 370 GLY A O 1
ATOM 2886 N N . SER A 1 371 ? 12.576 11.569 10.243 1.00 96.50 371 SER A N 1
ATOM 2887 C CA . SER A 1 371 ? 13.354 10.827 9.237 1.00 96.50 371 SER A CA 1
ATOM 2888 C C . SER A 1 371 ? 12.708 10.750 7.850 1.00 96.50 371 SER A C 1
ATOM 2890 O O . SER A 1 371 ? 13.428 10.594 6.867 1.00 96.50 371 SER A O 1
ATOM 2892 N N . SER A 1 372 ? 11.382 10.875 7.746 1.00 96.38 372 SER A N 1
ATOM 2893 C CA . SER A 1 372 ? 10.634 10.748 6.492 1.00 96.38 372 SER A CA 1
ATOM 2894 C C . SER A 1 372 ? 10.031 12.090 6.057 1.00 96.38 372 SER A C 1
ATOM 2896 O O . SER A 1 372 ? 9.146 12.614 6.742 1.00 96.38 372 SER A O 1
ATOM 2898 N N . PRO A 1 373 ? 10.451 12.655 4.905 1.00 93.75 373 PRO A N 1
ATOM 2899 C CA . PRO A 1 373 ? 9.884 13.897 4.373 1.00 93.75 373 PRO A CA 1
ATOM 2900 C C . PRO A 1 373 ? 8.377 13.809 4.106 1.00 93.75 373 PRO A C 1
ATOM 2902 O O . PRO A 1 373 ? 7.652 14.773 4.345 1.00 93.75 373 PRO A O 1
ATOM 2905 N N . VAL A 1 374 ? 7.898 12.645 3.657 1.00 91.75 374 VAL A N 1
ATOM 2906 C CA . VAL A 1 374 ? 6.477 12.411 3.364 1.00 91.75 374 VAL A CA 1
ATOM 2907 C C . VAL A 1 374 ? 5.665 12.369 4.657 1.00 91.75 374 VAL A C 1
ATOM 2909 O O . VAL A 1 374 ? 4.656 13.062 4.776 1.00 91.75 374 VAL A O 1
ATOM 2912 N N . ALA A 1 375 ? 6.141 11.642 5.673 1.00 95.81 375 ALA A N 1
ATOM 2913 C CA . ALA A 1 375 ? 5.497 11.633 6.985 1.00 95.81 375 ALA A CA 1
ATOM 2914 C C . ALA A 1 375 ? 5.474 13.036 7.612 1.00 95.81 375 ALA A C 1
ATOM 2916 O O . ALA A 1 375 ? 4.462 13.452 8.179 1.00 95.81 375 ALA A O 1
ATOM 2917 N N . LYS A 1 376 ? 6.575 13.787 7.485 1.00 97.50 376 LYS A N 1
ATOM 2918 C CA . LYS A 1 376 ? 6.662 15.175 7.943 1.00 97.50 376 LYS A CA 1
ATOM 2919 C C . LYS A 1 376 ? 5.616 16.066 7.273 1.00 97.50 376 LYS A C 1
ATOM 2921 O O . LYS A 1 376 ? 4.937 16.809 7.976 1.00 97.50 376 LYS A O 1
ATOM 2926 N N . ALA A 1 377 ? 5.448 15.958 5.955 1.00 94.06 377 ALA A N 1
ATOM 2927 C CA . ALA A 1 377 ? 4.452 16.732 5.220 1.00 94.06 377 ALA A CA 1
ATOM 2928 C C . ALA A 1 377 ? 3.024 16.473 5.729 1.00 94.06 377 ALA A C 1
ATOM 2930 O O . ALA A 1 377 ? 2.275 17.426 5.934 1.00 94.06 377 ALA A O 1
ATOM 2931 N N . VAL A 1 378 ? 2.666 15.213 6.017 1.00 96.00 378 VAL A N 1
ATOM 2932 C CA . VAL A 1 378 ? 1.345 14.860 6.574 1.00 96.00 378 VAL A CA 1
ATOM 2933 C C . VAL A 1 378 ? 1.080 15.591 7.892 1.00 96.00 378 VAL A C 1
ATOM 2935 O O . VAL A 1 378 ? 0.024 16.201 8.071 1.00 96.00 378 VAL A O 1
ATOM 2938 N N . TRP A 1 379 ? 2.050 15.560 8.807 1.00 98.25 379 TRP A N 1
ATOM 2939 C CA . TRP A 1 379 ? 1.949 16.255 10.089 1.00 98.25 379 TRP A CA 1
ATOM 2940 C C . TRP A 1 379 ? 1.908 17.774 9.936 1.00 98.25 379 TRP A C 1
ATOM 2942 O O . TRP A 1 379 ? 1.095 18.415 10.593 1.00 98.25 379 TRP A O 1
ATOM 2952 N N . ASP A 1 380 ? 2.760 18.348 9.085 1.00 97.62 380 ASP A N 1
ATOM 2953 C CA . ASP A 1 380 ? 2.839 19.797 8.884 1.00 97.62 380 ASP A CA 1
ATOM 2954 C C . ASP A 1 380 ? 1.537 20.352 8.281 1.00 97.62 380 ASP A C 1
ATOM 2956 O O . ASP A 1 380 ? 1.057 21.399 8.716 1.00 97.62 380 ASP A O 1
ATOM 2960 N N . ILE A 1 381 ? 0.932 19.648 7.314 1.00 96.06 381 ILE A N 1
ATOM 2961 C CA . ILE A 1 381 ? -0.378 20.008 6.740 1.00 96.06 381 ILE A CA 1
ATOM 2962 C C . ILE A 1 381 ? -1.435 20.049 7.846 1.00 96.06 381 ILE A C 1
ATOM 2964 O O . ILE A 1 381 ? -2.140 21.049 8.008 1.00 96.06 381 ILE A O 1
ATOM 2968 N N . ALA A 1 382 ? -1.502 18.988 8.650 1.00 96.88 382 ALA A N 1
ATOM 2969 C CA . ALA A 1 382 ? -2.479 18.887 9.721 1.00 96.88 382 ALA A CA 1
ATOM 2970 C C . ALA A 1 382 ? -2.274 19.938 10.820 1.00 96.88 382 ALA A C 1
ATOM 2972 O O . ALA A 1 382 ? -3.233 20.562 11.274 1.00 96.88 382 ALA A O 1
ATOM 2973 N N . ASP A 1 383 ? -1.028 20.161 11.239 1.00 98.25 383 ASP A N 1
ATOM 2974 C CA . ASP A 1 383 ? -0.685 21.126 12.282 1.00 98.25 383 ASP A CA 1
ATOM 2975 C C . ASP A 1 383 ? -1.004 22.560 11.852 1.00 98.25 383 ASP A C 1
ATOM 2977 O O . ASP A 1 383 ? -1.633 23.307 12.603 1.00 98.25 383 ASP A O 1
ATOM 2981 N N . ASN A 1 384 ? -0.670 22.920 10.610 1.00 97.69 384 ASN A N 1
ATOM 2982 C CA . ASN A 1 384 ? -1.013 24.221 10.040 1.00 97.69 384 ASN A CA 1
ATOM 2983 C C . ASN A 1 384 ? -2.531 24.432 9.967 1.00 97.69 384 ASN A C 1
ATOM 2985 O O . ASN A 1 384 ? -3.019 25.525 10.272 1.00 97.69 384 ASN A O 1
ATOM 2989 N N . HIS A 1 385 ? -3.290 23.394 9.601 1.00 97.00 385 HIS A N 1
ATOM 2990 C CA . HIS A 1 385 ? -4.753 23.448 9.586 1.00 97.00 385 HIS A CA 1
ATOM 2991 C C . HIS A 1 385 ? -5.330 23.648 10.994 1.00 97.00 385 HIS A C 1
ATOM 2993 O O . HIS A 1 385 ? -6.164 24.538 11.187 1.00 97.00 385 HIS A O 1
ATOM 2999 N N . PHE A 1 386 ? -4.843 22.910 11.999 1.00 97.69 386 PHE A N 1
ATOM 3000 C CA . PHE A 1 386 ? -5.263 23.092 13.394 1.00 97.69 386 PHE A CA 1
ATOM 3001 C C . PHE A 1 386 ? -4.911 24.480 13.940 1.00 97.69 386 PHE A C 1
ATOM 3003 O O . PHE A 1 386 ? -5.759 25.129 14.558 1.00 97.69 386 PHE A O 1
ATOM 3010 N N . LEU A 1 387 ? -3.709 24.989 13.664 1.00 96.62 387 LEU A N 1
ATOM 3011 C CA . LEU A 1 387 ? -3.290 26.329 14.080 1.00 96.62 387 LEU A CA 1
ATOM 3012 C C . LEU A 1 387 ? -4.173 27.413 13.460 1.00 96.62 387 LEU A C 1
ATOM 3014 O O . LEU A 1 387 ? -4.600 28.342 14.149 1.00 96.62 387 LEU A O 1
ATOM 3018 N N . LYS A 1 388 ? -4.472 27.285 12.165 1.00 96.00 388 LYS A N 1
ATOM 3019 C CA . LYS A 1 388 ? -5.269 28.264 11.424 1.00 96.00 388 LYS A CA 1
ATOM 3020 C C . LYS A 1 388 ? -6.734 28.271 11.856 1.00 96.00 388 LYS A C 1
ATOM 3022 O O . LYS A 1 388 ? -7.295 29.356 11.999 1.00 96.00 388 LYS A O 1
ATOM 3027 N N . ASN A 1 389 ? -7.336 27.097 12.051 1.00 95.94 389 ASN A N 1
ATOM 3028 C CA . ASN A 1 389 ? -8.785 26.964 12.227 1.00 95.94 389 ASN A CA 1
ATOM 3029 C C . ASN A 1 389 ? -9.227 26.780 13.684 1.00 95.94 389 ASN A C 1
ATOM 3031 O O . ASN A 1 389 ? -10.342 27.181 14.018 1.00 95.94 389 ASN A O 1
ATOM 3035 N N . TYR A 1 390 ? -8.366 26.235 14.547 1.00 96.25 390 TYR A N 1
ATOM 3036 C CA . TYR A 1 390 ? -8.696 25.894 15.939 1.00 96.25 390 TYR A CA 1
ATOM 3037 C C . TYR A 1 390 ? -7.714 26.459 16.978 1.00 96.25 390 TYR A C 1
ATOM 3039 O O . TYR A 1 390 ? -7.987 26.386 18.178 1.00 96.25 390 TYR A O 1
ATOM 3047 N N . GLY A 1 391 ? -6.607 27.068 16.544 1.00 96.31 391 GLY A N 1
ATOM 3048 C CA . GLY A 1 391 ? -5.699 27.841 17.395 1.00 96.31 391 GLY A CA 1
ATOM 3049 C C . GLY A 1 391 ? -4.760 27.021 18.281 1.00 96.31 391 GLY A C 1
ATOM 3050 O O . GLY A 1 391 ? -4.240 27.552 19.263 1.00 96.31 391 GLY A O 1
ATOM 3051 N N . PHE A 1 392 ? -4.523 25.746 17.965 1.00 97.50 392 PHE A N 1
ATOM 3052 C CA . PHE A 1 392 ? -3.534 24.913 18.657 1.00 97.50 392 PHE A CA 1
ATOM 3053 C C . PHE A 1 392 ? -2.682 24.108 17.674 1.00 97.50 392 PHE A C 1
ATOM 3055 O O . PHE A 1 392 ? -3.088 23.871 16.544 1.00 97.50 392 PHE A O 1
ATOM 3062 N N . SER A 1 393 ? -1.503 23.683 18.130 1.00 98.12 393 SER A N 1
ATOM 3063 C CA . SER A 1 393 ? -0.629 22.760 17.404 1.00 98.12 393 SER A CA 1
ATOM 3064 C C . SER A 1 393 ? -0.876 21.340 17.911 1.00 98.12 393 SER A C 1
ATOM 3066 O O . SER A 1 393 ? -0.769 21.082 19.113 1.00 98.12 393 SER A O 1
ATOM 3068 N N . ILE A 1 394 ? -1.216 20.422 17.007 1.00 97.94 394 ILE A N 1
ATOM 3069 C CA . ILE A 1 394 ? -1.338 18.997 17.329 1.00 97.94 394 ILE A CA 1
ATOM 3070 C C . ILE A 1 394 ? 0.044 18.383 17.590 1.00 97.94 394 ILE A C 1
ATOM 3072 O O . ILE A 1 394 ? 0.172 17.513 18.451 1.00 97.94 394 ILE A O 1
ATOM 3076 N N . LEU A 1 395 ? 1.095 18.889 16.933 1.00 98.12 395 LEU A N 1
ATOM 3077 C CA . LEU A 1 395 ? 2.479 18.479 17.186 1.00 98.12 395 LEU A CA 1
ATOM 3078 C C . LEU A 1 395 ? 2.920 18.800 18.620 1.00 98.12 395 LEU A C 1
ATOM 3080 O O . LEU A 1 395 ? 3.551 17.963 19.262 1.00 98.12 395 LEU A O 1
ATOM 3084 N N . ASP A 1 396 ? 2.575 19.982 19.138 1.00 97.94 396 ASP A N 1
ATOM 3085 C CA . ASP A 1 396 ? 2.827 20.362 20.536 1.00 97.94 396 ASP A CA 1
ATOM 3086 C C . ASP A 1 396 ? 2.124 19.405 21.512 1.00 97.94 396 ASP A C 1
ATOM 3088 O O . ASP A 1 396 ? 2.739 18.912 22.458 1.00 97.94 396 ASP A O 1
ATOM 3092 N N . ILE A 1 397 ? 0.860 19.064 21.237 1.00 97.81 397 ILE A N 1
ATOM 3093 C CA . ILE A 1 397 ? 0.087 18.134 22.072 1.00 97.81 397 ILE A CA 1
ATOM 3094 C C . ILE A 1 397 ? 0.720 16.740 22.084 1.00 97.81 397 ILE A C 1
ATOM 3096 O O . ILE A 1 397 ? 0.876 16.154 23.154 1.00 97.81 397 ILE A O 1
ATOM 3100 N N . VAL A 1 398 ? 1.121 16.217 20.923 1.00 97.62 398 VAL A N 1
ATOM 3101 C CA . VAL A 1 398 ? 1.738 14.886 20.822 1.00 97.62 398 VAL A CA 1
ATOM 3102 C C . VAL A 1 398 ? 3.120 14.853 21.473 1.00 97.62 398 VAL A C 1
ATOM 3104 O O . VAL A 1 398 ? 3.432 13.893 22.174 1.00 97.62 398 VAL A O 1
ATOM 3107 N N . ARG A 1 399 ? 3.950 15.885 21.281 1.00 97.62 399 ARG A N 1
ATOM 3108 C CA . ARG A 1 399 ? 5.326 15.925 21.811 1.00 97.62 399 ARG A CA 1
ATOM 3109 C C . ARG A 1 399 ? 5.374 16.148 23.316 1.00 97.62 399 ARG A C 1
ATOM 3111 O O . ARG A 1 399 ? 6.135 15.475 24.002 1.00 97.62 399 ARG A O 1
ATOM 3118 N N . ASN A 1 400 ? 4.583 17.097 23.810 1.00 97.19 400 ASN A N 1
ATOM 3119 C CA . ASN A 1 400 ? 4.721 17.610 25.172 1.00 97.19 400 ASN A CA 1
ATOM 3120 C C . ASN A 1 400 ? 3.605 17.140 26.112 1.00 97.19 400 ASN A C 1
ATOM 3122 O O . ASN A 1 400 ? 3.751 17.273 27.325 1.00 97.19 400 ASN A O 1
ATOM 3126 N N . ASN A 1 401 ? 2.499 16.613 25.571 1.00 96.75 401 ASN A N 1
ATOM 3127 C CA . ASN A 1 401 ? 1.305 16.196 26.312 1.00 96.75 401 ASN A CA 1
ATOM 3128 C C . ASN A 1 401 ? 0.921 17.173 27.452 1.00 96.75 401 ASN A C 1
ATOM 3130 O O . ASN A 1 401 ? 0.867 16.780 28.624 1.00 96.75 401 ASN A O 1
ATOM 3134 N N . PRO A 1 402 ? 0.690 18.464 27.141 1.00 97.38 402 PRO A N 1
ATOM 3135 C CA . PRO A 1 402 ? 0.381 19.460 28.158 1.00 97.38 402 PRO A CA 1
ATOM 3136 C C . PRO A 1 402 ? -0.930 19.106 28.869 1.00 97.38 402 PRO A C 1
ATOM 3138 O O . PRO A 1 402 ? -1.821 18.502 28.278 1.00 97.38 402 PRO A O 1
ATOM 3141 N N . LYS A 1 403 ? -1.077 19.491 30.140 1.00 95.69 403 LYS A N 1
ATOM 3142 C CA . LYS A 1 403 ? -2.318 19.258 30.910 1.00 95.69 403 LYS A CA 1
ATOM 3143 C C . LYS A 1 403 ? -3.436 20.237 30.574 1.00 95.69 403 LYS A C 1
ATOM 3145 O O . LYS A 1 403 ? -4.611 19.927 30.767 1.00 95.69 403 LYS A O 1
ATOM 3150 N N . GLU A 1 404 ? -3.072 21.406 30.069 1.00 96.44 404 GLU A N 1
ATOM 3151 C CA . GLU A 1 404 ? -4.007 22.441 29.663 1.00 96.44 404 GLU A CA 1
ATOM 3152 C C . GLU A 1 404 ? -3.527 23.157 28.402 1.00 96.44 404 GLU A C 1
ATOM 3154 O O . GLU A 1 404 ? -2.326 23.248 28.139 1.00 96.44 404 GLU A O 1
ATOM 3159 N N . LYS A 1 405 ? -4.476 23.664 27.614 1.00 97.12 405 LYS A N 1
ATOM 3160 C CA . LYS A 1 405 ? -4.202 24.486 26.434 1.00 97.12 405 LYS A CA 1
ATOM 3161 C C . LYS A 1 405 ? -5.252 25.574 26.331 1.00 97.12 405 LYS A C 1
ATOM 3163 O O . LYS A 1 405 ? -6.436 25.285 26.167 1.00 97.12 405 LYS A O 1
ATOM 3168 N N . THR A 1 406 ? -4.796 26.817 26.409 1.00 97.00 406 THR A N 1
ATOM 3169 C CA . THR A 1 406 ? -5.641 27.996 26.227 1.00 97.00 406 THR A CA 1
ATOM 3170 C C . THR A 1 406 ? -5.583 28.456 24.778 1.00 97.00 406 THR A C 1
ATOM 3172 O O . THR A 1 406 ? -4.508 28.710 24.238 1.00 97.00 406 THR A O 1
ATOM 3175 N N . ILE A 1 407 ? -6.753 28.559 24.159 1.00 97.12 407 ILE A N 1
ATOM 3176 C CA . ILE A 1 407 ? -6.964 29.119 22.830 1.00 97.12 407 ILE A CA 1
ATOM 3177 C C . ILE A 1 407 ? -7.362 30.577 23.004 1.00 97.12 407 ILE A C 1
ATOM 3179 O O . ILE A 1 407 ? -8.334 30.866 23.695 1.00 97.12 407 ILE A O 1
ATOM 3183 N N . HIS A 1 408 ? -6.624 31.494 22.384 1.00 95.44 408 HIS A N 1
ATOM 3184 C CA . HIS A 1 408 ? -6.908 32.927 22.447 1.00 95.44 408 HIS A CA 1
ATOM 3185 C C . HIS A 1 408 ? -7.617 33.392 21.173 1.00 95.44 408 HIS A C 1
ATOM 3187 O O . HIS A 1 408 ? -7.163 33.120 20.063 1.00 95.44 408 HIS A O 1
ATOM 3193 N N . PHE A 1 409 ? -8.701 34.151 21.325 1.00 96.38 409 PHE A N 1
ATOM 3194 C CA . PHE A 1 409 ? -9.545 34.629 20.224 1.00 96.38 409 PHE A CA 1
ATOM 3195 C C . PHE A 1 409 ? -9.254 36.087 19.823 1.00 96.38 409 PHE A C 1
ATOM 3197 O O . PHE A 1 409 ? -10.094 36.770 19.236 1.00 96.38 409 PHE A O 1
ATOM 3204 N N . GLY A 1 410 ? -8.044 36.572 20.116 1.00 91.31 410 GLY A N 1
ATOM 3205 C CA . GLY A 1 410 ? -7.605 37.930 19.795 1.00 91.31 410 GLY A CA 1
ATOM 3206 C C . GLY A 1 410 ? -7.331 38.165 18.302 1.00 91.31 410 GLY A C 1
ATOM 3207 O O . GLY A 1 410 ? -6.902 37.275 17.568 1.00 91.31 410 GLY A O 1
ATOM 3208 N N . GLY A 1 411 ? -7.533 39.405 17.847 1.00 92.50 411 GLY A N 1
ATOM 3209 C CA . GLY A 1 411 ? -7.241 39.817 16.468 1.00 92.50 411 GLY A CA 1
ATOM 3210 C C . GLY A 1 411 ? -8.216 39.266 15.418 1.00 92.50 411 GLY A C 1
ATOM 3211 O O . GLY A 1 411 ? -9.264 38.709 15.736 1.00 92.50 411 GLY A O 1
ATOM 3212 N N . VAL A 1 412 ? -7.892 39.460 14.135 1.00 91.38 412 VAL A N 1
ATOM 3213 C CA . VAL A 1 412 ? -8.743 39.013 13.011 1.00 91.38 412 VAL A CA 1
ATOM 3214 C C . VAL A 1 412 ? -8.792 37.485 12.935 1.00 91.38 412 VAL A C 1
ATOM 3216 O O . VAL A 1 412 ? -9.870 36.910 12.808 1.00 91.38 412 VAL A O 1
ATOM 3219 N N . GLN A 1 413 ? -7.640 36.827 13.078 1.00 90.62 413 GLN A N 1
ATOM 3220 C CA . GLN A 1 413 ? -7.544 35.369 13.034 1.00 90.62 413 GLN A CA 1
ATOM 3221 C C . GLN A 1 413 ? -8.235 34.707 14.234 1.00 90.62 413 GLN A C 1
ATOM 3223 O O . GLN A 1 413 ? -9.002 33.768 14.047 1.00 90.62 413 GLN A O 1
ATOM 3228 N N . GLY A 1 414 ? -8.044 35.222 15.454 1.00 93.50 414 GLY A N 1
ATOM 3229 C CA . GLY A 1 414 ? -8.690 34.670 16.647 1.00 93.50 414 GLY A CA 1
ATOM 3230 C C . GLY A 1 414 ? -10.218 34.770 16.607 1.00 93.50 414 GLY A C 1
ATOM 3231 O O . GLY A 1 414 ? -10.898 33.836 17.028 1.00 93.50 414 GLY A O 1
ATOM 3232 N N . LYS A 1 415 ? -10.772 35.838 16.012 1.00 93.44 415 LYS A N 1
ATOM 3233 C CA . LYS A 1 415 ? -12.219 35.944 15.754 1.00 93.44 415 LYS A CA 1
ATOM 3234 C C . LYS A 1 415 ? -12.718 34.854 14.806 1.00 93.44 415 LYS A C 1
ATOM 3236 O O . LYS A 1 415 ? -13.771 34.285 15.071 1.00 93.44 415 LYS A O 1
ATOM 3241 N N . ALA A 1 416 ? -11.981 34.553 13.735 1.00 94.44 416 ALA A N 1
ATOM 3242 C CA . ALA A 1 416 ? -12.342 33.481 12.805 1.00 94.44 416 ALA A CA 1
ATOM 3243 C C . ALA A 1 416 ? -12.304 32.103 13.489 1.00 94.44 416 ALA A C 1
ATOM 3245 O O . ALA A 1 416 ? -13.260 31.341 13.384 1.00 94.44 416 ALA A O 1
ATOM 3246 N N . ILE A 1 417 ? -11.259 31.832 14.279 1.00 96.19 417 ILE A N 1
ATOM 3247 C CA . ILE A 1 417 ? -11.151 30.608 15.090 1.00 96.19 417 ILE A CA 1
ATOM 3248 C C . ILE A 1 417 ? -12.346 30.484 16.045 1.00 96.19 417 ILE A C 1
ATOM 3250 O O . ILE A 1 417 ? -12.961 29.426 16.144 1.00 96.19 417 ILE A O 1
ATOM 3254 N N . ARG A 1 418 ? -12.728 31.574 16.719 1.00 95.81 418 ARG A N 1
ATOM 3255 C CA . ARG A 1 418 ? -13.890 31.584 17.615 1.00 95.81 418 ARG A CA 1
ATOM 3256 C C . ARG A 1 418 ? -15.188 31.242 16.889 1.00 95.81 418 ARG A C 1
ATOM 3258 O O . ARG A 1 418 ? -15.971 30.454 17.407 1.00 95.81 418 ARG A O 1
ATOM 3265 N N . GLN A 1 419 ? -15.396 31.793 15.691 1.00 94.31 419 GLN A N 1
ATOM 3266 C CA . GLN A 1 419 ? -16.560 31.459 14.866 1.00 94.31 419 GLN A CA 1
ATOM 3267 C C . GLN A 1 419 ? -16.575 29.974 14.484 1.00 94.31 419 GLN A C 1
ATOM 3269 O O . GLN A 1 419 ? -17.637 29.362 14.529 1.00 94.31 419 GLN A O 1
ATOM 3274 N N . ASN A 1 420 ? -15.416 29.368 14.199 1.00 93.19 420 ASN A N 1
ATOM 3275 C CA . ASN A 1 420 ? -15.335 27.929 13.936 1.00 93.19 420 ASN A CA 1
ATOM 3276 C C . ASN A 1 420 ? -15.799 27.102 15.144 1.00 93.19 420 ASN A C 1
ATOM 3278 O O . ASN A 1 420 ? -16.599 26.187 14.974 1.00 93.19 420 ASN A O 1
ATOM 3282 N N . TYR A 1 421 ? -15.362 27.444 16.363 1.00 93.31 421 TYR A N 1
ATOM 3283 C CA . TYR A 1 421 ? -15.834 26.780 17.586 1.00 93.31 421 TYR A CA 1
ATOM 3284 C C . TYR A 1 421 ? -17.335 26.990 17.830 1.00 93.31 421 TYR A C 1
ATOM 3286 O O . TYR A 1 421 ? -18.037 26.039 18.162 1.00 93.31 421 TYR A O 1
ATOM 3294 N N . MET A 1 422 ? -17.843 28.211 17.632 1.00 92.06 422 MET A N 1
ATOM 3295 C CA . MET A 1 422 ? -19.270 28.530 17.791 1.00 92.06 422 MET A CA 1
ATOM 3296 C C . MET A 1 422 ? -20.155 27.830 16.751 1.00 92.06 422 MET A C 1
ATOM 3298 O O . MET A 1 422 ? -21.306 27.510 17.037 1.00 92.06 422 MET A O 1
ATOM 3302 N N . ALA A 1 423 ? -19.628 27.575 15.551 1.00 89.12 423 ALA A N 1
ATOM 3303 C CA . ALA A 1 423 ? -20.330 26.846 14.500 1.00 89.12 423 ALA A CA 1
ATOM 3304 C C . ALA A 1 423 ? -20.455 25.343 14.799 1.00 89.12 423 ALA A C 1
ATOM 3306 O O . ALA A 1 423 ? -21.299 24.666 14.200 1.00 89.12 423 ALA A O 1
ATOM 3307 N N . MET A 1 424 ? -19.647 24.807 15.721 1.00 87.19 424 MET A N 1
ATOM 3308 C CA . MET A 1 424 ? -19.770 23.416 16.136 1.00 87.19 424 MET A CA 1
ATOM 3309 C C . MET A 1 424 ? -21.010 23.232 17.001 1.00 87.19 424 MET A C 1
ATOM 3311 O O . MET A 1 424 ? -21.108 23.717 18.129 1.00 87.19 424 MET A O 1
ATOM 3315 N N . THR A 1 425 ? -21.956 22.479 16.461 1.00 83.69 425 THR A N 1
ATOM 3316 C CA . THR A 1 425 ? -23.240 22.195 17.088 1.00 83.69 425 THR A CA 1
ATOM 3317 C C . THR A 1 425 ? -23.526 20.705 17.025 1.00 83.69 425 THR A C 1
ATOM 3319 O O . THR A 1 425 ? -23.011 19.995 16.158 1.00 83.69 425 THR A O 1
ATOM 3322 N N . TYR A 1 426 ? -24.346 20.230 17.953 1.00 75.56 426 TYR A N 1
ATOM 3323 C CA . TYR A 1 426 ? -24.897 18.884 17.929 1.00 75.56 426 TYR A CA 1
ATOM 3324 C C . TYR A 1 426 ? -26.404 18.964 18.151 1.00 75.56 426 TYR A C 1
ATOM 3326 O O . TYR A 1 426 ? -26.885 19.830 18.880 1.00 75.56 426 TYR A O 1
ATOM 3334 N N . ASP A 1 427 ? -27.151 18.065 17.521 1.00 71.25 427 ASP A N 1
ATOM 3335 C CA . ASP A 1 427 ? -28.577 17.935 17.793 1.00 71.25 427 ASP A CA 1
ATOM 3336 C C . ASP A 1 427 ? -28.788 16.893 18.887 1.00 71.25 427 ASP A C 1
ATOM 3338 O O . ASP A 1 427 ? -28.209 15.805 18.852 1.00 71.25 427 ASP A O 1
ATOM 3342 N N . THR A 1 428 ? -29.637 17.227 19.849 1.00 66.06 428 THR A N 1
ATOM 3343 C CA . THR A 1 428 ? -30.170 16.293 20.837 1.00 66.06 428 THR A CA 1
ATOM 3344 C C . THR A 1 428 ? -31.675 16.156 20.643 1.00 66.06 428 THR A C 1
ATOM 3346 O O . THR A 1 428 ? -32.331 17.079 20.158 1.00 66.06 428 THR A O 1
ATOM 3349 N N . VAL A 1 429 ? -32.226 14.997 20.991 1.00 60.03 429 VAL A N 1
ATOM 3350 C CA . VAL A 1 429 ? -33.672 14.758 20.978 1.00 60.03 429 VAL A CA 1
ATOM 3351 C C . VAL A 1 429 ? -34.156 14.894 22.414 1.00 60.03 429 VAL A C 1
ATOM 3353 O O . VAL A 1 429 ? -33.646 14.202 23.296 1.00 60.03 429 VAL A O 1
ATOM 3356 N N . THR A 1 430 ? -35.091 15.806 22.670 1.00 60.44 430 THR A N 1
ATOM 3357 C CA . THR A 1 430 ? -35.647 15.983 24.017 1.00 60.44 430 THR A CA 1
ATOM 3358 C C . THR A 1 430 ? -36.523 14.788 24.408 1.00 60.44 430 THR A C 1
ATOM 3360 O O . THR A 1 430 ? -36.893 13.969 23.563 1.00 60.44 430 THR A O 1
ATOM 3363 N N . ALA A 1 431 ? -36.879 14.676 25.691 1.00 55.88 431 ALA A N 1
ATOM 3364 C CA . ALA A 1 431 ? -37.766 13.614 26.179 1.00 55.88 431 ALA A CA 1
ATOM 3365 C C . ALA A 1 431 ? -39.140 13.619 25.472 1.00 55.88 431 ALA A C 1
ATOM 3367 O O . ALA A 1 431 ? -39.804 12.588 25.385 1.00 55.88 431 ALA A O 1
ATOM 3368 N N . GLU A 1 432 ? -39.536 14.768 24.922 1.00 57.16 432 GLU A N 1
ATOM 3369 C CA . GLU A 1 432 ? -40.766 15.001 24.165 1.00 57.16 432 GLU A CA 1
ATOM 3370 C C . GLU A 1 432 ? -40.635 14.678 22.661 1.00 57.16 432 GLU A C 1
ATOM 3372 O O . GLU A 1 432 ? -41.610 14.793 21.921 1.00 57.16 432 GLU A O 1
ATOM 3377 N N . GLY A 1 433 ? -39.453 14.257 22.196 1.00 57.62 433 GLY A N 1
ATOM 3378 C CA . GLY A 1 433 ? -39.206 13.858 20.806 1.00 57.62 433 GLY A CA 1
ATOM 3379 C C . GLY A 1 433 ? -38.855 15.001 19.845 1.00 57.62 433 GLY A C 1
ATOM 3380 O O . GLY A 1 433 ? -38.742 14.758 18.642 1.00 57.62 433 GLY A O 1
ATOM 3381 N N . GLU A 1 434 ? -38.658 16.229 20.334 1.00 70.25 434 GLU A N 1
ATOM 3382 C CA . GLU A 1 434 ? -38.237 17.368 19.508 1.00 70.25 434 GLU A CA 1
ATOM 3383 C C . GLU A 1 434 ? -36.714 17.403 19.320 1.00 70.25 434 GLU A C 1
ATOM 3385 O O . GLU A 1 434 ? -35.944 17.147 20.246 1.00 70.25 434 GLU A O 1
ATOM 3390 N N . VAL A 1 435 ? -36.263 17.743 18.109 1.00 66.94 435 VAL A N 1
ATOM 3391 C CA . VAL A 1 435 ? -34.835 17.890 17.791 1.00 66.94 435 VAL A CA 1
ATOM 3392 C C . VAL A 1 435 ? -34.383 19.306 18.148 1.00 66.94 435 VAL A C 1
ATOM 3394 O O . VAL A 1 435 ? -34.861 20.278 17.562 1.00 66.94 435 VAL A O 1
ATOM 3397 N N . LYS A 1 436 ? -33.434 19.427 19.078 1.00 74.88 436 LYS A N 1
ATOM 3398 C CA . LYS A 1 436 ? -32.842 20.697 19.506 1.00 74.88 436 LYS A CA 1
ATOM 3399 C C . LYS A 1 436 ? -31.358 20.744 19.159 1.00 74.88 436 LYS A C 1
ATOM 3401 O O . LYS A 1 436 ? -30.581 19.932 19.652 1.00 74.88 436 LYS A O 1
ATOM 3406 N N . THR A 1 437 ? -30.957 21.737 18.373 1.00 79.56 437 THR A N 1
ATOM 3407 C CA . THR A 1 437 ? -29.546 22.025 18.085 1.00 79.56 437 THR A CA 1
ATOM 3408 C C . THR A 1 437 ? -28.927 22.818 19.235 1.00 79.56 437 THR A C 1
ATOM 3410 O O . THR A 1 437 ? -29.430 23.881 19.607 1.00 79.56 437 THR A O 1
ATOM 3413 N N . LEU A 1 438 ? -27.833 22.314 19.801 1.00 81.00 438 LEU A N 1
ATOM 3414 C CA . LEU A 1 438 ? -27.095 22.925 20.903 1.00 81.00 438 LEU A CA 1
ATOM 3415 C C . LEU A 1 438 ? -25.639 23.204 20.500 1.00 81.00 438 LEU A C 1
ATOM 3417 O O . LEU A 1 438 ? -25.060 22.441 19.721 1.00 81.00 438 LEU A O 1
ATOM 3421 N N . PRO A 1 439 ? -25.023 24.282 21.020 1.00 86.62 439 PRO A N 1
ATOM 3422 C CA . PRO A 1 439 ? -23.600 24.525 20.826 1.00 86.62 439 PRO A CA 1
ATOM 3423 C C . PRO A 1 439 ? -22.782 23.452 21.546 1.00 86.62 439 PRO A C 1
ATOM 3425 O O . PRO A 1 439 ? -23.072 23.092 22.687 1.00 86.62 439 PRO A O 1
ATOM 3428 N N . LEU A 1 440 ? -21.728 22.971 20.889 1.00 85.31 440 LEU A N 1
ATOM 3429 C CA . LEU A 1 440 ? -20.784 22.026 21.486 1.00 85.31 440 LEU A CA 1
ATOM 3430 C C . LEU A 1 440 ? -19.969 22.679 22.617 1.00 85.31 440 LEU A C 1
ATOM 3432 O O . LEU A 1 440 ? -19.603 22.011 23.580 1.00 85.31 440 LEU A O 1
ATOM 3436 N N . PHE A 1 441 ? -19.731 23.989 22.497 1.00 88.31 441 PHE A N 1
ATOM 3437 C CA . PHE A 1 441 ? -19.028 24.827 23.465 1.00 88.31 441 PHE A CA 1
ATOM 3438 C C . PHE A 1 441 ? -19.948 25.948 23.970 1.00 88.31 441 PHE A C 1
ATOM 3440 O O . PHE A 1 441 ? -19.872 27.075 23.472 1.00 88.31 441 PHE A O 1
ATOM 3447 N N . PRO A 1 442 ? -20.839 25.673 24.936 1.00 87.19 442 PRO A N 1
ATOM 3448 C CA . PRO A 1 442 ? -21.780 26.674 25.437 1.00 87.19 442 PRO A CA 1
ATOM 3449 C C . PRO A 1 442 ? -21.085 27.860 26.126 1.00 87.19 442 PRO A C 1
ATOM 3451 O O . PRO A 1 442 ? -21.673 28.937 26.205 1.00 87.19 442 PRO A O 1
ATOM 3454 N N . GLU A 1 443 ? -19.840 27.702 26.597 1.00 90.00 443 GLU A N 1
ATOM 3455 C CA . GLU A 1 443 ? -19.077 28.796 27.215 1.00 90.00 443 GLU A CA 1
ATOM 3456 C C . GLU A 1 443 ? -18.431 29.753 26.192 1.00 90.00 443 GLU A C 1
ATOM 3458 O O . GLU A 1 443 ? -17.957 30.837 26.555 1.00 90.00 443 GLU A O 1
ATOM 3463 N N . ILE A 1 444 ? -18.390 29.378 24.908 1.00 93.19 444 ILE A N 1
ATOM 3464 C CA . ILE A 1 444 ? -17.807 30.206 23.848 1.00 93.19 444 ILE A CA 1
ATOM 3465 C C . ILE A 1 444 ? -18.909 31.051 23.204 1.00 93.19 444 ILE A C 1
ATOM 3467 O O . ILE A 1 444 ? -19.847 30.545 22.596 1.00 93.19 444 ILE A O 1
ATOM 3471 N N . SER A 1 445 ? -18.764 32.371 23.305 1.00 93.12 445 SER A N 1
ATOM 3472 C CA . SER A 1 445 ? -19.672 33.366 22.730 1.00 93.12 445 SER A CA 1
ATOM 3473 C C . SER A 1 445 ? -18.893 34.463 22.002 1.00 93.12 445 SER A C 1
ATOM 3475 O O . SER A 1 445 ? -17.669 34.549 22.112 1.00 93.12 445 SER A O 1
ATOM 3477 N N . ASP A 1 446 ? -19.591 35.391 21.342 1.00 91.62 446 ASP A N 1
ATOM 3478 C CA . ASP A 1 446 ? -18.965 36.555 20.695 1.00 91.62 446 ASP A CA 1
ATOM 3479 C C . ASP A 1 446 ? -18.179 37.473 21.649 1.00 91.62 446 ASP A C 1
ATOM 3481 O O . ASP A 1 446 ? -17.418 38.336 21.197 1.00 91.62 446 ASP A O 1
ATOM 3485 N N . LYS A 1 447 ? -18.351 37.301 22.963 1.00 92.12 447 LYS A N 1
ATOM 3486 C CA . LYS A 1 447 ? -17.640 38.050 24.006 1.00 92.12 447 LYS A CA 1
ATOM 3487 C C . LYS A 1 447 ? -16.483 37.271 24.630 1.00 92.12 447 LYS A C 1
ATOM 3489 O O . LYS A 1 447 ? -15.747 37.847 25.419 1.00 92.12 447 LYS A O 1
ATOM 3494 N N . SER A 1 448 ? -16.325 35.989 24.312 1.00 94.31 448 SER A N 1
ATOM 3495 C CA . SER A 1 448 ? -15.261 35.169 24.888 1.00 94.31 448 SER A CA 1
ATOM 3496 C C . SER A 1 448 ? -13.917 35.546 24.256 1.00 94.31 448 SER A C 1
ATOM 3498 O O . SER A 1 448 ? -13.778 35.529 23.028 1.00 94.31 448 SER A O 1
ATOM 3500 N N . ASP A 1 449 ? -12.935 35.877 25.096 1.00 94.44 449 ASP A N 1
ATOM 3501 C CA . ASP A 1 449 ? -11.572 36.234 24.672 1.00 94.44 449 ASP A CA 1
ATOM 3502 C C . ASP A 1 449 ? -10.650 35.015 24.563 1.00 94.44 449 ASP A C 1
ATOM 3504 O O . ASP A 1 449 ? -9.660 35.036 23.827 1.00 94.44 449 ASP A O 1
ATOM 3508 N N . PHE A 1 450 ? -10.966 33.943 25.290 1.00 96.00 450 PHE A N 1
ATOM 3509 C CA . PHE A 1 450 ? -10.221 32.692 25.277 1.00 96.00 450 PHE A CA 1
ATOM 3510 C C . PHE A 1 450 ? -11.098 31.507 25.700 1.00 96.00 450 PHE A C 1
ATOM 3512 O O . PHE A 1 450 ? -12.187 31.689 26.247 1.00 96.00 450 PHE A O 1
ATOM 3519 N N . TYR A 1 451 ? -10.598 30.296 25.468 1.00 95.88 451 TYR A N 1
ATOM 3520 C CA . TYR A 1 451 ? -11.144 29.041 25.986 1.00 95.88 451 TYR A CA 1
ATOM 3521 C C . TYR A 1 451 ? -10.001 28.109 26.397 1.00 95.88 451 TYR A C 1
ATOM 3523 O O . TYR A 1 451 ? -8.997 28.039 25.691 1.00 95.88 451 TYR A O 1
ATOM 3531 N N . THR A 1 452 ? -10.125 27.385 27.512 1.00 95.31 452 THR A N 1
ATOM 3532 C CA . THR A 1 452 ? -9.056 26.507 28.019 1.00 95.31 452 THR A CA 1
ATOM 3533 C C . THR A 1 452 ? -9.512 25.058 28.084 1.00 95.31 452 THR A C 1
ATOM 3535 O O . THR A 1 452 ? -10.373 24.707 28.887 1.00 95.31 452 THR A O 1
ATOM 3538 N N . PHE A 1 453 ? -8.859 24.198 27.303 1.00 93.75 453 PHE A N 1
ATOM 3539 C CA . PHE A 1 453 ? -8.969 22.750 27.449 1.00 93.75 453 PHE A CA 1
ATOM 3540 C C . PHE A 1 453 ? -8.165 22.277 28.657 1.00 93.75 453 PHE A C 1
ATOM 3542 O O . PHE A 1 453 ? -7.043 22.742 28.864 1.00 93.75 453 PHE A O 1
ATOM 3549 N N . LYS A 1 454 ? -8.706 21.322 29.420 1.00 90.88 454 LYS A N 1
ATOM 3550 C CA . LYS A 1 454 ? -8.052 20.730 30.595 1.00 90.88 454 LYS A CA 1
ATOM 3551 C C . LYS A 1 454 ? -8.208 19.213 30.594 1.00 90.88 454 LYS A C 1
ATOM 3553 O O . LYS A 1 454 ? -9.292 18.704 30.330 1.00 90.88 454 LYS A O 1
ATOM 3558 N N . SER A 1 455 ? -7.133 18.505 30.927 1.00 88.81 455 SER A N 1
ATOM 3559 C CA . SER A 1 455 ? -7.135 17.058 31.156 1.00 88.81 455 SER A CA 1
ATOM 3560 C C . SER A 1 455 ? -6.112 16.699 32.243 1.00 88.81 455 SER A C 1
ATOM 3562 O O . SER A 1 455 ? -4.920 16.973 32.064 1.00 88.81 455 SER A O 1
ATOM 3564 N N . PRO A 1 456 ? -6.520 16.065 33.361 1.00 86.25 456 PRO A N 1
ATOM 3565 C CA . PRO A 1 456 ? -5.610 15.723 34.463 1.00 86.25 456 PRO A CA 1
ATOM 3566 C C . PRO A 1 456 ? -4.404 14.869 34.036 1.00 86.25 456 PRO A C 1
ATOM 3568 O O . PRO A 1 456 ? -3.288 15.074 34.525 1.00 86.25 456 PRO A O 1
ATOM 3571 N N . ASN A 1 457 ? -4.630 13.961 33.080 1.00 85.62 457 ASN A N 1
ATOM 3572 C CA . ASN A 1 457 ? -3.645 13.011 32.551 1.00 85.62 457 ASN A CA 1
ATOM 3573 C C . ASN A 1 457 ? -2.939 13.518 31.277 1.00 85.62 457 ASN A C 1
ATOM 3575 O O . ASN A 1 457 ? -2.285 12.744 30.577 1.00 85.62 457 ASN A O 1
ATOM 3579 N N . GLY A 1 458 ? -3.082 14.809 30.963 1.00 92.06 458 GLY A N 1
ATOM 3580 C CA . GLY A 1 458 ? -2.578 15.396 29.725 1.00 92.06 458 GLY A CA 1
ATOM 3581 C C . GLY A 1 458 ? -3.607 15.369 28.595 1.00 92.06 458 GLY A C 1
ATOM 3582 O O . GLY A 1 458 ? -4.463 14.480 28.518 1.00 92.06 458 GLY A O 1
ATOM 3583 N N . LEU A 1 459 ? -3.553 16.378 27.729 1.00 93.88 459 LEU A N 1
ATOM 3584 C CA . LEU A 1 459 ? -4.500 16.567 26.631 1.00 93.88 459 LEU A CA 1
ATOM 3585 C C . LEU A 1 459 ? -4.431 15.449 25.591 1.00 93.88 459 LEU A C 1
ATOM 3587 O O . LEU A 1 459 ? -5.452 15.161 24.981 1.00 93.88 459 LEU A O 1
ATOM 3591 N N . LEU A 1 460 ? -3.297 14.760 25.437 1.00 94.50 460 LEU A N 1
ATOM 3592 C CA . LEU A 1 460 ? -3.197 13.607 24.537 1.00 94.50 460 LEU A CA 1
ATOM 3593 C C . LEU A 1 460 ? -4.092 12.436 24.972 1.00 94.50 460 LEU A C 1
ATOM 3595 O O . LEU A 1 460 ? -4.432 11.595 24.146 1.00 94.50 460 LEU A O 1
ATOM 3599 N N . SER A 1 461 ? -4.498 12.393 26.245 1.00 89.00 461 SER A N 1
ATOM 3600 C CA . SER A 1 461 ? -5.457 11.411 26.769 1.00 89.00 461 SER A CA 1
ATOM 3601 C C . SER A 1 461 ? -6.917 11.837 26.585 1.00 89.00 461 SER A C 1
ATOM 3603 O O . SER A 1 461 ? -7.815 11.042 26.849 1.00 89.00 461 SER A O 1
ATOM 3605 N N . ALA A 1 462 ? -7.175 13.085 26.182 1.00 89.50 462 ALA A N 1
ATOM 3606 C CA . ALA A 1 462 ? -8.525 13.565 25.927 1.00 89.50 462 ALA A CA 1
ATOM 3607 C C . ALA A 1 462 ? -8.939 13.219 24.492 1.00 89.50 462 ALA A C 1
ATOM 3609 O O . ALA A 1 462 ? -8.261 13.583 23.528 1.00 89.50 462 ALA A O 1
ATOM 3610 N N . THR A 1 463 ? -10.079 12.539 24.367 1.00 90.69 463 THR A N 1
ATOM 3611 C CA . THR A 1 463 ? -10.589 11.911 23.139 1.00 90.69 463 THR A CA 1
ATOM 3612 C C . THR A 1 463 ? -10.502 12.806 21.897 1.00 90.69 463 THR A C 1
ATOM 3614 O O . THR A 1 463 ? -10.091 12.341 20.833 1.00 90.69 463 THR A O 1
ATOM 3617 N N . GLN A 1 464 ? -10.830 14.093 22.017 1.00 92.19 464 GLN A N 1
ATOM 3618 C CA . GLN A 1 464 ? -10.783 15.055 20.914 1.00 92.19 464 GLN A CA 1
ATOM 3619 C C . GLN A 1 464 ? -9.379 15.306 20.350 1.00 92.19 464 GLN A C 1
ATOM 3621 O O . GLN A 1 464 ? -9.262 15.632 19.177 1.00 92.19 464 GLN A O 1
ATOM 3626 N N . PHE A 1 465 ? -8.315 15.130 21.136 1.00 95.31 465 PHE A N 1
ATOM 3627 C CA . PHE A 1 465 ? -6.932 15.260 20.663 1.00 95.31 465 PHE A CA 1
ATOM 3628 C C . PHE A 1 465 ? -6.308 13.901 20.353 1.00 95.31 465 PHE A C 1
ATOM 3630 O O . PHE A 1 465 ? -5.534 13.785 19.404 1.00 95.31 465 PHE A O 1
ATOM 3637 N N . THR A 1 466 ? -6.682 12.861 21.105 1.00 94.56 466 THR A N 1
ATOM 3638 C CA . THR A 1 466 ? -6.233 11.487 20.862 1.00 94.56 466 THR A CA 1
ATOM 3639 C C . THR A 1 466 ? -6.604 11.010 19.460 1.00 94.56 466 THR A C 1
ATOM 3641 O O . THR A 1 466 ? -5.768 10.431 18.769 1.00 94.56 466 THR A O 1
ATOM 3644 N N . GLN A 1 467 ? -7.846 11.259 19.027 1.00 95.69 467 GLN A N 1
ATOM 3645 C CA . GLN A 1 467 ? -8.343 10.752 17.747 1.00 95.69 467 GLN A CA 1
ATOM 3646 C C . GLN A 1 467 ? -7.593 11.332 16.531 1.00 95.69 467 GLN A C 1
ATOM 3648 O O . GLN A 1 467 ? -7.086 10.539 15.731 1.00 95.69 467 GLN A O 1
ATOM 3653 N N . PRO A 1 468 ? -7.438 12.667 16.386 1.00 97.31 468 PRO A N 1
ATOM 3654 C CA . PRO A 1 468 ? -6.582 13.235 15.347 1.00 97.31 468 PRO A CA 1
ATOM 3655 C C . PRO A 1 468 ? -5.139 12.749 15.433 1.00 97.31 468 PRO A C 1
ATOM 3657 O O . PRO A 1 468 ? -4.556 12.400 14.412 1.00 97.31 468 PRO A O 1
ATOM 3660 N N . ALA A 1 469 ? -4.568 12.689 16.637 1.00 97.44 469 ALA A N 1
ATOM 3661 C CA . ALA A 1 469 ? -3.171 12.322 16.802 1.00 97.44 469 ALA A CA 1
ATOM 3662 C C . ALA A 1 469 ? -2.885 10.889 16.321 1.00 97.44 469 ALA A C 1
ATOM 3664 O O . ALA A 1 469 ? -1.952 10.691 15.547 1.00 97.44 469 ALA A O 1
ATOM 3665 N N . LEU A 1 470 ? -3.697 9.904 16.726 1.00 96.69 470 LEU A N 1
ATOM 3666 C CA . LEU A 1 470 ? -3.551 8.514 16.270 1.00 96.69 470 LEU A CA 1
ATOM 3667 C C . LEU A 1 470 ? -3.747 8.398 14.759 1.00 96.69 470 LEU A C 1
ATOM 3669 O O . LEU A 1 470 ? -2.915 7.813 14.070 1.00 96.69 470 LEU A O 1
ATOM 3673 N N . THR A 1 471 ? -4.792 9.040 14.237 1.00 97.56 471 THR A N 1
ATOM 3674 C CA . THR A 1 471 ? -5.088 9.046 12.799 1.00 97.56 471 THR A CA 1
ATOM 3675 C C . THR A 1 471 ? -3.913 9.596 11.979 1.00 97.56 471 THR A C 1
ATOM 3677 O O . THR A 1 471 ? -3.600 9.068 10.913 1.00 97.56 471 THR A O 1
ATOM 3680 N N . LEU A 1 472 ? -3.230 10.635 12.477 1.00 97.81 472 LEU A N 1
ATOM 3681 C CA . LEU A 1 472 ? -2.058 11.221 11.823 1.00 97.81 472 LEU A CA 1
ATOM 3682 C C . LEU A 1 472 ? -0.827 10.318 11.885 1.00 97.81 472 LEU A C 1
ATOM 3684 O O . LEU A 1 472 ? -0.118 10.227 10.887 1.00 97.81 472 LEU A O 1
ATOM 3688 N N . VAL A 1 473 ? -0.581 9.627 13.005 1.00 97.50 473 VAL A N 1
ATOM 3689 C CA . VAL A 1 473 ? 0.494 8.618 13.086 1.00 97.50 473 VAL A CA 1
ATOM 3690 C C . VAL A 1 473 ? 0.282 7.545 12.024 1.00 97.50 473 VAL A C 1
ATOM 3692 O O . VAL A 1 473 ? 1.204 7.228 11.274 1.00 97.50 473 VAL A O 1
ATOM 3695 N N . GLU A 1 474 ? -0.936 7.017 11.940 1.00 97.50 474 GLU A N 1
ATOM 3696 C CA . GLU A 1 474 ? -1.286 5.940 11.019 1.00 97.50 474 GLU A CA 1
ATOM 3697 C C . GLU A 1 474 ? -1.201 6.381 9.555 1.00 97.50 474 GLU A C 1
ATOM 3699 O O . GLU A 1 474 ? -0.567 5.704 8.744 1.00 97.50 474 GLU A O 1
ATOM 3704 N N . LYS A 1 475 ? -1.770 7.547 9.219 1.00 96.88 475 LYS A N 1
ATOM 3705 C CA . LYS A 1 475 ? -1.682 8.124 7.871 1.00 96.88 475 LYS A CA 1
ATOM 3706 C C . LYS A 1 475 ? -0.229 8.410 7.490 1.00 96.88 475 LYS A C 1
ATOM 3708 O O . LYS A 1 475 ? 0.187 8.033 6.403 1.00 96.88 475 LYS A O 1
ATOM 3713 N N . ALA A 1 476 ? 0.563 9.016 8.375 1.00 97.31 476 ALA A N 1
ATOM 3714 C CA . ALA A 1 476 ? 1.966 9.330 8.100 1.00 97.31 476 ALA A CA 1
ATOM 3715 C C . ALA A 1 476 ? 2.822 8.066 7.896 1.00 97.31 476 ALA A C 1
ATOM 3717 O O . ALA A 1 476 ? 3.654 8.032 6.990 1.00 97.31 476 ALA A O 1
ATOM 3718 N N . ALA A 1 477 ? 2.599 7.020 8.699 1.00 97.50 477 ALA A N 1
ATOM 3719 C CA . ALA A 1 477 ? 3.259 5.727 8.527 1.00 97.50 477 ALA A CA 1
ATOM 3720 C C . ALA A 1 477 ? 2.872 5.057 7.203 1.00 97.50 477 ALA A C 1
ATOM 3722 O O . ALA A 1 477 ? 3.735 4.534 6.497 1.00 97.50 477 ALA A O 1
ATOM 3723 N N . PHE A 1 478 ? 1.591 5.112 6.838 1.00 96.75 478 PHE A N 1
ATOM 3724 C CA . PHE A 1 478 ? 1.117 4.552 5.580 1.00 96.75 478 PHE A CA 1
ATOM 3725 C C . PHE A 1 478 ? 1.683 5.296 4.363 1.00 96.75 478 PHE A C 1
ATOM 3727 O O . PHE A 1 478 ? 2.167 4.653 3.436 1.00 96.75 478 PHE A O 1
ATOM 3734 N N . GLU A 1 479 ? 1.687 6.630 4.368 1.00 93.81 479 GLU A N 1
ATOM 3735 C CA . GLU A 1 479 ? 2.252 7.423 3.265 1.00 93.81 479 GLU A CA 1
ATOM 3736 C C . GLU A 1 479 ? 3.767 7.203 3.103 1.00 93.81 479 GLU A C 1
ATOM 3738 O O . GLU A 1 479 ? 4.269 7.119 1.981 1.00 93.81 479 GLU A O 1
ATOM 3743 N N . ASP A 1 480 ? 4.507 7.011 4.201 1.00 95.38 480 ASP A N 1
ATOM 3744 C CA . ASP A 1 480 ? 5.914 6.597 4.129 1.00 95.38 480 ASP A CA 1
ATOM 3745 C C . ASP A 1 480 ? 6.068 5.226 3.446 1.00 95.38 480 ASP A C 1
ATOM 3747 O O . ASP A 1 480 ? 6.907 5.065 2.555 1.00 95.38 480 ASP A O 1
ATOM 3751 N N . MET A 1 481 ? 5.215 4.253 3.785 1.00 95.06 481 MET A N 1
ATOM 3752 C CA . MET A 1 481 ? 5.202 2.940 3.129 1.00 95.06 481 MET A CA 1
ATOM 3753 C C . MET A 1 481 ? 4.846 3.022 1.637 1.00 95.06 481 MET A C 1
ATOM 3755 O O . MET A 1 481 ? 5.450 2.309 0.830 1.00 95.06 481 MET A O 1
ATOM 3759 N N . VAL A 1 482 ? 3.904 3.893 1.259 1.00 91.06 482 VAL A N 1
ATOM 3760 C CA . VAL A 1 482 ? 3.564 4.178 -0.147 1.00 91.06 482 VAL A CA 1
ATOM 3761 C C . VAL A 1 482 ? 4.781 4.735 -0.880 1.00 91.06 482 VAL A C 1
ATOM 3763 O O . VAL A 1 482 ? 5.137 4.209 -1.934 1.00 91.06 482 VAL A O 1
ATOM 3766 N N . SER A 1 483 ? 5.468 5.725 -0.298 1.00 87.88 483 SER A N 1
ATOM 3767 C CA . SER A 1 483 ? 6.649 6.357 -0.910 1.00 87.88 483 SER A CA 1
ATOM 3768 C C . SER A 1 483 ? 7.802 5.376 -1.162 1.00 87.88 483 SER A C 1
ATOM 3770 O O . SER A 1 483 ? 8.581 5.545 -2.095 1.00 87.88 483 SER A O 1
ATOM 3772 N N . LYS A 1 484 ? 7.868 4.303 -0.366 1.00 91.25 484 LYS A N 1
ATOM 3773 C CA . LYS A 1 484 ? 8.847 3.212 -0.484 1.00 91.25 484 LYS A CA 1
ATOM 3774 C C . LYS A 1 484 ? 8.374 2.063 -1.383 1.00 91.25 484 LYS A C 1
ATOM 3776 O O . LYS A 1 484 ? 9.042 1.035 -1.461 1.00 91.25 484 LYS A O 1
ATOM 3781 N N . GLY A 1 485 ? 7.215 2.197 -2.033 1.00 90.44 485 GLY A N 1
ATOM 3782 C CA . GLY A 1 485 ? 6.657 1.181 -2.925 1.00 90.44 485 GLY A CA 1
ATOM 3783 C C . GLY A 1 485 ? 6.254 -0.115 -2.216 1.00 90.44 485 GLY A C 1
ATOM 3784 O O . GLY A 1 485 ? 6.246 -1.168 -2.849 1.00 90.44 485 GLY A O 1
ATOM 3785 N N . LEU A 1 486 ? 5.946 -0.070 -0.913 1.00 93.62 486 LEU A N 1
ATOM 3786 C CA . LEU A 1 486 ? 5.680 -1.264 -0.095 1.00 93.62 486 LEU A CA 1
ATOM 3787 C C . LEU A 1 486 ? 4.227 -1.744 -0.155 1.00 93.62 486 LEU A C 1
ATOM 3789 O O . LEU A 1 486 ? 3.941 -2.884 0.215 1.00 93.62 486 LEU A O 1
ATOM 3793 N N . ILE A 1 487 ? 3.304 -0.887 -0.591 1.00 93.06 487 ILE A N 1
ATOM 3794 C CA . ILE A 1 487 ? 1.873 -1.180 -0.535 1.00 93.06 487 ILE A CA 1
ATOM 3795 C C . ILE A 1 487 ? 1.454 -2.103 -1.671 1.00 93.06 487 ILE A C 1
ATOM 3797 O O . ILE A 1 487 ? 1.576 -1.749 -2.843 1.00 93.06 487 ILE A O 1
ATOM 3801 N N . GLN A 1 488 ? 0.923 -3.275 -1.314 1.00 91.00 488 GLN A N 1
ATOM 3802 C CA . GLN A 1 488 ? 0.345 -4.200 -2.282 1.00 91.00 488 GLN A CA 1
ATOM 3803 C C . GLN A 1 488 ? -0.930 -3.609 -2.893 1.00 91.00 488 GLN A C 1
ATOM 3805 O O . GLN A 1 488 ? -1.859 -3.211 -2.185 1.00 91.00 488 GLN A O 1
ATOM 3810 N N . GLN A 1 489 ? -0.998 -3.611 -4.223 1.00 81.88 489 GLN A N 1
ATOM 3811 C CA . GLN A 1 489 ? -2.209 -3.234 -4.943 1.00 81.88 489 GLN A CA 1
ATOM 3812 C C . GLN A 1 489 ? -3.347 -4.212 -4.628 1.00 81.88 489 GLN A C 1
ATOM 3814 O O . GLN A 1 489 ? -3.144 -5.421 -4.553 1.00 81.88 489 GLN A O 1
ATOM 3819 N N . ASN A 1 490 ? -4.562 -3.688 -4.462 1.00 83.25 490 ASN A N 1
ATOM 3820 C CA . ASN A 1 490 ? -5.773 -4.463 -4.158 1.00 83.25 490 ASN A CA 1
ATOM 3821 C C . ASN A 1 490 ? -5.789 -5.207 -2.806 1.00 83.25 490 ASN A C 1
ATOM 3823 O O . ASN A 1 490 ? -6.644 -6.070 -2.613 1.00 83.25 490 ASN A O 1
ATOM 3827 N N . ALA A 1 491 ? -4.904 -4.872 -1.865 1.00 92.31 491 ALA A N 1
ATOM 3828 C CA . ALA A 1 491 ? -4.956 -5.445 -0.523 1.00 92.31 491 ALA A CA 1
ATOM 3829 C C . ALA A 1 491 ? -6.275 -5.084 0.198 1.00 92.31 491 ALA A C 1
ATOM 3831 O O . ALA A 1 491 ? -6.686 -3.917 0.162 1.00 92.31 491 ALA A O 1
ATOM 3832 N N . PRO A 1 492 ? -6.939 -6.044 0.872 1.00 96.44 492 PRO A N 1
ATOM 3833 C CA . PRO A 1 492 ? -8.046 -5.733 1.761 1.00 96.44 492 PRO A CA 1
ATOM 3834 C C . PRO A 1 492 ? -7.569 -4.913 2.962 1.00 96.44 492 PRO A C 1
ATOM 3836 O O . PRO A 1 492 ? -6.425 -5.031 3.414 1.00 96.44 492 PRO A O 1
ATOM 3839 N N . PHE A 1 493 ? -8.462 -4.087 3.496 1.00 97.81 493 PHE A N 1
ATOM 3840 C CA . PHE A 1 493 ? -8.158 -3.228 4.625 1.00 97.81 493 PHE A CA 1
ATOM 3841 C C . PHE A 1 493 ? -9.353 -3.007 5.545 1.00 97.81 493 PHE A C 1
ATOM 3843 O O . PHE A 1 493 ? -10.503 -2.938 5.112 1.00 97.81 493 PHE A O 1
ATOM 3850 N N . ALA A 1 494 ? -9.052 -2.861 6.829 1.00 98.12 494 ALA A N 1
ATOM 3851 C CA . ALA A 1 494 ? -10.023 -2.612 7.884 1.00 98.12 494 ALA A CA 1
ATOM 3852 C C . ALA A 1 494 ? -9.386 -1.738 8.963 1.00 98.12 494 ALA A C 1
ATOM 3854 O O . ALA A 1 494 ? -8.171 -1.741 9.142 1.00 98.12 494 ALA A O 1
ATOM 3855 N N . GLY A 1 495 ? -10.181 -1.006 9.726 1.00 97.44 495 GLY A N 1
ATOM 3856 C CA . GLY A 1 495 ? -9.659 -0.247 10.853 1.00 97.44 495 GLY A CA 1
ATOM 3857 C C . GLY A 1 495 ? -10.550 -0.414 12.061 1.00 97.44 495 GLY A C 1
ATOM 3858 O O . GLY A 1 495 ? -11.764 -0.319 11.935 1.00 97.44 495 GLY A O 1
ATOM 3859 N N . HIS A 1 496 ? -9.968 -0.676 13.228 1.00 96.56 496 HIS A N 1
ATOM 3860 C CA . HIS A 1 496 ? -10.743 -0.879 14.450 1.00 96.56 496 HIS A CA 1
ATOM 3861 C C . HIS A 1 496 ? -11.245 0.468 14.974 1.00 96.56 496 HIS A C 1
ATOM 3863 O O . HIS A 1 496 ? -10.451 1.327 15.356 1.00 96.56 496 HIS A O 1
ATOM 3869 N N . SER A 1 497 ? -12.565 0.667 15.000 1.00 94.62 497 SER A N 1
ATOM 3870 C CA . SER A 1 497 ? -13.195 1.899 15.493 1.00 94.62 497 SER A CA 1
ATOM 3871 C C . SER A 1 497 ? -12.665 3.174 14.810 1.00 94.62 497 SER A C 1
ATOM 3873 O O . SER A 1 497 ? -13.095 3.509 13.710 1.00 94.62 497 SER A O 1
ATOM 3875 N N . LEU A 1 498 ? -11.740 3.902 15.447 1.00 95.56 498 LEU A N 1
ATOM 3876 C CA . LEU A 1 498 ? -11.102 5.101 14.900 1.00 95.56 498 LEU A CA 1
ATOM 3877 C C . LEU A 1 498 ? -10.295 4.800 13.630 1.00 95.56 498 LEU A C 1
ATOM 3879 O O . LEU A 1 498 ? -10.341 5.592 12.689 1.00 95.56 498 LEU A O 1
ATOM 3883 N N . GLY A 1 499 ? -9.614 3.651 13.579 1.00 96.56 499 GLY A N 1
ATOM 3884 C CA . GLY A 1 499 ? -8.782 3.270 12.438 1.00 96.56 499 GLY A CA 1
ATOM 3885 C C . GLY A 1 499 ? -9.570 3.165 11.126 1.00 96.56 499 GLY A C 1
ATOM 3886 O O . GLY A 1 499 ? -8.987 3.196 10.043 1.00 96.56 499 GLY A O 1
ATOM 3887 N N . GLU A 1 500 ? -10.903 3.055 11.180 1.00 97.19 500 GLU A N 1
ATOM 3888 C CA . GLU A 1 500 ? -11.762 3.060 9.988 1.00 97.19 500 GLU A CA 1
ATOM 3889 C C . GLU A 1 500 ? -11.618 4.376 9.200 1.00 97.19 500 GLU A C 1
ATOM 3891 O O . GLU A 1 500 ? -11.502 4.369 7.977 1.00 97.19 500 GLU A O 1
ATOM 3896 N N . TYR A 1 501 ? -11.511 5.515 9.890 1.00 96.31 501 TYR A N 1
ATOM 3897 C CA . TYR A 1 501 ? -11.288 6.812 9.242 1.00 96.31 501 TYR A CA 1
ATOM 3898 C C . TYR A 1 501 ? -9.882 6.904 8.650 1.00 96.31 501 TYR A C 1
ATOM 3900 O O . TYR A 1 501 ? -9.708 7.367 7.521 1.00 96.31 501 TYR A O 1
ATOM 3908 N N . ALA A 1 502 ? -8.884 6.420 9.392 1.00 95.81 502 ALA A N 1
ATOM 3909 C CA . ALA A 1 502 ? -7.500 6.411 8.948 1.00 95.81 502 ALA A CA 1
ATOM 3910 C C . ALA A 1 502 ? -7.310 5.529 7.704 1.00 95.81 502 ALA A C 1
ATOM 3912 O O . ALA A 1 502 ? -6.677 5.970 6.747 1.00 95.81 502 ALA A O 1
ATOM 3913 N N . THR A 1 503 ? -7.915 4.337 7.648 1.00 95.75 503 THR A N 1
ATOM 3914 C CA . THR A 1 503 ? -7.874 3.472 6.453 1.00 95.75 503 THR A CA 1
ATOM 3915 C C . THR A 1 503 ? -8.588 4.077 5.253 1.00 95.75 503 THR A C 1
ATOM 3917 O O . THR A 1 503 ? -8.042 4.059 4.149 1.00 95.75 503 THR A O 1
ATOM 3920 N N . LEU A 1 504 ? -9.781 4.646 5.438 1.00 94.94 504 LEU A N 1
ATOM 3921 C CA . LEU A 1 504 ? -10.522 5.281 4.346 1.00 94.94 504 LEU A CA 1
ATOM 3922 C C . LEU A 1 504 ? -9.779 6.496 3.778 1.00 94.94 504 LEU A C 1
ATOM 3924 O O . LEU A 1 504 ? -9.822 6.725 2.569 1.00 94.94 504 LEU A O 1
ATOM 3928 N N . ALA A 1 505 ? -9.054 7.243 4.612 1.00 92.69 505 ALA A N 1
ATOM 3929 C CA . ALA A 1 505 ? -8.190 8.325 4.153 1.00 92.69 505 ALA A CA 1
ATOM 3930 C C . ALA A 1 505 ? -6.872 7.827 3.537 1.00 92.69 505 ALA A C 1
ATOM 3932 O O . ALA A 1 505 ? -6.391 8.401 2.564 1.00 92.69 505 ALA A O 1
ATOM 3933 N N . SER A 1 506 ? -6.265 6.775 4.088 1.00 92.56 506 SER A N 1
ATOM 3934 C CA . SER A 1 506 ? -4.953 6.263 3.659 1.00 92.56 506 SER A CA 1
ATOM 3935 C C . SER A 1 506 ? -5.046 5.426 2.385 1.00 92.56 506 SER A C 1
ATOM 3937 O O . SER A 1 506 ? -4.364 5.696 1.403 1.00 92.56 506 SER A O 1
ATOM 3939 N N . ILE A 1 507 ? -5.939 4.437 2.373 1.00 92.31 507 ILE A N 1
ATOM 3940 C CA . ILE A 1 507 ? -6.063 3.445 1.299 1.00 92.31 507 ILE A CA 1
ATOM 3941 C C . ILE A 1 507 ? -7.229 3.785 0.371 1.00 92.31 507 ILE A C 1
ATOM 3943 O O . ILE A 1 507 ? -7.096 3.672 -0.850 1.00 92.31 507 ILE A O 1
ATOM 3947 N N . GLY A 1 508 ? -8.358 4.232 0.930 1.00 88.00 508 GLY A N 1
ATOM 3948 C CA . GLY A 1 508 ? -9.536 4.631 0.152 1.00 88.00 508 GLY A CA 1
ATOM 3949 C C . GLY A 1 508 ? -9.406 5.999 -0.531 1.00 88.00 508 GLY A C 1
ATOM 3950 O O . GLY A 1 508 ? -10.132 6.267 -1.483 1.00 88.00 508 GLY A O 1
ATOM 3951 N N . ASN A 1 509 ? -8.486 6.849 -0.060 1.00 86.12 509 ASN A N 1
ATOM 3952 C CA . ASN A 1 509 ? -8.305 8.247 -0.476 1.00 86.12 509 ASN A CA 1
ATOM 3953 C C . ASN A 1 509 ? -9.601 9.089 -0.475 1.00 86.12 509 ASN A C 1
ATOM 3955 O O . ASN A 1 509 ? -9.786 9.989 -1.296 1.00 86.12 509 ASN A O 1
ATOM 3959 N N . VAL A 1 510 ? -10.515 8.773 0.450 1.00 87.88 510 VAL A N 1
ATOM 3960 C CA . VAL A 1 510 ? -11.855 9.381 0.546 1.00 87.88 510 VAL A CA 1
ATOM 3961 C C . VAL A 1 510 ? -11.803 10.793 1.140 1.00 87.88 510 VAL A C 1
ATOM 3963 O O . VAL A 1 510 ? -12.646 11.637 0.837 1.00 87.88 510 VAL A O 1
ATOM 3966 N N . LEU A 1 511 ? -10.818 11.043 2.004 1.00 88.12 511 LEU A N 1
ATOM 3967 C CA . LEU A 1 511 ? -10.689 12.256 2.805 1.00 88.12 511 LEU A CA 1
ATOM 3968 C C . LEU A 1 511 ? -9.282 12.849 2.642 1.00 88.12 511 LEU A C 1
ATOM 3970 O O . LEU A 1 511 ? -8.309 12.161 2.966 1.00 88.12 511 LEU A O 1
ATOM 3974 N N . PRO A 1 512 ? -9.163 14.121 2.213 1.00 89.00 512 PRO A N 1
ATOM 3975 C CA . PRO A 1 512 ? -7.952 14.911 2.416 1.00 89.00 512 PRO A CA 1
ATOM 3976 C C . PRO A 1 512 ? -7.570 14.982 3.898 1.00 89.00 512 PRO A C 1
ATOM 3978 O O . PRO A 1 512 ? -8.419 14.790 4.773 1.00 89.00 512 PRO A O 1
ATOM 3981 N N . ILE A 1 513 ? -6.306 15.294 4.189 1.00 91.69 513 ILE A N 1
ATOM 3982 C CA . ILE A 1 513 ? -5.779 15.325 5.562 1.00 91.69 513 ILE A CA 1
ATOM 3983 C C . ILE A 1 513 ? -6.559 16.327 6.421 1.00 91.69 513 ILE A C 1
ATOM 3985 O O . ILE A 1 513 ? -6.946 15.997 7.538 1.00 91.69 513 ILE A O 1
ATOM 3989 N N . GLU A 1 514 ? -6.849 17.510 5.886 1.00 92.88 514 GLU A N 1
ATOM 3990 C CA . GLU A 1 514 ? -7.593 18.588 6.542 1.00 92.88 514 GLU A CA 1
ATOM 3991 C C . GLU A 1 514 ? -9.017 18.151 6.910 1.00 92.88 514 GLU A C 1
ATOM 3993 O O . GLU A 1 514 ? -9.464 18.291 8.048 1.00 92.88 514 GLU A O 1
ATOM 3998 N N . SER A 1 515 ? -9.715 17.535 5.957 1.00 92.38 515 SER A N 1
ATOM 3999 C CA . SER A 1 515 ? -11.063 17.002 6.158 1.00 92.38 515 SER A CA 1
ATOM 4000 C C . SER A 1 515 ? -11.083 15.842 7.156 1.00 92.38 515 SER A C 1
ATOM 4002 O O . SER A 1 515 ? -12.013 15.723 7.955 1.00 92.38 515 SER A O 1
ATOM 4004 N N . LEU A 1 516 ? -10.059 14.986 7.121 1.00 94.38 516 LEU A N 1
ATOM 4005 C CA . LEU A 1 516 ? -9.900 13.864 8.039 1.00 94.38 516 LEU A CA 1
ATOM 4006 C C . LEU A 1 516 ? -9.756 14.349 9.481 1.00 94.38 516 LEU A C 1
ATOM 4008 O O . LEU A 1 516 ? -10.489 13.877 10.349 1.00 94.38 516 LEU A O 1
ATOM 4012 N N . ILE A 1 517 ? -8.846 15.294 9.734 1.00 95.56 517 ILE A N 1
ATOM 4013 C CA . ILE A 1 517 ? -8.597 15.802 11.087 1.00 95.56 517 ILE A CA 1
ATOM 4014 C C . ILE A 1 517 ? -9.780 16.601 11.639 1.00 95.56 517 ILE A C 1
ATOM 4016 O O . ILE A 1 517 ? -10.089 16.448 12.819 1.00 95.56 517 ILE A O 1
ATOM 4020 N N . ASP A 1 518 ? -10.487 17.366 10.798 1.00 93.88 518 ASP A N 1
ATOM 4021 C CA . ASP A 1 518 ? -11.738 18.036 11.174 1.00 93.88 518 ASP A CA 1
ATOM 4022 C C . ASP A 1 518 ? -12.786 17.018 11.632 1.00 93.88 518 ASP A C 1
ATOM 4024 O O . ASP A 1 518 ? -13.406 17.174 12.687 1.00 93.88 518 ASP A O 1
ATOM 4028 N N . LEU A 1 519 ? -12.951 15.941 10.859 1.00 94.25 519 LEU A N 1
ATOM 4029 C CA . LEU A 1 519 ? -13.923 14.891 11.131 1.00 94.25 519 LEU A CA 1
ATOM 4030 C C . LEU A 1 519 ? -13.631 14.141 12.427 1.00 94.25 519 LEU A C 1
ATOM 4032 O O . LEU A 1 519 ? -14.541 13.962 13.239 1.00 94.25 519 LEU A O 1
ATOM 4036 N N . VAL A 1 520 ? -12.389 13.711 12.648 1.00 95.25 520 VAL A N 1
ATOM 4037 C CA . VAL A 1 520 ? -12.039 12.952 13.860 1.00 95.25 520 VAL A CA 1
ATOM 4038 C C . VAL A 1 520 ? -11.937 13.849 15.101 1.00 95.25 520 VAL A C 1
ATOM 4040 O O . VAL A 1 520 ? -12.258 13.392 16.199 1.00 95.25 520 VAL A O 1
ATOM 4043 N N . PHE A 1 521 ? -11.591 15.134 14.949 1.00 94.75 521 PHE A N 1
ATOM 4044 C CA . PHE A 1 521 ? -11.680 16.120 16.034 1.00 94.75 521 PHE A CA 1
ATOM 4045 C C . PHE A 1 521 ? -13.140 16.341 16.448 1.00 94.75 521 PHE A C 1
ATOM 4047 O O . PHE A 1 521 ? -13.488 16.192 17.622 1.00 94.75 521 PHE A O 1
ATOM 4054 N N . PHE A 1 522 ? -14.021 16.605 15.477 1.00 91.94 522 PHE A N 1
ATOM 4055 C CA . PHE A 1 522 ? -15.453 16.780 15.718 1.00 91.94 522 PHE A CA 1
ATOM 4056 C C . PHE A 1 522 ? -16.102 15.511 16.290 1.00 91.94 522 PHE A C 1
ATOM 4058 O O . PHE A 1 522 ? -16.919 15.596 17.211 1.00 91.94 522 PHE A O 1
ATOM 4065 N N . ARG A 1 523 ? -15.701 14.325 15.809 1.00 91.81 523 ARG A N 1
ATOM 4066 C CA . ARG A 1 523 ? -16.116 13.028 16.364 1.00 91.81 523 ARG A CA 1
ATOM 4067 C C . ARG A 1 523 ? -15.762 12.936 17.845 1.00 91.81 523 ARG A C 1
ATOM 4069 O O . ARG A 1 523 ? -16.644 12.672 18.659 1.00 91.81 523 ARG A O 1
ATOM 4076 N N . GLY A 1 524 ? -14.500 13.180 18.199 1.00 90.25 524 GLY A N 1
ATOM 4077 C CA . GLY A 1 524 ? -14.050 13.105 19.586 1.00 90.25 524 GLY A CA 1
ATOM 4078 C C . GLY A 1 524 ? -14.774 14.089 20.504 1.00 90.25 524 GLY A C 1
ATOM 4079 O O . GLY A 1 524 ? -15.186 13.709 21.598 1.00 90.25 524 GLY A O 1
ATOM 4080 N N . MET A 1 525 ? -15.017 15.312 20.031 1.00 88.25 525 MET A N 1
ATOM 4081 C CA . MET A 1 525 ? -15.787 16.304 20.780 1.00 88.25 525 MET A CA 1
ATOM 4082 C C . MET A 1 525 ? -17.258 15.908 20.963 1.00 88.25 525 MET A C 1
ATOM 4084 O O . MET A 1 525 ? -17.774 15.976 22.074 1.00 88.25 525 MET A O 1
ATOM 4088 N N . THR A 1 526 ? -17.932 15.456 19.901 1.00 86.31 526 THR A N 1
ATOM 4089 C CA . THR A 1 526 ? -19.349 15.051 19.961 1.00 86.31 526 THR A CA 1
ATOM 4090 C C . THR A 1 526 ? -19.549 13.913 20.959 1.00 86.31 526 THR A C 1
ATOM 4092 O O . THR A 1 526 ? -20.501 13.915 21.733 1.00 86.31 526 THR A O 1
ATOM 4095 N N . MET A 1 527 ? -18.617 12.956 20.984 1.00 83.88 527 MET A N 1
ATOM 4096 C CA . MET A 1 527 ? -18.638 11.848 21.939 1.00 83.88 527 MET A CA 1
ATOM 4097 C C . MET A 1 527 ? -18.448 12.333 23.380 1.00 83.88 527 MET A C 1
ATOM 4099 O O . MET A 1 527 ? -19.115 11.834 24.283 1.00 83.88 527 MET A O 1
ATOM 4103 N N . GLN A 1 528 ? -17.573 13.317 23.595 1.00 81.12 528 GLN A N 1
ATOM 4104 C CA . GLN A 1 528 ? -17.307 13.876 24.919 1.00 81.12 528 GLN A CA 1
ATOM 4105 C C . GLN A 1 528 ? -18.507 14.651 25.478 1.00 81.12 528 GLN A C 1
ATOM 4107 O O . GLN A 1 528 ? -18.819 14.512 26.661 1.00 81.12 528 GLN A O 1
ATOM 4112 N N . SER A 1 529 ? -19.175 15.440 24.631 1.00 81.38 529 SER A N 1
ATOM 4113 C CA . SER A 1 529 ? -20.322 16.277 25.007 1.00 81.38 529 SER A CA 1
ATOM 4114 C C . SER A 1 529 ? -21.637 15.502 25.137 1.00 81.38 529 SER A C 1
ATOM 4116 O O . SER A 1 529 ? -22.587 16.021 25.711 1.00 81.38 529 SER A O 1
ATOM 4118 N N . ALA A 1 530 ? -21.710 14.270 24.621 1.00 80.31 530 ALA A N 1
ATOM 4119 C CA . ALA A 1 530 ? -22.913 13.440 24.693 1.00 80.31 530 ALA A CA 1
ATOM 4120 C C . ALA A 1 530 ? -23.191 12.863 26.092 1.00 80.31 530 ALA A C 1
ATOM 4122 O O . ALA A 1 530 ? -24.281 12.350 26.333 1.00 80.31 530 ALA A O 1
ATOM 4123 N N . VAL A 1 531 ? -22.210 12.900 26.998 1.00 82.88 531 VAL A N 1
ATOM 4124 C CA . VAL A 1 531 ? -22.322 12.312 28.335 1.00 82.88 531 VAL A CA 1
ATOM 4125 C C . VAL A 1 531 ? -22.390 13.411 29.385 1.00 82.88 531 VAL A C 1
ATOM 4127 O O . VAL A 1 531 ? -21.509 14.269 29.448 1.00 82.88 531 VAL A O 1
ATOM 4130 N N . GLU A 1 532 ? -23.413 13.355 30.236 1.00 83.06 532 GLU A N 1
ATOM 4131 C CA . GLU A 1 532 ? -23.526 14.231 31.400 1.00 83.06 532 GLU A CA 1
ATOM 4132 C C . GLU A 1 532 ? -22.419 13.933 32.413 1.00 83.06 532 GLU A C 1
ATOM 4134 O O . GLU A 1 532 ? -22.072 12.776 32.676 1.00 83.06 532 GLU A O 1
ATOM 4139 N N . ARG A 1 533 ? -21.848 14.997 32.977 1.00 84.12 533 ARG A N 1
ATOM 4140 C CA . ARG A 1 533 ? -20.714 14.923 33.897 1.00 84.12 533 ARG A CA 1
ATOM 4141 C C . ARG A 1 533 ? -21.034 15.642 35.195 1.00 84.12 533 ARG A C 1
ATOM 4143 O O . ARG A 1 533 ? -21.748 16.643 35.190 1.00 84.12 533 ARG A O 1
ATOM 4150 N N . ASP A 1 534 ? -20.495 15.127 36.293 1.00 84.00 534 ASP A N 1
ATOM 4151 C CA . ASP A 1 534 ? -20.593 15.770 37.601 1.00 84.00 534 ASP A CA 1
ATOM 4152 C C . ASP A 1 534 ? -19.681 17.009 37.708 1.00 84.00 534 ASP A C 1
ATOM 4154 O O . ASP A 1 534 ? -18.917 17.331 36.795 1.00 84.00 534 ASP A O 1
ATOM 4158 N N . GLU A 1 535 ? -19.729 17.708 38.845 1.00 80.44 535 GLU A N 1
ATOM 4159 C CA . GLU A 1 535 ? -18.906 18.903 39.110 1.00 80.44 535 GLU A CA 1
ATOM 4160 C C . GLU A 1 535 ? -17.388 18.640 39.036 1.00 80.44 535 GLU A C 1
ATOM 4162 O O . GLU A 1 535 ? -16.597 19.569 38.874 1.00 80.44 535 GLU A O 1
ATOM 4167 N N . LEU A 1 536 ? -16.971 17.373 39.136 1.00 78.94 536 LEU A N 1
ATOM 4168 C CA . LEU A 1 536 ? -15.581 16.929 39.024 1.00 78.94 536 LEU A CA 1
ATOM 4169 C C . LEU A 1 536 ? -15.232 16.452 37.602 1.00 78.94 536 LEU A C 1
ATOM 4171 O O . LEU A 1 536 ? -14.121 15.973 37.369 1.00 78.94 536 LEU A O 1
ATOM 4175 N N . GLY A 1 537 ? -16.160 16.582 36.649 1.00 78.38 537 GLY A N 1
ATOM 4176 C CA . GLY A 1 537 ? -15.992 16.185 35.255 1.00 78.38 537 GLY A CA 1
ATOM 4177 C C . GLY A 1 537 ? -16.094 14.678 35.010 1.00 78.38 537 GLY A C 1
ATOM 4178 O O . GLY A 1 537 ? -15.739 14.225 33.919 1.00 78.38 537 GLY A O 1
ATOM 4179 N N . ARG A 1 538 ? -16.555 13.892 35.989 1.00 84.00 538 ARG A N 1
ATOM 4180 C CA . ARG A 1 538 ? -16.682 12.430 35.892 1.00 84.00 538 ARG A CA 1
ATOM 4181 C C . ARG A 1 538 ? -18.032 12.045 35.303 1.00 84.00 538 ARG A C 1
ATOM 4183 O O . ARG A 1 538 ? -19.026 12.729 35.515 1.00 84.00 538 ARG A O 1
ATOM 4190 N N . SER A 1 539 ? -18.062 10.920 34.603 1.00 88.69 539 SER A N 1
ATOM 4191 C CA . SER A 1 539 ? -19.264 10.341 34.003 1.00 88.69 539 SER A CA 1
ATOM 4192 C C . SER A 1 539 ? -19.694 9.081 34.766 1.00 88.69 539 SER A C 1
ATOM 4194 O O . SER A 1 539 ? -18.853 8.398 35.347 1.00 88.69 539 SER A O 1
ATOM 4196 N N . ASP A 1 540 ? -20.992 8.754 34.745 1.00 91.38 540 ASP A N 1
ATOM 4197 C CA . ASP A 1 540 ? -21.538 7.500 35.299 1.00 91.38 540 ASP A CA 1
ATOM 4198 C C . ASP A 1 540 ? -21.441 6.316 34.315 1.00 91.38 540 ASP A C 1
ATOM 4200 O O . ASP A 1 540 ? -22.105 5.294 34.495 1.00 91.38 540 ASP A O 1
ATOM 4204 N N . TYR A 1 541 ? -20.610 6.431 33.275 1.00 93.94 541 TYR A N 1
ATOM 4205 C CA . TYR A 1 541 ? -20.375 5.413 32.254 1.00 93.94 541 TYR A CA 1
ATOM 4206 C C . TYR A 1 541 ? -18.906 4.997 32.173 1.00 93.94 541 TYR A C 1
ATOM 4208 O O . TYR A 1 541 ? -17.996 5.731 32.555 1.00 93.94 541 TYR A O 1
ATOM 4216 N N . GLY A 1 542 ? -18.674 3.809 31.618 1.00 93.19 542 GLY A N 1
ATOM 4217 C CA . GLY A 1 542 ? -17.332 3.309 31.350 1.00 93.19 542 GLY A CA 1
ATOM 4218 C C . GLY A 1 542 ? -17.315 2.113 30.405 1.00 93.19 542 GLY A C 1
ATOM 4219 O O . GLY A 1 542 ? -18.303 1.791 29.730 1.00 93.19 542 GLY A O 1
ATOM 4220 N N . MET A 1 543 ? -16.162 1.447 30.354 1.00 95.62 543 MET A N 1
ATOM 4221 C CA . MET A 1 543 ? -15.941 0.249 29.545 1.00 95.62 543 MET A CA 1
ATOM 4222 C C . MET A 1 543 ? -15.060 -0.758 30.293 1.00 95.62 543 MET A C 1
ATOM 4224 O O . MET A 1 543 ? -14.119 -0.383 30.996 1.00 95.62 543 MET A O 1
ATOM 4228 N N . VAL A 1 544 ? -15.344 -2.049 30.123 1.00 96.94 544 VAL A N 1
ATOM 4229 C CA . VAL A 1 544 ? -14.553 -3.153 30.684 1.00 96.94 544 VAL A CA 1
ATOM 4230 C C . VAL A 1 544 ? -14.217 -4.166 29.593 1.00 96.94 544 VAL A C 1
ATOM 4232 O O . VAL A 1 544 ? -15.085 -4.592 28.833 1.00 96.94 544 VAL A O 1
ATOM 4235 N N . ALA A 1 545 ? -12.956 -4.585 29.520 1.00 97.38 545 ALA A N 1
ATOM 4236 C CA . ALA A 1 545 ? -12.561 -5.738 28.724 1.00 97.38 545 ALA A CA 1
ATOM 4237 C C . ALA A 1 545 ? -12.921 -7.026 29.477 1.00 97.38 545 ALA A C 1
ATOM 4239 O O . ALA A 1 545 ? -12.602 -7.169 30.659 1.00 97.38 545 ALA A O 1
ATOM 4240 N N . VAL A 1 546 ? -13.567 -7.968 28.796 1.00 98.00 546 VAL A N 1
ATOM 4241 C CA . VAL A 1 546 ? -14.050 -9.231 29.358 1.00 98.00 546 VAL A CA 1
ATOM 4242 C C . VAL A 1 546 ? -13.379 -10.402 28.650 1.00 98.00 546 VAL A C 1
ATOM 4244 O O . VAL A 1 546 ? -13.386 -10.477 27.422 1.00 98.00 546 VAL A O 1
ATOM 4247 N N . ASN A 1 547 ? -12.830 -11.336 29.430 1.00 97.19 547 ASN A N 1
ATOM 4248 C CA . ASN A 1 547 ? -12.306 -12.614 28.954 1.00 97.19 547 ASN A CA 1
ATOM 4249 C C . ASN A 1 547 ? -13.130 -13.786 29.521 1.00 97.19 547 ASN A C 1
ATOM 4251 O O . ASN A 1 547 ? -12.833 -14.263 30.624 1.00 97.19 547 ASN A O 1
ATOM 4255 N N . PRO A 1 548 ? -14.143 -14.277 28.778 1.00 94.06 548 PRO A N 1
ATOM 4256 C CA . PRO A 1 548 ? -15.024 -15.357 29.225 1.00 94.06 548 PRO A CA 1
ATOM 4257 C C . PRO A 1 548 ? -14.295 -16.652 29.591 1.00 94.06 548 PRO A C 1
ATOM 4259 O O . PRO A 1 548 ? -14.660 -17.298 30.576 1.00 94.06 548 PRO A O 1
ATOM 4262 N N . SER A 1 549 ? -13.210 -16.989 28.880 1.00 93.38 549 SER A N 1
ATOM 4263 C CA . SER A 1 549 ? -12.436 -18.217 29.120 1.00 93.38 549 SER A CA 1
ATOM 4264 C C . SER A 1 549 ? -11.838 -18.310 30.531 1.00 93.38 549 SER A C 1
ATOM 4266 O O . SER A 1 549 ? -11.570 -19.410 31.021 1.00 93.38 549 SER A O 1
ATOM 4268 N N . ARG A 1 550 ? -11.660 -17.174 31.226 1.00 93.31 550 ARG A N 1
ATOM 4269 C CA . ARG A 1 550 ? -11.187 -17.148 32.622 1.00 93.31 550 ARG A CA 1
ATOM 4270 C C . ARG A 1 550 ? -12.241 -17.625 33.618 1.00 93.31 550 ARG A C 1
ATOM 4272 O O . ARG A 1 550 ? -11.883 -18.129 34.689 1.00 93.31 550 ARG A O 1
ATOM 4279 N N . ILE A 1 551 ? -13.521 -17.510 33.271 1.00 91.94 551 ILE A N 1
ATOM 4280 C CA . ILE A 1 551 ? -14.619 -18.031 34.087 1.00 91.94 551 ILE A CA 1
ATOM 4281 C C . ILE A 1 551 ? -14.714 -19.542 33.888 1.00 91.94 551 ILE A C 1
ATOM 4283 O O . ILE A 1 551 ? -14.403 -20.302 34.808 1.00 91.94 551 ILE A O 1
ATOM 4287 N N . SER A 1 552 ? -15.030 -19.966 32.664 1.00 88.31 552 SER A N 1
ATOM 4288 C CA . SER A 1 552 ? -15.101 -21.369 32.258 1.00 88.31 552 SER A CA 1
ATOM 4289 C C . SER A 1 552 ? -14.803 -21.509 30.765 1.00 88.31 552 SER A C 1
ATOM 4291 O O . SER A 1 552 ? -15.133 -20.624 29.980 1.00 88.31 552 SER A O 1
ATOM 4293 N N . LYS A 1 553 ? -14.252 -22.658 30.347 1.00 86.56 553 LYS A N 1
ATOM 4294 C CA . LYS A 1 553 ? -14.063 -22.996 28.921 1.00 86.56 553 LYS A CA 1
ATOM 4295 C C . LYS A 1 553 ? -15.383 -23.103 28.151 1.00 86.56 553 LYS A C 1
ATOM 4297 O O . LYS A 1 553 ? -15.384 -23.018 26.932 1.00 86.56 553 LYS A O 1
ATOM 4302 N N . SER A 1 554 ? -16.483 -23.334 28.859 1.00 86.25 554 SER A N 1
ATOM 4303 C CA . SER A 1 554 ? -17.824 -23.468 28.293 1.00 86.25 554 SER A CA 1
ATOM 4304 C C . SER A 1 554 ? -18.552 -22.130 28.115 1.00 86.25 554 SER A C 1
ATOM 4306 O O . SER A 1 554 ? -19.593 -22.093 27.462 1.00 86.25 554 SER A O 1
ATOM 4308 N N . LEU A 1 555 ? -18.026 -21.030 28.670 1.00 86.38 555 LEU A N 1
ATOM 4309 C CA . LEU A 1 555 ? -18.626 -19.703 28.555 1.00 86.38 555 LEU A CA 1
ATOM 4310 C C . LEU A 1 555 ? -18.249 -19.066 27.206 1.00 86.38 555 LEU A C 1
ATOM 4312 O O . LEU A 1 555 ? -17.273 -18.327 27.100 1.00 86.38 555 LEU A O 1
ATOM 4316 N N . THR A 1 556 ? -19.017 -19.393 26.170 1.00 90.38 556 THR A N 1
ATOM 4317 C CA . THR A 1 556 ? -18.885 -18.851 24.808 1.00 90.38 556 THR A CA 1
ATOM 4318 C C . THR A 1 556 ? -19.491 -17.449 24.651 1.00 90.38 556 THR A C 1
ATOM 4320 O O . THR A 1 556 ? -20.212 -16.974 25.532 1.00 90.38 556 THR A O 1
ATOM 4323 N N . GLU A 1 557 ? -19.289 -16.821 23.484 1.00 92.69 557 GLU A N 1
ATOM 4324 C CA . GLU A 1 557 ? -19.885 -15.525 23.098 1.00 92.69 557 GLU A CA 1
ATOM 4325 C C . GLU A 1 557 ? -21.386 -15.420 23.410 1.00 92.69 557 GLU A C 1
ATOM 4327 O O . GLU A 1 557 ? -21.815 -14.498 24.099 1.00 92.69 557 GLU A O 1
ATOM 4332 N N . ASN A 1 558 ? -22.179 -16.399 22.961 1.00 90.88 558 ASN A N 1
ATOM 4333 C CA . ASN A 1 558 ? -23.635 -16.393 23.133 1.00 90.88 558 ASN A CA 1
ATOM 4334 C C . ASN A 1 558 ? -24.066 -16.312 24.604 1.00 90.88 558 ASN A C 1
ATOM 4336 O O . ASN A 1 558 ? -25.048 -15.646 24.924 1.00 90.88 558 ASN A O 1
ATOM 4340 N N . TYR A 1 559 ? -23.322 -16.954 25.509 1.00 89.25 559 TYR A N 1
ATOM 4341 C CA . TYR A 1 559 ? -23.621 -16.904 26.938 1.00 89.25 559 TYR A CA 1
ATOM 4342 C C . TYR A 1 559 ? -23.221 -15.563 27.550 1.00 89.25 559 TYR A C 1
ATOM 4344 O O . TYR A 1 559 ? -23.956 -15.036 28.380 1.00 89.25 559 TYR A O 1
ATOM 4352 N N . LEU A 1 560 ? -22.093 -14.979 27.125 1.00 93.75 560 LEU A N 1
ATOM 4353 C CA . LEU A 1 560 ? -21.735 -13.621 27.534 1.00 93.75 560 LEU A CA 1
ATOM 4354 C C . LEU A 1 560 ? -22.803 -12.619 27.077 1.00 93.75 560 LEU A C 1
ATOM 4356 O O . LEU A 1 560 ? -23.212 -11.774 27.869 1.00 93.75 560 LEU A O 1
ATOM 4360 N N . LYS A 1 561 ? -23.281 -12.744 25.834 1.00 94.62 561 LYS A N 1
ATOM 4361 C CA . LYS A 1 561 ? -24.362 -11.914 25.295 1.00 94.62 561 LYS A CA 1
ATOM 4362 C C . LYS A 1 561 ? -25.632 -12.044 26.130 1.00 94.62 561 LYS A C 1
ATOM 4364 O O . LYS A 1 561 ? -26.146 -11.038 26.598 1.00 94.62 561 LYS A O 1
ATOM 4369 N N . TYR A 1 562 ? -26.062 -13.273 26.416 1.00 91.44 562 TYR A N 1
ATOM 4370 C CA . TYR A 1 562 ? -27.221 -13.523 27.274 1.00 91.44 562 TYR A CA 1
ATOM 4371 C C . TYR A 1 562 ? -27.071 -12.905 28.674 1.00 91.44 562 TYR A C 1
ATOM 4373 O O . TYR A 1 562 ? -28.020 -12.320 29.191 1.00 91.44 562 TYR A O 1
ATOM 4381 N N . LEU A 1 563 ? -25.882 -12.995 29.284 1.00 93.06 563 LEU A N 1
ATOM 4382 C CA . LEU A 1 563 ? -25.599 -12.379 30.585 1.00 93.06 563 LEU A CA 1
ATOM 4383 C C . LEU A 1 563 ? -25.689 -10.850 30.529 1.00 93.06 563 LEU A C 1
ATOM 4385 O O . LEU A 1 563 ? -26.317 -10.249 31.397 1.00 93.06 563 LEU A O 1
ATOM 4389 N N . VAL A 1 564 ? -25.073 -10.228 29.522 1.00 96.06 564 VAL A N 1
ATOM 4390 C CA . VAL A 1 564 ? -25.104 -8.770 29.331 1.00 96.06 564 VAL A CA 1
ATOM 4391 C C . VAL A 1 564 ? -26.535 -8.282 29.093 1.00 96.06 564 VAL A C 1
ATOM 4393 O O . VAL A 1 564 ? -26.974 -7.356 29.776 1.00 96.06 564 VAL A O 1
ATOM 4396 N N . ASP A 1 565 ? -27.284 -8.959 28.220 1.00 94.62 565 ASP A N 1
ATOM 4397 C CA . ASP A 1 565 ? -28.687 -8.646 27.929 1.00 94.62 565 ASP A CA 1
ATOM 4398 C C . ASP A 1 565 ? -29.562 -8.798 29.185 1.00 94.62 565 ASP A C 1
ATOM 4400 O O . ASP A 1 565 ? -30.390 -7.933 29.478 1.00 94.62 565 ASP A O 1
ATOM 4404 N N . SER A 1 566 ? -29.342 -9.858 29.974 1.00 93.75 566 SER A N 1
ATOM 4405 C CA . SER A 1 566 ? -30.066 -10.093 31.231 1.00 93.75 566 SER A CA 1
ATOM 4406 C C . SER A 1 566 ? -29.778 -9.000 32.259 1.00 93.75 566 SER A C 1
ATOM 4408 O O . SER A 1 566 ? -30.705 -8.467 32.858 1.00 93.75 566 SER A O 1
ATOM 4410 N N . ILE A 1 567 ? -28.512 -8.606 32.439 1.00 95.69 567 ILE A N 1
ATOM 4411 C CA . ILE A 1 567 ? -28.150 -7.522 33.364 1.00 95.69 567 ILE A CA 1
ATOM 4412 C C . ILE A 1 567 ? -28.762 -6.199 32.901 1.00 95.69 567 ILE A C 1
ATOM 4414 O O . ILE A 1 567 ? -29.345 -5.488 33.719 1.00 95.69 567 ILE A O 1
ATOM 4418 N N . SER A 1 568 ? -28.675 -5.865 31.610 1.00 95.25 568 SER A N 1
ATOM 4419 C CA . SER A 1 568 ? -29.282 -4.636 31.085 1.00 95.25 568 SER A CA 1
ATOM 4420 C C . SER A 1 568 ? -30.801 -4.621 31.293 1.00 95.25 568 SER A C 1
ATOM 4422 O O . SER A 1 568 ? -31.358 -3.588 31.664 1.00 95.25 568 SER A O 1
ATOM 4424 N N . HIS A 1 569 ? -31.469 -5.766 31.117 1.00 93.75 569 HIS A N 1
ATOM 4425 C CA . HIS A 1 569 ? -32.908 -5.898 31.332 1.00 93.75 569 HIS A CA 1
ATOM 4426 C C . HIS A 1 569 ? -33.304 -5.764 32.809 1.00 93.75 569 HIS A C 1
ATOM 4428 O O . HIS A 1 569 ? -34.179 -4.966 33.127 1.00 93.75 569 HIS A O 1
ATOM 4434 N N . GLU A 1 570 ? -32.657 -6.485 33.725 1.00 92.62 570 GLU A N 1
ATOM 4435 C CA . GLU A 1 570 ? -33.008 -6.443 35.156 1.00 92.62 570 GLU A CA 1
ATOM 4436 C C . GLU A 1 570 ? -32.691 -5.079 35.792 1.00 92.62 570 GLU A C 1
ATOM 4438 O O . GLU A 1 570 ? -33.416 -4.595 36.657 1.00 92.62 570 GLU A O 1
ATOM 4443 N N . THR A 1 571 ? -31.622 -4.415 35.343 1.00 91.44 571 THR A N 1
ATOM 4444 C CA . THR A 1 571 ? -31.223 -3.098 35.869 1.00 91.44 571 THR A CA 1
ATOM 4445 C C . THR A 1 571 ? -31.921 -1.924 35.184 1.00 91.44 571 THR A C 1
ATOM 4447 O O . THR A 1 571 ? -31.814 -0.800 35.673 1.00 91.44 571 THR A O 1
ATOM 4450 N N . GLN A 1 572 ? -32.586 -2.157 34.043 1.00 92.00 572 GLN A N 1
ATOM 4451 C CA . GLN A 1 572 ? -33.146 -1.113 33.171 1.00 92.00 572 GLN A CA 1
ATOM 4452 C C . GLN A 1 572 ? -32.118 -0.023 32.805 1.00 92.00 572 GLN A C 1
ATOM 4454 O O . GLN A 1 572 ? -32.453 1.150 32.641 1.00 92.00 572 GLN A O 1
ATOM 4459 N N . SER A 1 573 ? -30.841 -0.402 32.689 1.00 92.69 573 SER A N 1
ATOM 4460 C CA . SER A 1 573 ? -29.725 0.513 32.442 1.00 92.69 573 SER A CA 1
ATOM 4461 C C . SER A 1 573 ? -28.836 0.010 31.300 1.00 92.69 573 SER A C 1
ATOM 4463 O O . SER A 1 573 ? -28.919 -1.141 30.862 1.00 92.69 573 SER A O 1
ATOM 4465 N N . LEU A 1 574 ? -28.022 0.910 30.746 1.00 93.31 574 LEU A N 1
ATOM 4466 C CA . LEU A 1 574 ? -27.183 0.637 29.582 1.00 93.31 574 LEU A CA 1
ATOM 4467 C C . LEU A 1 574 ? -26.089 -0.380 29.926 1.00 93.31 574 LEU A C 1
ATOM 4469 O O . LEU A 1 574 ? -25.266 -0.123 30.808 1.00 93.31 574 LEU A O 1
ATOM 4473 N N . LEU A 1 575 ? -26.037 -1.477 29.172 1.00 96.62 575 LEU A N 1
ATOM 4474 C CA . LEU A 1 575 ? -24.918 -2.408 29.143 1.00 96.62 575 LEU A CA 1
ATOM 4475 C C . LEU A 1 575 ? -24.939 -3.163 27.808 1.00 96.62 575 LEU A C 1
ATOM 4477 O O . LEU A 1 575 ? -25.836 -3.966 27.582 1.00 96.62 575 LEU A O 1
ATOM 4481 N N . ASP A 1 576 ? -23.956 -2.913 26.948 1.00 96.50 576 ASP A N 1
ATOM 4482 C CA . ASP A 1 576 ? -23.864 -3.497 25.610 1.00 96.50 576 ASP A CA 1
ATOM 4483 C C . ASP A 1 576 ? -22.460 -4.085 25.385 1.00 96.50 576 ASP A C 1
ATOM 4485 O O . ASP A 1 576 ? -21.451 -3.505 25.801 1.00 96.50 576 ASP A O 1
ATOM 4489 N N . ILE A 1 577 ? -22.366 -5.216 24.679 1.00 97.25 577 ILE A N 1
ATOM 4490 C CA . ILE A 1 577 ? -21.087 -5.672 24.114 1.00 97.25 577 ILE A CA 1
ATOM 4491 C C . ILE A 1 577 ? -20.805 -4.820 22.878 1.00 97.25 577 ILE A C 1
ATOM 4493 O O . ILE A 1 577 ? -21.569 -4.842 21.916 1.00 97.25 577 ILE A O 1
ATOM 4497 N N . VAL A 1 578 ? -19.707 -4.073 22.908 1.00 96.00 578 VAL A N 1
ATOM 4498 C CA . VAL A 1 578 ? -19.393 -3.050 21.902 1.00 96.00 578 VAL A CA 1
ATOM 4499 C C . VAL A 1 578 ? -18.184 -3.392 21.043 1.00 96.00 578 VAL A C 1
ATOM 4501 O O . VAL A 1 578 ? -18.048 -2.870 19.938 1.00 96.00 578 VAL A O 1
ATOM 4504 N N . ASN A 1 579 ? -17.310 -4.288 21.512 1.00 96.81 579 ASN A N 1
ATOM 4505 C CA . ASN A 1 579 ? -16.228 -4.821 20.693 1.00 96.81 579 ASN A CA 1
ATOM 4506 C C . ASN A 1 579 ? -16.163 -6.347 20.789 1.00 96.81 579 ASN A C 1
ATOM 4508 O O . ASN A 1 579 ? -15.998 -6.904 21.876 1.00 96.81 579 ASN A O 1
ATOM 4512 N N . PHE A 1 580 ? -16.238 -6.994 19.628 1.00 96.62 580 PHE A N 1
ATOM 4513 C CA . PHE A 1 580 ? -16.042 -8.426 19.430 1.00 96.62 580 PHE A CA 1
ATOM 4514 C C . PHE A 1 580 ? -14.630 -8.626 18.861 1.00 96.62 580 PHE A C 1
ATOM 4516 O O . PHE A 1 580 ? -14.447 -8.646 17.649 1.00 96.62 580 PHE A O 1
ATOM 4523 N N . ASN A 1 581 ? -13.611 -8.658 19.732 1.00 95.69 581 ASN A N 1
ATOM 4524 C CA . ASN A 1 581 ? -12.208 -8.611 19.293 1.00 95.69 581 ASN A CA 1
ATOM 4525 C C . ASN A 1 581 ? -11.649 -10.003 18.982 1.00 95.69 581 ASN A C 1
ATOM 4527 O O . ASN A 1 581 ? -11.075 -10.217 17.920 1.00 95.69 581 ASN A O 1
ATOM 4531 N N . VAL A 1 582 ? -11.771 -10.938 19.931 1.00 96.62 582 VAL A N 1
ATOM 4532 C CA . VAL A 1 582 ? -11.247 -12.303 19.795 1.00 96.62 582 VAL A CA 1
ATOM 4533 C C . VAL A 1 582 ? -12.256 -13.282 20.370 1.00 96.62 582 VAL A C 1
ATOM 4535 O O . VAL A 1 582 ? -12.607 -13.191 21.552 1.00 96.62 582 VAL A O 1
ATOM 4538 N N . GLU A 1 583 ? -12.678 -14.237 19.545 1.00 95.19 583 GLU A N 1
ATOM 4539 C CA . GLU A 1 583 ? -13.696 -15.220 19.901 1.00 95.19 583 GLU A CA 1
ATOM 4540 C C . GLU A 1 583 ? -13.344 -15.935 21.216 1.00 95.19 583 GLU A C 1
ATOM 4542 O O . GLU A 1 583 ? -12.252 -16.471 21.408 1.00 95.19 583 GLU A O 1
ATOM 4547 N N . ASN A 1 584 ? -14.290 -15.902 22.151 1.00 92.25 584 ASN A N 1
ATOM 4548 C CA . ASN A 1 584 ? -14.236 -16.516 23.483 1.00 92.25 584 ASN A CA 1
ATOM 4549 C C . ASN A 1 584 ? -13.084 -16.030 24.389 1.00 92.25 584 ASN A C 1
ATOM 4551 O O . ASN A 1 584 ? -12.899 -16.556 25.490 1.00 92.25 584 ASN A O 1
ATOM 4555 N N . TRP A 1 585 ? -12.344 -14.996 23.977 1.00 94.88 585 TRP A N 1
ATOM 4556 C CA . TRP A 1 585 ? -11.151 -14.519 24.676 1.00 94.88 585 TRP A CA 1
ATOM 4557 C C . TRP A 1 585 ? -11.186 -13.033 25.017 1.00 94.88 585 TRP A C 1
ATOM 4559 O O . TRP A 1 585 ? -10.821 -12.665 26.132 1.00 94.88 585 TRP A O 1
ATOM 4569 N N . GLN A 1 586 ? -11.597 -12.169 24.091 1.00 97.06 586 GLN A N 1
ATOM 4570 C CA . GLN A 1 586 ? -11.585 -10.729 24.318 1.00 97.06 586 GLN A CA 1
ATOM 4571 C C . GLN A 1 586 ? -12.823 -10.071 23.725 1.00 97.06 586 GLN A C 1
ATOM 4573 O O . GLN A 1 586 ? -12.975 -9.959 22.510 1.00 97.06 586 GLN A O 1
ATOM 4578 N N . TYR A 1 587 ? -13.649 -9.554 24.625 1.00 98.00 587 TYR A N 1
ATOM 4579 C CA . TYR A 1 587 ? -14.765 -8.672 24.322 1.00 98.00 587 TYR A CA 1
ATOM 4580 C C . TYR A 1 587 ? -14.601 -7.376 25.101 1.00 98.00 587 TYR A C 1
ATOM 4582 O O . TYR A 1 587 ? -13.900 -7.345 26.115 1.00 98.00 587 TYR A O 1
ATOM 4590 N N . VAL A 1 588 ? -15.261 -6.311 24.666 1.00 97.50 588 VAL A N 1
ATOM 4591 C CA . VAL A 1 588 ? -15.388 -5.088 25.462 1.00 97.50 588 VAL A CA 1
ATOM 4592 C C . VAL A 1 588 ? -16.860 -4.800 25.673 1.00 97.50 588 VAL A C 1
ATOM 4594 O O . VAL A 1 588 ? -17.636 -4.777 24.718 1.00 97.50 588 VAL A O 1
ATOM 4597 N N . VAL A 1 589 ? -17.230 -4.598 26.933 1.00 97.62 589 VAL A N 1
ATOM 4598 C CA . VAL A 1 589 ? -18.586 -4.261 27.356 1.00 97.62 589 VAL A CA 1
ATOM 4599 C C . VAL A 1 589 ? -18.594 -2.820 27.835 1.00 97.62 589 VAL A C 1
ATOM 4601 O O . VAL A 1 589 ? -17.707 -2.403 28.581 1.00 97.62 589 VAL A O 1
ATOM 4604 N N . SER A 1 590 ? -19.585 -2.060 27.394 1.00 96.12 590 SER A N 1
ATOM 4605 C CA . SER A 1 590 ? -19.760 -0.656 27.729 1.00 96.12 590 SER A CA 1
ATOM 4606 C C . SER A 1 590 ? -21.126 -0.420 28.350 1.00 96.12 590 SER A C 1
ATOM 4608 O O . SER A 1 590 ? -22.104 -1.041 27.947 1.00 96.12 590 SER A O 1
ATOM 4610 N N . GLY A 1 591 ? -21.205 0.460 29.342 1.00 95.12 591 GLY A N 1
ATOM 4611 C CA . GLY A 1 591 ? -22.449 0.690 30.062 1.00 95.12 591 GLY A CA 1
ATOM 4612 C C . GLY A 1 591 ? -22.301 1.662 31.216 1.00 95.12 591 GLY A C 1
ATOM 4613 O O . GLY A 1 591 ? -21.262 2.313 31.361 1.00 95.12 591 GLY A O 1
ATOM 4614 N N . SER A 1 592 ? -23.345 1.752 32.040 1.00 94.94 592 SER A N 1
ATOM 4615 C CA . SER A 1 592 ? -23.267 2.491 33.301 1.00 94.94 592 SER A CA 1
ATOM 4616 C C . SER A 1 592 ? -22.283 1.813 34.256 1.00 94.94 592 SER A C 1
ATOM 4618 O O . SER A 1 592 ? -22.158 0.583 34.270 1.00 94.94 592 SER A O 1
ATOM 4620 N N . LEU A 1 593 ? -21.589 2.596 35.083 1.00 94.69 593 LEU A N 1
ATOM 4621 C CA . LEU A 1 593 ? -20.618 2.071 36.048 1.00 94.69 593 LEU A CA 1
ATOM 4622 C C . LEU A 1 593 ? -21.267 1.053 36.993 1.00 94.69 593 LEU A C 1
ATOM 4624 O O . LEU A 1 593 ? -20.651 0.043 37.322 1.00 94.69 593 LEU A O 1
ATOM 4628 N N . THR A 1 594 ? -22.538 1.262 37.350 1.00 95.06 594 THR A N 1
ATOM 4629 C CA . THR A 1 594 ? -23.324 0.297 38.128 1.00 95.06 594 THR A CA 1
ATOM 4630 C C . THR A 1 594 ? -23.455 -1.041 37.407 1.00 95.06 594 THR A C 1
ATOM 4632 O O . THR A 1 594 ? -23.161 -2.076 37.998 1.00 95.06 594 THR A O 1
ATOM 4635 N N . CYS A 1 595 ? -23.849 -1.054 36.131 1.00 96.38 595 CYS A N 1
ATOM 4636 C CA . CYS A 1 595 ? -24.018 -2.307 35.390 1.00 96.38 595 CYS A CA 1
ATOM 4637 C C . CYS A 1 595 ? -22.695 -3.028 35.135 1.00 96.38 595 CYS A C 1
ATOM 4639 O O . CYS A 1 595 ? -22.650 -4.256 35.155 1.00 96.38 595 CYS A O 1
ATOM 4641 N N . LEU A 1 596 ? -21.615 -2.279 34.914 1.00 96.88 596 LEU A N 1
ATOM 4642 C CA . LEU A 1 596 ? -20.279 -2.842 34.726 1.00 96.88 596 LEU A CA 1
ATOM 4643 C C . LEU A 1 596 ? -19.756 -3.496 36.014 1.00 96.88 596 LEU A C 1
ATOM 4645 O O . LEU A 1 596 ? -19.168 -4.578 35.952 1.00 96.88 596 LEU A O 1
ATOM 4649 N N . ASP A 1 597 ? -20.013 -2.886 37.174 1.00 96.56 597 ASP A N 1
ATOM 4650 C CA . ASP A 1 597 ? -19.695 -3.473 38.481 1.00 96.56 597 ASP A CA 1
ATOM 4651 C C . ASP A 1 597 ? -20.551 -4.722 38.754 1.00 96.56 597 ASP A C 1
ATOM 4653 O O . ASP A 1 597 ? -20.021 -5.761 39.151 1.00 96.56 597 ASP A O 1
ATOM 4657 N N . VAL A 1 598 ? -21.853 -4.682 38.432 1.00 96.88 598 VAL A N 1
ATOM 4658 C CA . VAL A 1 598 ? -22.739 -5.859 38.498 1.00 96.88 598 VAL A CA 1
ATOM 4659 C C . VAL A 1 598 ? -22.218 -6.988 37.613 1.00 96.88 598 VAL A C 1
ATOM 4661 O O . VAL A 1 598 ? -22.098 -8.114 38.089 1.00 96.88 598 VAL A O 1
ATOM 4664 N N . LEU A 1 599 ? -21.843 -6.710 36.362 1.00 97.19 599 LEU A N 1
ATOM 4665 C CA . LEU A 1 599 ? -21.270 -7.705 35.452 1.00 97.19 599 LEU A CA 1
ATOM 4666 C C . LEU A 1 599 ? -20.005 -8.344 36.034 1.00 97.19 599 LEU A C 1
ATOM 4668 O O . LEU A 1 599 ? -19.874 -9.570 36.023 1.00 97.19 599 LEU A O 1
ATOM 4672 N N . ALA A 1 600 ? -19.084 -7.537 36.567 1.00 96.94 600 ALA A N 1
ATOM 4673 C CA . ALA A 1 600 ? -17.879 -8.045 37.213 1.00 96.94 600 ALA A CA 1
ATOM 4674 C C . ALA A 1 600 ? -18.223 -8.957 38.403 1.00 96.94 600 ALA A C 1
ATOM 4676 O O . ALA A 1 600 ? -17.681 -10.057 38.512 1.00 96.94 600 ALA A O 1
ATOM 4677 N N . ASN A 1 601 ? -19.168 -8.543 39.248 1.00 96.19 601 ASN A N 1
ATOM 4678 C CA . ASN A 1 601 ? -19.599 -9.295 40.425 1.00 96.19 601 ASN A CA 1
ATOM 4679 C C . ASN A 1 601 ? -20.314 -10.605 40.066 1.00 96.19 601 ASN A C 1
ATOM 4681 O O . ASN A 1 601 ? -20.030 -11.631 40.684 1.00 96.19 601 ASN A O 1
ATOM 4685 N N . VAL A 1 602 ? -21.172 -10.604 39.042 1.00 95.12 602 VAL A N 1
ATOM 4686 C CA . VAL A 1 602 ? -21.838 -11.811 38.526 1.00 95.12 602 VAL A CA 1
ATOM 4687 C C . VAL A 1 602 ? -20.797 -12.797 38.001 1.00 95.12 602 VAL A C 1
ATOM 4689 O O . VAL A 1 602 ? -20.786 -13.957 38.410 1.00 95.12 602 VAL A O 1
ATOM 4692 N N . LEU A 1 603 ? -19.866 -12.349 37.154 1.00 95.00 603 LEU A N 1
ATOM 4693 C CA . LEU A 1 603 ? -18.809 -13.215 36.622 1.00 95.00 603 LEU A CA 1
ATOM 4694 C C . LEU A 1 603 ? -17.902 -13.756 37.739 1.00 95.00 603 LEU A C 1
ATOM 4696 O O . LEU A 1 603 ? -17.544 -14.935 37.731 1.00 95.00 603 LEU A O 1
ATOM 4700 N N . ASN A 1 604 ? -17.571 -12.928 38.733 1.00 95.31 604 ASN A N 1
ATOM 4701 C CA . ASN A 1 604 ? -16.810 -13.362 39.901 1.00 95.31 604 ASN A CA 1
ATOM 4702 C C . ASN A 1 604 ? -17.566 -14.425 40.707 1.00 95.31 604 ASN A C 1
ATOM 4704 O O . ASN A 1 604 ? -16.970 -15.431 41.088 1.00 95.31 604 ASN A O 1
ATOM 4708 N N . TYR A 1 605 ? -18.870 -14.236 40.921 1.00 93.62 605 TYR A N 1
ATOM 4709 C CA . TYR A 1 605 ? -19.714 -15.201 41.617 1.00 93.62 605 TYR A CA 1
ATOM 4710 C C . TYR A 1 605 ? -19.764 -16.539 40.878 1.00 93.62 605 TYR A C 1
ATOM 4712 O O . TYR A 1 605 ? -19.501 -17.572 41.488 1.00 93.62 605 TYR A O 1
ATOM 4720 N N . LEU A 1 606 ? -19.996 -16.526 39.562 1.00 91.25 606 LEU A N 1
ATOM 4721 C CA . LEU A 1 606 ? -20.000 -17.739 38.738 1.00 91.25 606 LEU A CA 1
ATOM 4722 C C . LEU A 1 606 ? -18.677 -18.504 38.846 1.00 91.25 606 LEU A C 1
ATOM 4724 O O . LEU A 1 606 ? -18.676 -19.729 38.980 1.00 91.25 606 LEU A O 1
ATOM 4728 N N . LYS A 1 607 ? -17.546 -17.786 38.857 1.00 92.44 607 LYS A N 1
ATOM 4729 C CA . LYS A 1 607 ? -16.228 -18.399 39.046 1.00 92.44 607 LYS A CA 1
ATOM 4730 C C . LYS A 1 607 ? -16.060 -19.001 40.438 1.00 92.44 607 LYS A C 1
ATOM 4732 O O . LYS A 1 607 ? -15.627 -20.145 40.551 1.00 92.44 607 LYS A O 1
ATOM 4737 N N . SER A 1 608 ? -16.366 -18.240 41.486 1.00 92.69 608 SER A N 1
ATOM 4738 C CA . SER A 1 608 ? -16.158 -18.658 42.877 1.00 92.69 608 SER A CA 1
ATOM 4739 C C . SER A 1 608 ? -17.104 -19.777 43.310 1.00 92.69 608 SER A C 1
ATOM 4741 O O . SER A 1 608 ? -16.688 -20.665 44.046 1.00 92.69 608 SER A O 1
ATOM 4743 N N . ALA A 1 609 ? -18.345 -19.769 42.824 1.00 89.25 609 ALA A N 1
ATOM 4744 C CA . ALA A 1 609 ? -19.324 -20.827 43.060 1.00 89.25 609 ALA A CA 1
ATOM 4745 C C . ALA A 1 609 ? -19.129 -22.043 42.132 1.00 89.25 609 ALA A C 1
ATOM 4747 O O . ALA A 1 609 ? -19.848 -23.030 42.260 1.00 89.25 609 ALA A O 1
ATOM 4748 N N . ASN A 1 610 ? -18.156 -21.986 41.209 1.00 86.00 610 ASN A N 1
ATOM 4749 C CA . ASN A 1 610 ? -17.881 -23.014 40.203 1.00 86.00 610 ASN A CA 1
ATOM 4750 C C . ASN A 1 610 ? -19.131 -23.396 39.382 1.00 86.00 610 ASN A C 1
ATOM 4752 O O . ASN A 1 610 ? -19.349 -24.563 39.051 1.00 86.00 610 ASN A O 1
ATOM 4756 N N . ILE A 1 611 ? -19.962 -22.395 39.079 1.00 82.81 611 ILE A N 1
ATOM 4757 C CA . ILE A 1 611 ? -21.205 -22.554 38.330 1.00 82.81 611 ILE A CA 1
ATOM 4758 C C . ILE A 1 611 ? -20.889 -22.508 36.836 1.00 82.81 611 ILE A C 1
ATOM 4760 O O . ILE A 1 611 ? -20.374 -21.517 36.316 1.00 82.81 611 ILE A O 1
ATOM 4764 N N . ASP A 1 612 ? -21.238 -23.579 36.129 1.00 82.12 612 ASP A N 1
ATOM 4765 C CA . ASP A 1 612 ? -21.099 -23.672 34.679 1.00 82.12 612 ASP A CA 1
ATOM 4766 C C . ASP A 1 612 ? -22.433 -23.337 34.004 1.00 82.12 612 ASP A C 1
ATOM 4768 O O . ASP A 1 612 ? -23.321 -24.184 33.883 1.00 82.12 612 ASP A O 1
ATOM 4772 N N . LEU A 1 613 ? -22.564 -22.088 33.550 1.00 75.25 613 LEU A N 1
ATOM 4773 C CA . LEU A 1 613 ? -23.785 -21.587 32.913 1.00 75.25 613 LEU A CA 1
ATOM 4774 C C . LEU A 1 613 ? -24.198 -22.419 31.690 1.00 75.25 613 LEU A C 1
ATOM 4776 O O . LEU A 1 613 ? -25.384 -22.624 31.449 1.00 75.25 613 LEU A O 1
ATOM 4780 N N . ALA A 1 614 ? -23.226 -22.945 30.940 1.00 74.75 614 ALA A N 1
ATOM 4781 C CA . ALA A 1 614 ? -23.501 -23.746 29.755 1.00 74.75 614 ALA A CA 1
ATOM 4782 C C . ALA A 1 614 ? -24.064 -25.130 30.103 1.00 74.75 614 ALA A C 1
ATOM 4784 O O . ALA A 1 614 ? -24.830 -25.692 29.319 1.00 74.75 614 ALA A O 1
ATOM 4785 N N . LYS A 1 615 ? -23.689 -25.688 31.263 1.00 79.31 615 LYS A N 1
ATOM 4786 C CA . LYS A 1 615 ? -24.301 -26.919 31.785 1.00 79.31 615 LYS A CA 1
ATOM 4787 C C . LYS A 1 615 ? -25.698 -26.649 32.321 1.00 79.31 615 LYS A C 1
ATOM 4789 O O . LYS A 1 615 ? -26.621 -27.353 31.930 1.00 79.31 615 LYS A O 1
ATOM 4794 N N . LEU A 1 616 ? -25.874 -25.586 33.109 1.00 77.62 616 LEU A N 1
ATOM 4795 C CA . LEU A 1 616 ? -27.192 -25.208 33.629 1.00 77.62 616 LEU A CA 1
ATOM 4796 C C . LEU A 1 616 ? -28.205 -24.971 32.503 1.00 77.62 616 LEU A C 1
ATOM 4798 O O . LEU A 1 616 ? -29.329 -25.446 32.588 1.00 77.62 616 LEU A O 1
ATOM 4802 N N . MET A 1 617 ? -27.793 -24.340 31.400 1.00 73.81 617 MET A N 1
ATOM 4803 C CA . MET A 1 617 ? -28.650 -24.144 30.220 1.00 73.81 617 MET A CA 1
ATOM 4804 C C . MET A 1 617 ? -29.045 -25.433 29.489 1.00 73.81 617 MET A C 1
ATOM 4806 O O . MET A 1 617 ? -29.973 -25.407 28.686 1.00 73.81 617 MET A O 1
ATOM 4810 N N . LYS A 1 618 ? -28.343 -26.546 29.726 1.00 78.62 618 LYS A N 1
ATOM 4811 C CA . LYS A 1 618 ? -28.688 -27.868 29.180 1.00 78.62 618 LYS A CA 1
ATOM 4812 C C . LYS A 1 618 ? -29.513 -28.709 30.151 1.00 78.62 618 LYS A C 1
ATOM 4814 O O . LYS A 1 618 ? -30.251 -29.579 29.705 1.00 78.62 618 LYS A O 1
ATOM 4819 N N . GLU A 1 619 ? -29.338 -28.489 31.450 1.00 81.19 619 GLU A N 1
ATOM 4820 C CA . GLU A 1 619 ? -29.927 -29.303 32.518 1.00 81.19 619 GLU A CA 1
ATOM 4821 C C . GLU A 1 619 ? -31.223 -28.702 33.088 1.00 81.19 619 GLU A C 1
ATOM 4823 O O . GLU A 1 619 ? -32.041 -29.441 33.631 1.00 81.19 619 GLU A O 1
ATOM 4828 N N . MET A 1 620 ? -31.434 -27.388 32.950 1.00 81.06 620 MET A N 1
ATOM 4829 C CA . MET A 1 620 ? -32.594 -26.660 33.477 1.00 81.06 620 MET A CA 1
ATOM 4830 C C . MET A 1 620 ? -33.486 -26.108 32.361 1.00 81.06 620 MET A C 1
ATOM 4832 O O . MET A 1 620 ? -33.044 -25.908 31.227 1.00 81.06 620 MET A O 1
ATOM 4836 N N . SER A 1 621 ? -34.749 -25.823 32.694 1.00 82.50 621 SER A N 1
ATOM 4837 C CA . SER A 1 621 ? -35.627 -25.067 31.801 1.00 82.50 621 SER A CA 1
ATOM 4838 C C . SER A 1 621 ? -35.141 -23.613 31.661 1.00 82.50 621 SER A C 1
ATOM 4840 O O . SER A 1 621 ? -34.457 -23.075 32.535 1.00 82.50 621 SER A O 1
ATOM 4842 N N . LEU A 1 622 ? -35.494 -22.960 30.548 1.00 78.06 622 LEU A N 1
ATOM 4843 C CA . LEU A 1 622 ? -35.165 -21.548 30.300 1.00 78.06 622 LEU A CA 1
ATOM 4844 C C . LEU A 1 622 ? -35.743 -20.613 31.376 1.00 78.06 622 LEU A C 1
ATOM 4846 O O . LEU A 1 622 ? -35.116 -19.610 31.710 1.00 78.06 622 LEU A O 1
ATOM 4850 N N . GLU A 1 623 ? -36.917 -20.946 31.913 1.00 81.06 623 GLU A N 1
ATOM 4851 C CA . GLU A 1 623 ? -37.607 -20.168 32.947 1.00 81.06 623 GLU A CA 1
ATOM 4852 C C . GLU A 1 623 ? -36.880 -20.271 34.292 1.00 81.06 623 GLU A C 1
ATOM 4854 O O . GLU A 1 623 ? -36.544 -19.240 34.877 1.00 81.06 623 GLU A O 1
ATOM 4859 N N . ASP A 1 624 ? -36.522 -21.488 34.719 1.00 82.62 624 ASP A N 1
ATOM 4860 C CA . ASP A 1 624 ? -35.805 -21.711 35.984 1.00 82.62 624 ASP A CA 1
ATOM 4861 C C . ASP A 1 624 ? -34.406 -21.078 35.966 1.00 82.62 624 ASP A C 1
ATOM 4863 O O . ASP A 1 624 ? -33.950 -20.493 36.951 1.00 82.62 624 ASP A O 1
ATOM 4867 N N . LEU A 1 625 ? -33.704 -21.175 34.831 1.00 81.12 625 LEU A N 1
ATOM 4868 C CA . LEU A 1 625 ? -32.403 -20.534 34.650 1.00 81.12 625 LEU A CA 1
ATOM 4869 C C . LEU A 1 625 ? -32.518 -19.012 34.763 1.00 81.12 625 LEU A C 1
ATOM 4871 O O . LEU A 1 625 ? -31.669 -18.379 35.396 1.00 81.12 625 LEU A O 1
ATOM 4875 N N . LYS A 1 626 ? -33.535 -18.425 34.122 1.00 84.19 626 LYS A N 1
ATOM 4876 C CA . LYS A 1 626 ? -33.765 -16.983 34.170 1.00 84.19 626 LYS A CA 1
ATOM 4877 C C . LYS A 1 626 ? -34.000 -16.543 35.608 1.00 84.19 626 LYS A C 1
ATOM 4879 O O . LYS A 1 626 ? -33.332 -15.620 36.050 1.00 84.19 626 LYS A O 1
ATOM 4884 N N . GLU A 1 627 ? -34.851 -17.243 36.355 1.00 86.81 627 GLU A N 1
ATOM 4885 C CA . GLU A 1 627 ? -35.110 -16.925 37.761 1.00 86.81 627 GLU A CA 1
ATOM 4886 C C . GLU A 1 627 ? -33.833 -17.003 38.612 1.00 86.81 627 GLU A C 1
ATOM 4888 O O . GLU A 1 627 ? -33.520 -16.067 39.354 1.00 86.81 627 GLU A O 1
ATOM 4893 N N . HIS A 1 628 ? -33.042 -18.068 38.451 1.00 86.06 628 HIS A N 1
ATOM 4894 C CA . HIS A 1 628 ? -31.781 -18.236 39.175 1.00 86.06 628 HIS A CA 1
ATOM 4895 C C . HIS A 1 628 ? -30.779 -17.119 38.846 1.00 86.06 628 HIS A C 1
ATOM 4897 O O . HIS A 1 628 ? -30.133 -16.561 39.736 1.00 86.06 628 HIS A O 1
ATOM 4903 N N . LEU A 1 629 ? -30.656 -16.757 37.566 1.00 87.69 629 LEU A N 1
ATOM 4904 C CA . LEU A 1 629 ? -29.768 -15.686 37.130 1.00 87.69 629 LEU A CA 1
ATOM 4905 C C . LEU A 1 629 ? -30.250 -14.316 37.628 1.00 87.69 629 LEU A C 1
ATOM 4907 O O . LEU A 1 629 ? -29.433 -13.544 38.129 1.00 87.69 629 LEU A O 1
ATOM 4911 N N . SER A 1 630 ? -31.551 -14.026 37.563 1.00 91.38 630 SER A N 1
ATOM 4912 C CA . SER A 1 630 ? -32.133 -12.782 38.077 1.00 91.38 630 SER A CA 1
ATOM 4913 C C . SER A 1 630 ? -31.905 -12.641 39.585 1.00 91.38 630 SER A C 1
ATOM 4915 O O . SER A 1 630 ? -31.566 -11.555 40.047 1.00 91.38 630 SER A O 1
ATOM 4917 N N . GLN A 1 631 ? -31.986 -13.726 40.367 1.00 91.50 631 GLN A N 1
ATOM 4918 C CA . GLN A 1 631 ? -31.639 -13.702 41.797 1.00 91.50 631 GLN A CA 1
ATOM 4919 C C . GLN A 1 631 ? -30.166 -13.321 42.036 1.00 91.50 631 GLN A C 1
ATOM 4921 O O . GLN A 1 631 ? -29.877 -12.482 42.897 1.00 91.50 631 GLN A O 1
ATOM 4926 N N . ILE A 1 632 ? -29.235 -13.885 41.253 1.00 92.94 632 ILE A N 1
ATOM 4927 C CA . ILE A 1 632 ? -27.807 -13.527 41.320 1.00 92.94 632 ILE A CA 1
ATOM 4928 C C . ILE A 1 632 ? -27.615 -12.051 40.946 1.00 92.94 632 ILE A C 1
ATOM 4930 O O . ILE A 1 632 ? -26.947 -11.315 41.676 1.00 92.94 632 ILE A O 1
ATOM 4934 N N . ILE A 1 633 ? -28.226 -11.601 39.845 1.00 94.44 633 ILE A N 1
ATOM 4935 C CA . ILE A 1 633 ? -28.128 -10.217 39.362 1.00 94.44 633 ILE A CA 1
ATOM 4936 C C . ILE A 1 633 ? -28.671 -9.241 40.410 1.00 94.44 633 ILE A C 1
ATOM 4938 O O . ILE A 1 633 ? -27.978 -8.281 40.736 1.00 94.44 633 ILE A O 1
ATOM 4942 N N . HIS A 1 634 ? -29.845 -9.494 40.996 1.00 94.31 634 HIS A N 1
ATOM 4943 C CA . HIS A 1 634 ? -30.423 -8.645 42.042 1.00 94.31 634 HIS A CA 1
ATOM 4944 C C . HIS A 1 634 ? -29.538 -8.565 43.289 1.00 94.31 634 HIS A C 1
ATOM 4946 O O . HIS A 1 634 ? -29.357 -7.482 43.849 1.00 94.31 634 HIS A O 1
ATOM 4952 N N . SER A 1 635 ? -28.937 -9.686 43.704 1.00 94.38 635 SER A N 1
ATOM 4953 C CA . SER A 1 635 ? -27.990 -9.698 44.825 1.00 94.38 635 SER A CA 1
ATOM 4954 C C . SER A 1 635 ? -26.746 -8.853 44.530 1.00 94.38 635 SER A C 1
ATOM 4956 O O . SER A 1 635 ? -26.311 -8.065 45.373 1.00 94.38 635 SER A O 1
ATOM 4958 N N . CYS A 1 636 ? -26.181 -8.979 43.326 1.00 94.62 636 CYS A N 1
ATOM 4959 C CA . CYS A 1 636 ? -25.042 -8.173 42.889 1.00 94.62 636 CYS A CA 1
ATOM 4960 C C . CYS A 1 636 ? -25.409 -6.688 42.747 1.00 94.62 636 CYS A C 1
ATOM 4962 O O . CYS A 1 636 ? -24.638 -5.835 43.180 1.00 94.62 636 CYS A O 1
ATOM 4964 N N . LEU A 1 637 ? -26.593 -6.375 42.215 1.00 94.25 637 LEU A N 1
ATOM 4965 C CA . LEU A 1 637 ? -27.097 -5.011 42.064 1.00 94.25 637 LEU A CA 1
ATOM 4966 C C . LEU A 1 637 ? -27.261 -4.312 43.413 1.00 94.25 637 LEU A C 1
ATOM 4968 O O . LEU A 1 637 ? -26.813 -3.177 43.557 1.00 94.25 637 LEU A O 1
ATOM 4972 N N . ALA A 1 638 ? -27.836 -4.989 44.412 1.00 93.38 638 ALA A N 1
ATOM 4973 C CA . ALA A 1 638 ? -27.974 -4.435 45.758 1.00 93.38 638 ALA A CA 1
ATOM 4974 C C . ALA A 1 638 ? -26.611 -4.027 46.347 1.00 93.38 638 ALA A C 1
ATOM 4976 O O . ALA A 1 638 ? -26.479 -2.927 46.880 1.00 93.38 638 ALA A O 1
ATOM 4977 N N . LYS A 1 639 ? -25.576 -4.861 46.164 1.00 92.50 639 LYS A N 1
ATOM 4978 C CA . LYS A 1 639 ? -24.201 -4.555 46.600 1.00 92.50 639 LYS A CA 1
ATOM 4979 C C . LYS A 1 639 ? -23.599 -3.368 45.846 1.00 92.50 639 LYS A C 1
ATOM 4981 O O . LYS A 1 639 ? -22.984 -2.503 46.464 1.00 92.50 639 LYS A O 1
ATOM 4986 N N . SER A 1 640 ? -23.779 -3.304 44.527 1.00 92.81 640 SER A N 1
ATOM 4987 C CA . SER A 1 640 ? -23.266 -2.193 43.715 1.00 92.81 640 SER A CA 1
ATOM 4988 C C . SER A 1 640 ? -23.956 -0.865 44.057 1.00 92.81 640 SER A C 1
ATOM 4990 O O . SER A 1 640 ? -23.296 0.173 44.121 1.00 92.81 640 SER A O 1
ATOM 4992 N N . LEU A 1 641 ? -25.262 -0.883 44.347 1.00 92.00 641 LEU A N 1
ATOM 4993 C CA . LEU A 1 641 ? -26.006 0.295 44.811 1.00 92.00 641 LEU A CA 1
ATOM 4994 C C . LEU A 1 641 ? -25.574 0.735 46.214 1.00 92.00 641 LEU A C 1
ATOM 4996 O O . LEU A 1 641 ? -25.394 1.932 46.444 1.00 92.00 641 LEU A O 1
ATOM 5000 N N . GLU A 1 642 ? -25.340 -0.208 47.130 1.00 91.50 642 GLU A N 1
ATOM 5001 C CA . GLU A 1 642 ? -24.785 0.088 48.454 1.00 91.50 642 GLU A CA 1
ATOM 5002 C C . GLU A 1 642 ? -23.405 0.753 48.328 1.00 91.50 642 GLU A C 1
ATOM 5004 O O . GLU A 1 642 ? -23.192 1.833 48.884 1.00 91.50 642 GLU A O 1
ATOM 5009 N N . LYS A 1 643 ? -22.507 0.197 47.500 1.00 90.06 643 LYS A N 1
ATOM 5010 C CA . LYS A 1 643 ? -21.183 0.775 47.209 1.00 90.06 643 LYS A CA 1
ATOM 5011 C C . LYS A 1 643 ? -21.288 2.199 46.654 1.00 90.06 643 LYS A C 1
ATOM 5013 O O . LYS A 1 643 ? -20.559 3.090 47.095 1.00 90.06 643 LYS A O 1
ATOM 5018 N N . LYS A 1 644 ? -22.227 2.439 45.729 1.00 89.00 644 LYS A N 1
ATOM 5019 C CA . LYS A 1 644 ? -22.497 3.779 45.180 1.00 89.00 644 LYS A CA 1
ATOM 5020 C C . LYS A 1 644 ? -22.994 4.741 46.257 1.00 89.00 644 LYS A C 1
ATOM 5022 O O . LYS A 1 644 ? -22.546 5.882 46.288 1.00 89.00 644 LYS A O 1
ATOM 5027 N N . SER A 1 645 ? -23.866 4.290 47.159 1.00 87.50 645 SER A N 1
ATOM 5028 C CA . SER A 1 645 ? -24.399 5.127 48.242 1.00 87.50 645 SER A CA 1
ATOM 5029 C C . SER A 1 645 ? -23.337 5.527 49.275 1.00 87.50 645 SER A C 1
ATOM 5031 O O . SER A 1 645 ? -23.360 6.653 49.764 1.00 87.50 645 SER A O 1
ATOM 5033 N N . GLN A 1 646 ? -22.375 4.643 49.565 1.00 86.06 646 GLN A N 1
ATOM 5034 C CA . GLN A 1 646 ? -21.306 4.896 50.538 1.00 86.06 646 GLN A CA 1
ATOM 5035 C C . GLN A 1 646 ? -20.231 5.854 50.009 1.00 86.06 646 GLN A C 1
ATOM 5037 O O . GLN A 1 646 ? -19.705 6.671 50.762 1.00 86.06 646 GLN A O 1
ATOM 5042 N N . HIS A 1 647 ? -19.888 5.753 48.722 1.00 80.88 647 HIS A N 1
ATOM 5043 C CA . HIS A 1 647 ? -18.768 6.494 48.129 1.00 80.88 647 HIS A CA 1
ATOM 5044 C C . HIS A 1 647 ? -19.192 7.614 47.169 1.00 80.88 647 HIS A C 1
ATOM 5046 O O . HIS A 1 647 ? -18.342 8.353 46.674 1.00 80.88 647 HIS A O 1
ATOM 5052 N N . GLY A 1 648 ? -20.486 7.730 46.862 1.00 81.38 648 GLY A N 1
ATOM 5053 C CA . GLY A 1 648 ? -21.049 8.684 45.900 1.00 81.38 648 GLY A CA 1
ATOM 5054 C C . GLY A 1 648 ? -20.734 8.381 44.427 1.00 81.38 648 GLY A C 1
ATOM 5055 O O . GLY A 1 648 ? -21.346 8.969 43.542 1.00 81.38 648 GLY A O 1
ATOM 5056 N N . PHE A 1 649 ? -19.797 7.472 44.143 1.00 86.75 649 PHE A N 1
ATOM 5057 C CA . PHE A 1 649 ? -19.337 7.116 42.801 1.00 86.75 649 PHE A CA 1
ATOM 5058 C C . PHE A 1 649 ? -18.824 5.670 42.776 1.00 86.75 649 PHE A C 1
ATOM 5060 O O . PHE A 1 649 ? -18.255 5.194 43.762 1.00 86.75 649 PHE A O 1
ATOM 5067 N N . ILE A 1 650 ? -18.997 4.966 41.655 1.00 90.44 650 ILE A N 1
ATOM 5068 C CA . ILE A 1 650 ? -18.503 3.593 41.497 1.00 90.44 650 ILE A CA 1
ATOM 5069 C C . ILE A 1 650 ? -17.124 3.620 40.844 1.00 90.44 650 ILE A C 1
ATOM 5071 O O . ILE A 1 650 ? -16.986 3.908 39.660 1.00 90.44 650 ILE A O 1
ATOM 5075 N N . ASN A 1 651 ? -16.100 3.243 41.606 1.00 89.44 651 ASN A N 1
ATOM 5076 C CA . ASN A 1 651 ? -14.795 2.915 41.043 1.00 89.44 651 ASN A CA 1
ATOM 5077 C C . ASN A 1 651 ? -14.789 1.441 40.631 1.00 89.44 651 ASN A C 1
ATOM 5079 O O . ASN A 1 651 ? -14.914 0.554 41.481 1.00 89.44 651 ASN A O 1
ATOM 5083 N N . LEU A 1 652 ? -14.661 1.194 39.326 1.00 93.00 652 LEU A N 1
ATOM 5084 C CA . LEU A 1 652 ? -14.596 -0.157 38.779 1.00 93.00 652 LEU A CA 1
ATOM 5085 C C . LEU A 1 652 ? -13.306 -0.850 39.214 1.00 93.00 652 LEU A C 1
ATOM 5087 O O . LEU A 1 652 ? -12.206 -0.324 39.042 1.00 93.00 652 LEU A O 1
ATOM 5091 N N . GLU A 1 653 ? -13.450 -2.064 39.728 1.00 93.44 653 GLU A N 1
ATOM 5092 C CA . GLU A 1 653 ? -12.338 -2.908 40.150 1.00 93.44 653 GLU A CA 1
ATOM 5093 C C . GLU A 1 653 ? -12.124 -4.063 39.171 1.00 93.44 653 GLU A C 1
ATOM 5095 O O . GLU A 1 653 ? -13.017 -4.481 38.430 1.00 93.44 653 GLU A O 1
ATOM 5100 N N . ARG A 1 654 ? -10.900 -4.593 39.156 1.00 95.94 654 ARG A N 1
ATOM 5101 C CA . ARG A 1 654 ? -10.559 -5.748 38.329 1.00 95.94 654 ARG A CA 1
ATOM 5102 C C . ARG A 1 654 ? -11.192 -7.015 38.911 1.00 95.94 654 ARG A C 1
ATOM 5104 O O . ARG A 1 654 ? -10.909 -7.370 40.051 1.00 95.94 654 ARG A O 1
ATOM 5111 N N . GLY A 1 655 ? -11.976 -7.728 38.105 1.00 94.25 655 GLY A N 1
ATOM 5112 C CA . GLY A 1 655 ? -12.504 -9.051 38.441 1.00 94.25 655 GLY A CA 1
ATOM 5113 C C . GLY A 1 655 ? -11.631 -10.198 37.922 1.00 94.25 655 GLY A C 1
ATOM 5114 O O . GLY A 1 655 ? -10.559 -9.995 37.346 1.00 94.25 655 GLY A O 1
ATOM 5115 N N . TYR A 1 656 ? -12.115 -11.435 38.068 1.00 94.19 656 TYR A N 1
ATOM 5116 C CA . TYR A 1 656 ? -11.442 -12.625 37.523 1.00 94.19 656 TYR A CA 1
ATOM 5117 C C . TYR A 1 656 ? -11.356 -12.588 35.990 1.00 94.19 656 TYR A C 1
ATOM 5119 O O . TYR A 1 656 ? -10.326 -12.948 35.409 1.00 94.19 656 TYR A O 1
ATOM 5127 N N . ALA A 1 657 ? -12.437 -12.147 35.341 1.00 95.19 657 ALA A N 1
ATOM 5128 C CA . ALA A 1 657 ? -12.560 -12.064 33.886 1.00 95.19 657 ALA A CA 1
ATOM 5129 C C . ALA A 1 657 ? -12.705 -10.638 33.347 1.00 95.19 657 ALA A C 1
ATOM 5131 O O . ALA A 1 657 ? -12.662 -10.469 32.133 1.00 95.19 657 ALA A O 1
ATOM 5132 N N . THR A 1 658 ? -12.865 -9.630 34.207 1.00 97.44 658 THR A N 1
ATOM 5133 C CA . THR A 1 658 ? -13.095 -8.238 33.803 1.00 97.44 658 THR A CA 1
ATOM 5134 C C . THR A 1 658 ? -11.886 -7.360 34.115 1.00 97.44 658 THR A C 1
ATOM 5136 O O . THR A 1 658 ? -11.278 -7.456 35.183 1.00 97.44 658 THR A O 1
ATOM 5139 N N . ILE A 1 659 ? -11.522 -6.493 33.173 1.00 97.50 659 ILE A N 1
ATOM 5140 C CA . ILE A 1 659 ? -10.456 -5.498 33.311 1.00 97.50 659 ILE A CA 1
ATOM 5141 C C . ILE A 1 659 ? -11.039 -4.139 32.902 1.00 97.50 659 ILE A C 1
ATOM 5143 O O . ILE A 1 659 ? -11.328 -3.952 31.719 1.00 97.50 659 ILE A O 1
ATOM 5147 N N . PRO A 1 660 ? -11.237 -3.198 33.842 1.00 95.50 660 PRO A N 1
ATOM 5148 C CA . PRO A 1 660 ? -11.682 -1.847 33.511 1.00 95.50 660 PRO A CA 1
ATOM 5149 C C . PRO A 1 660 ? -10.708 -1.144 32.565 1.00 95.50 660 PRO A C 1
ATOM 5151 O O . PRO A 1 660 ? -9.494 -1.286 32.717 1.00 95.50 660 PRO A O 1
ATOM 5154 N N . LEU A 1 661 ? -11.237 -0.394 31.596 1.00 92.25 661 LEU A N 1
ATOM 5155 C CA . LEU A 1 661 ? -10.438 0.412 30.675 1.00 92.25 661 LEU A CA 1
ATOM 5156 C C . LEU A 1 661 ? -10.235 1.814 31.275 1.00 92.25 661 LEU A C 1
ATOM 5158 O O . LEU A 1 661 ? -11.182 2.601 31.313 1.00 92.25 661 LEU A O 1
ATOM 5162 N N . PRO A 1 662 ? -9.036 2.139 31.791 1.00 84.31 662 PRO A N 1
ATOM 5163 C CA . PRO A 1 662 ? -8.812 3.396 32.493 1.00 84.31 662 PRO A CA 1
ATOM 5164 C C . PRO A 1 662 ? -8.907 4.591 31.539 1.00 84.31 662 PRO A C 1
ATOM 5166 O O . PRO A 1 662 ? -8.416 4.544 30.414 1.00 84.31 662 PRO A O 1
ATOM 5169 N N . GLY A 1 663 ? -9.509 5.684 32.012 1.00 78.56 663 GLY A N 1
ATOM 5170 C CA . GLY A 1 663 ? -9.614 6.937 31.257 1.00 78.56 663 GLY A CA 1
ATOM 5171 C C . GLY A 1 663 ? -10.678 6.945 30.155 1.00 78.56 663 GLY A C 1
ATOM 5172 O O . GLY A 1 663 ? -10.809 7.959 29.477 1.00 78.56 663 GLY A O 1
ATOM 5173 N N . ILE A 1 664 ? -11.442 5.860 29.987 1.00 83.81 664 ILE A N 1
ATOM 5174 C CA . ILE A 1 664 ? -12.577 5.804 29.063 1.00 83.81 664 ILE A CA 1
ATOM 5175 C C . ILE A 1 664 ? -13.874 5.900 29.858 1.00 83.81 664 ILE A C 1
ATOM 5177 O O . ILE A 1 664 ? -14.274 4.958 30.540 1.00 83.81 664 ILE A O 1
ATOM 5181 N N . ASP A 1 665 ? -14.527 7.049 29.754 1.00 85.31 665 ASP A N 1
ATOM 5182 C CA . ASP A 1 665 ? -15.728 7.395 30.517 1.00 85.31 665 ASP A CA 1
ATOM 5183 C C . ASP A 1 665 ? -16.931 7.730 29.618 1.00 85.31 665 ASP A C 1
ATOM 5185 O O . ASP A 1 665 ? -17.924 8.303 30.062 1.00 85.31 665 ASP A O 1
ATOM 5189 N N . VAL A 1 666 ? -16.861 7.349 28.343 1.00 86.69 666 VAL A N 1
ATOM 5190 C CA . VAL A 1 666 ? -17.943 7.495 27.368 1.00 86.69 666 VAL A CA 1
ATOM 5191 C C . VAL A 1 666 ? -18.267 6.115 26.793 1.00 86.69 666 VAL A C 1
ATOM 5193 O O . VAL A 1 666 ? -17.342 5.380 26.431 1.00 86.69 666 VAL A O 1
ATOM 5196 N N . PRO A 1 667 ? -19.553 5.736 26.674 1.00 89.81 667 PRO A N 1
ATOM 5197 C CA . PRO A 1 667 ? -19.915 4.390 26.267 1.00 89.81 667 PRO A CA 1
ATOM 5198 C C . PRO A 1 667 ? -19.904 4.210 24.740 1.00 89.81 667 PRO A C 1
ATOM 5200 O O . PRO A 1 667 ? -20.944 4.206 24.073 1.00 89.81 667 PRO A O 1
ATOM 5203 N N . PHE A 1 668 ? -18.709 4.108 24.157 1.00 87.88 668 PHE A N 1
ATOM 5204 C CA . PHE A 1 668 ? -18.508 4.060 22.706 1.00 87.88 668 PHE A CA 1
ATOM 5205 C C . PHE A 1 668 ? -19.191 2.865 22.038 1.00 87.88 668 PHE A C 1
ATOM 5207 O O . PHE A 1 668 ? -19.219 1.774 22.591 1.00 87.88 668 PHE A O 1
ATOM 5214 N N . HIS A 1 669 ? -19.694 3.073 20.815 1.00 91.31 669 HIS A N 1
ATOM 5215 C CA . HIS A 1 669 ? -20.395 2.072 19.989 1.00 91.31 669 HIS A CA 1
ATOM 5216 C C . HIS A 1 669 ? -21.663 1.460 20.607 1.00 91.31 669 HIS A C 1
ATOM 5218 O O . HIS A 1 669 ? -22.281 0.599 19.987 1.00 91.31 669 HIS A O 1
ATOM 5224 N N . SER A 1 670 ? -22.071 1.911 21.792 1.00 91.69 670 SER A N 1
ATOM 5225 C CA . SER A 1 670 ? -23.320 1.497 22.422 1.00 91.69 670 SER A CA 1
ATOM 5226 C C . SER A 1 670 ? -24.519 2.229 21.820 1.00 91.69 670 SER A C 1
ATOM 5228 O O . SER A 1 670 ? -24.384 3.264 21.149 1.00 91.69 670 SER A O 1
ATOM 5230 N N . ARG A 1 671 ? -25.723 1.743 22.134 1.00 88.50 671 ARG A N 1
ATOM 5231 C CA . ARG A 1 671 ? -26.976 2.397 21.718 1.00 88.50 671 ARG A CA 1
ATOM 5232 C C . ARG A 1 671 ? -27.159 3.808 22.290 1.00 88.50 671 ARG A C 1
ATOM 5234 O O . ARG A 1 671 ? -27.956 4.573 21.757 1.00 88.50 671 ARG A O 1
ATOM 5241 N N . PHE A 1 672 ? -26.409 4.173 23.331 1.00 87.38 672 PHE A N 1
ATOM 5242 C CA . PHE A 1 672 ? -26.474 5.491 23.967 1.00 87.38 672 PHE A CA 1
ATOM 5243 C C . PHE A 1 672 ? -26.169 6.638 22.996 1.00 87.38 672 PHE A C 1
ATOM 5245 O O . PHE A 1 672 ? -26.830 7.670 23.026 1.00 87.38 672 PHE A O 1
ATOM 5252 N N . LEU A 1 673 ? -25.210 6.444 22.085 1.00 87.19 673 LEU A N 1
ATOM 5253 C CA . LEU A 1 673 ? -24.768 7.489 21.156 1.00 87.19 673 LEU A CA 1
ATOM 5254 C C . LEU A 1 673 ? -25.594 7.552 19.858 1.00 87.19 673 LEU A C 1
ATOM 5256 O O . LEU A 1 673 ? -25.256 8.326 18.960 1.00 87.19 673 LEU A O 1
ATOM 5260 N N . LEU A 1 674 ? -26.678 6.773 19.734 1.00 84.38 674 LEU A N 1
ATOM 5261 C CA . LEU A 1 674 ? -27.522 6.767 18.530 1.00 84.38 674 LEU A CA 1
ATOM 5262 C C . LEU A 1 674 ? -28.161 8.133 18.245 1.00 84.38 674 LEU A C 1
ATOM 5264 O O . LEU A 1 674 ? -28.313 8.500 17.078 1.00 84.38 674 LEU A O 1
ATOM 5268 N N . SER A 1 675 ? -28.482 8.907 19.284 1.00 77.56 675 SER A N 1
ATOM 5269 C CA . SER A 1 675 ? -29.015 10.271 19.151 1.00 77.56 675 SER A CA 1
ATOM 5270 C C . SER A 1 675 ? -28.046 11.207 18.413 1.00 77.56 675 SER A C 1
ATOM 5272 O O . SER A 1 675 ? -28.475 12.010 17.587 1.00 77.56 675 SER A O 1
ATOM 5274 N N . GLY A 1 676 ? -26.735 11.039 18.615 1.00 78.38 676 GLY A N 1
ATOM 5275 C CA . GLY A 1 676 ? -25.684 11.840 17.976 1.00 78.38 676 GLY A CA 1
ATOM 5276 C C . GLY A 1 676 ? -25.375 11.471 16.518 1.00 78.38 676 GLY A C 1
ATOM 5277 O O . GLY A 1 676 ? -24.612 12.174 15.851 1.00 78.38 676 GLY A O 1
ATOM 5278 N N . VAL A 1 677 ? -25.967 10.398 15.976 1.00 84.69 677 VAL A N 1
ATOM 5279 C CA . VAL A 1 677 ? -25.651 9.901 14.621 1.00 84.69 677 VAL A CA 1
ATOM 5280 C C . VAL A 1 677 ? -26.134 10.849 13.522 1.00 84.69 677 VAL A C 1
ATOM 5282 O O . VAL A 1 677 ? -25.458 11.000 12.503 1.00 84.69 677 VAL A O 1
ATOM 5285 N N . VAL A 1 678 ? -27.299 11.485 13.681 1.00 82.19 678 VAL A N 1
ATOM 5286 C CA . VAL A 1 678 ? -27.858 12.387 12.656 1.00 82.19 678 VAL A CA 1
ATOM 5287 C C . VAL A 1 678 ? -26.998 13.649 12.469 1.00 82.19 678 VAL A C 1
ATOM 5289 O O . VAL A 1 678 ? -26.607 13.906 11.324 1.00 82.19 678 VAL A O 1
ATOM 5292 N N . PRO A 1 679 ? -26.618 14.384 13.535 1.00 77.94 679 PRO A N 1
ATOM 5293 C CA . PRO A 1 679 ? -25.676 15.503 13.438 1.00 77.94 679 PRO A CA 1
ATOM 5294 C C . PRO A 1 679 ? -24.349 15.104 12.804 1.00 77.94 679 PRO A C 1
ATOM 5296 O O . PRO A 1 679 ? -23.878 15.748 11.866 1.00 77.94 679 PRO A O 1
ATOM 5299 N N . PHE A 1 680 ? -23.776 13.991 13.267 1.00 87.00 680 PHE A N 1
ATOM 5300 C CA . PHE A 1 680 ? -22.490 13.520 12.774 1.00 87.00 680 PHE A CA 1
ATOM 5301 C C . PHE A 1 680 ? -22.551 13.142 11.287 1.00 87.00 680 PHE A C 1
ATOM 5303 O O . PHE A 1 680 ? -21.659 13.486 10.515 1.00 87.00 680 PHE A O 1
ATOM 5310 N N . ARG A 1 681 ? -23.654 12.534 10.833 1.00 88.38 681 ARG A N 1
ATOM 5311 C CA . ARG A 1 681 ? -23.904 12.277 9.407 1.00 88.38 681 ARG A CA 1
ATOM 5312 C C . ARG A 1 681 ? -23.978 13.567 8.591 1.00 88.38 681 ARG A C 1
ATOM 5314 O O . ARG A 1 681 ? -23.445 13.608 7.486 1.00 88.38 681 ARG A O 1
ATOM 5321 N N . ASN A 1 682 ? -24.648 14.602 9.095 1.00 84.44 682 ASN A N 1
ATOM 5322 C CA . ASN A 1 682 ? -24.736 15.889 8.402 1.00 84.44 682 ASN A CA 1
ATOM 5323 C C . ASN A 1 682 ? -23.361 16.554 8.282 1.00 84.44 682 ASN A C 1
ATOM 5325 O O . ASN A 1 682 ? -23.070 17.145 7.243 1.00 84.44 682 ASN A O 1
ATOM 5329 N N . PHE A 1 683 ? -22.511 16.409 9.302 1.00 85.38 683 PHE A N 1
ATOM 5330 C CA . PHE A 1 683 ? -21.117 16.833 9.240 1.00 85.38 683 PHE A CA 1
ATOM 5331 C C . PHE A 1 683 ? -20.348 16.051 8.164 1.00 85.38 683 PHE A C 1
ATOM 5333 O O . PHE A 1 683 ? -19.794 16.661 7.255 1.00 85.38 683 PHE A O 1
ATOM 5340 N N . ILE A 1 684 ? -20.430 14.713 8.165 1.00 89.06 684 ILE A N 1
ATOM 5341 C CA . ILE A 1 684 ? -19.810 13.861 7.132 1.00 89.06 684 ILE A CA 1
ATOM 5342 C C . ILE A 1 684 ? -20.230 14.283 5.717 1.00 89.06 684 ILE A C 1
ATOM 5344 O O . ILE A 1 684 ? -19.383 14.362 4.837 1.00 89.06 684 ILE A O 1
ATOM 5348 N N . LEU A 1 685 ? -21.511 14.585 5.483 1.00 87.06 685 LEU A N 1
ATOM 5349 C CA . LEU A 1 685 ? -22.009 15.000 4.163 1.00 87.06 685 LEU A CA 1
ATOM 5350 C C . LEU A 1 685 ? -21.461 16.356 3.689 1.00 87.06 685 LEU A C 1
ATOM 5352 O O . LEU A 1 685 ? -21.502 16.633 2.493 1.00 87.06 685 LEU A O 1
ATOM 5356 N N . ARG A 1 686 ? -20.982 17.204 4.606 1.00 85.06 686 ARG A N 1
ATOM 5357 C CA . ARG A 1 686 ? -20.310 18.472 4.278 1.00 85.06 686 ARG A CA 1
ATOM 5358 C C . ARG A 1 686 ? -18.812 18.281 4.051 1.00 85.06 686 ARG A C 1
ATOM 5360 O O . ARG A 1 686 ? -18.226 19.039 3.291 1.00 85.06 686 ARG A O 1
ATOM 5367 N N . THR A 1 687 ? -18.220 17.286 4.708 1.00 84.31 687 THR A N 1
ATOM 5368 C CA . THR A 1 687 ? -16.777 17.017 4.691 1.00 84.31 687 THR A CA 1
ATOM 5369 C C . THR A 1 687 ? -16.359 16.058 3.570 1.00 84.31 687 THR A C 1
ATOM 5371 O O . THR A 1 687 ? -15.316 16.253 2.954 1.00 84.31 687 THR A O 1
ATOM 5374 N N . ILE A 1 688 ? -17.156 15.023 3.282 1.00 84.75 688 ILE A N 1
ATOM 5375 C CA . ILE A 1 688 ? -16.898 14.062 2.201 1.00 84.75 688 ILE A CA 1
ATOM 5376 C C . ILE A 1 688 ? -17.635 14.514 0.943 1.00 84.75 688 ILE A C 1
ATOM 5378 O O . ILE A 1 688 ? -18.855 14.383 0.829 1.00 84.75 688 ILE A O 1
ATOM 5382 N N . HIS A 1 689 ? -16.877 14.997 -0.038 1.00 80.56 689 HIS A N 1
ATOM 5383 C CA . HIS A 1 689 ? -17.404 15.300 -1.364 1.00 80.56 689 HIS A CA 1
ATOM 5384 C C . HIS A 1 689 ? -17.543 14.021 -2.196 1.00 80.56 689 HIS A C 1
ATOM 5386 O O . HIS A 1 689 ? -16.626 13.207 -2.257 1.00 80.56 689 HIS A O 1
ATOM 5392 N N . GLN A 1 690 ? -18.677 13.850 -2.882 1.00 79.94 690 GLN A N 1
ATOM 5393 C CA . GLN A 1 690 ? -18.944 12.660 -3.708 1.00 79.94 690 GLN A CA 1
ATOM 5394 C C . GLN A 1 690 ? -17.891 12.455 -4.810 1.00 79.94 690 GLN A C 1
ATOM 5396 O O . GLN A 1 690 ? -17.547 11.321 -5.135 1.00 79.94 690 GLN A O 1
ATOM 5401 N N . THR A 1 691 ? -17.332 13.549 -5.333 1.00 77.38 691 THR A N 1
ATOM 5402 C CA . THR A 1 691 ? -16.248 13.548 -6.327 1.00 77.38 691 THR A CA 1
ATOM 5403 C C . THR A 1 691 ? -14.957 12.915 -5.811 1.00 77.38 691 THR A C 1
ATOM 5405 O O . THR A 1 691 ? -14.170 12.429 -6.610 1.00 77.38 691 THR A O 1
ATOM 5408 N N . ASN A 1 692 ? -14.749 12.866 -4.493 1.00 73.62 692 ASN A N 1
ATOM 5409 C CA . ASN A 1 692 ? -13.541 12.315 -3.874 1.00 73.62 692 ASN A CA 1
ATOM 5410 C C . ASN A 1 692 ? -13.627 10.796 -3.643 1.00 73.62 692 ASN A C 1
ATOM 5412 O O . ASN A 1 692 ? -12.624 10.165 -3.322 1.00 73.62 692 ASN A O 1
ATOM 5416 N N . VAL A 1 693 ? -14.812 10.186 -3.787 1.00 84.50 693 VAL A N 1
ATOM 5417 C CA . VAL A 1 693 ? -15.022 8.767 -3.468 1.00 84.50 693 VAL A CA 1
ATOM 5418 C C . VAL A 1 693 ? -14.766 7.895 -4.697 1.00 84.50 693 VAL A C 1
ATOM 5420 O O . VAL A 1 693 ? -15.585 7.841 -5.623 1.00 84.50 693 VAL A O 1
ATOM 5423 N N . ASP A 1 694 ? -13.641 7.178 -4.709 1.00 83.69 694 ASP A N 1
ATOM 5424 C CA . ASP A 1 694 ? -13.389 6.111 -5.679 1.00 83.69 694 ASP A CA 1
ATOM 5425 C C . ASP A 1 694 ? -13.922 4.768 -5.174 1.00 83.69 694 ASP A C 1
ATOM 5427 O O . ASP A 1 694 ? -13.301 4.070 -4.372 1.00 83.69 694 ASP A O 1
ATOM 5431 N N . VAL A 1 695 ? -15.091 4.389 -5.680 1.00 89.44 695 VAL A N 1
ATOM 5432 C CA . VAL A 1 695 ? -15.778 3.160 -5.286 1.00 89.44 695 VAL A CA 1
ATOM 5433 C C . VAL A 1 695 ? -14.948 1.910 -5.634 1.00 89.44 695 VAL A C 1
ATOM 5435 O O . VAL A 1 695 ? -14.957 0.947 -4.867 1.00 89.44 695 VAL A O 1
ATOM 5438 N N . ASN A 1 696 ? -14.144 1.931 -6.705 1.00 86.50 696 ASN A N 1
ATOM 5439 C CA . ASN A 1 696 ? -13.309 0.788 -7.117 1.00 86.50 696 ASN A CA 1
ATOM 5440 C C . ASN A 1 696 ? -12.144 0.512 -6.149 1.00 86.50 696 ASN A C 1
ATOM 5442 O O . ASN A 1 696 ? -11.600 -0.600 -6.096 1.00 86.50 696 ASN A O 1
ATOM 5446 N N . ARG A 1 697 ? -11.751 1.515 -5.353 1.00 88.75 697 ARG A N 1
ATOM 5447 C CA . ARG A 1 697 ? -10.774 1.345 -4.267 1.00 88.75 697 ARG A CA 1
ATOM 5448 C C . ARG A 1 697 ? -11.386 0.708 -3.024 1.00 88.75 697 ARG A C 1
ATOM 5450 O O . ARG A 1 697 ? -10.637 0.188 -2.203 1.00 88.75 697 ARG A O 1
ATOM 5457 N N . LEU A 1 698 ? -12.713 0.721 -2.896 1.00 93.88 698 LEU A N 1
ATOM 5458 C CA . LEU A 1 698 ? -13.427 0.195 -1.732 1.00 93.88 698 LEU A CA 1
ATOM 5459 C C . LEU A 1 698 ? -14.012 -1.198 -1.985 1.00 93.88 698 LEU A C 1
ATOM 5461 O O . LEU A 1 698 ? -13.906 -2.054 -1.106 1.00 93.88 698 LEU A O 1
ATOM 5465 N N . ILE A 1 699 ? -14.607 -1.436 -3.162 1.00 95.12 699 ILE A N 1
ATOM 5466 C CA . ILE A 1 699 ? -15.306 -2.695 -3.471 1.00 95.12 699 ILE A CA 1
ATOM 5467 C C . ILE A 1 699 ? -14.385 -3.900 -3.257 1.00 95.12 699 ILE A C 1
ATOM 5469 O O . ILE A 1 699 ? -13.286 -3.963 -3.807 1.00 95.12 699 ILE A O 1
ATOM 5473 N N . GLY A 1 700 ? -14.847 -4.856 -2.447 1.00 94.94 700 GLY A N 1
ATOM 5474 C CA . GLY A 1 700 ? -14.142 -6.103 -2.141 1.00 94.94 700 GLY A CA 1
ATOM 5475 C C . GLY A 1 700 ? -12.871 -5.944 -1.298 1.00 94.94 700 GLY A C 1
ATOM 5476 O O . GLY A 1 700 ? -12.230 -6.947 -0.994 1.00 94.94 700 GLY A O 1
ATOM 5477 N N . LYS A 1 701 ? -12.500 -4.713 -0.919 1.00 95.38 701 LYS A N 1
ATOM 5478 C CA . LYS A 1 701 ? -11.245 -4.391 -0.219 1.00 95.38 701 LYS A CA 1
ATOM 5479 C C . LYS A 1 701 ? -11.505 -3.830 1.172 1.00 95.38 701 LYS A C 1
ATOM 5481 O O . LYS A 1 701 ? -10.939 -4.321 2.142 1.00 95.38 701 LYS A O 1
ATOM 5486 N N . TYR A 1 702 ? -12.360 -2.817 1.267 1.00 97.69 702 TYR A N 1
ATOM 5487 C CA . TYR A 1 702 ? -12.714 -2.181 2.529 1.00 97.69 702 TYR A CA 1
ATOM 5488 C C . TYR A 1 702 ? -13.630 -3.092 3.351 1.00 97.69 702 TYR A C 1
ATOM 5490 O O . TYR A 1 702 ? -14.651 -3.542 2.843 1.00 97.69 702 TYR A O 1
ATOM 5498 N N . ILE A 1 703 ? -13.302 -3.340 4.617 1.00 98.12 703 ILE A N 1
ATOM 5499 C CA . ILE A 1 703 ? -14.139 -4.113 5.541 1.00 98.12 703 ILE A CA 1
ATOM 5500 C C . ILE A 1 703 ? -14.592 -3.181 6.684 1.00 98.12 703 ILE A C 1
ATOM 5502 O O . ILE A 1 703 ? -13.782 -2.859 7.557 1.00 98.12 703 ILE A O 1
ATOM 5506 N N . PRO A 1 704 ? -15.858 -2.716 6.689 1.00 97.69 704 PRO A N 1
ATOM 5507 C CA . PRO A 1 704 ? -16.391 -1.841 7.731 1.00 97.69 704 PRO A CA 1
ATOM 5508 C C . PRO A 1 704 ? -16.649 -2.590 9.042 1.00 97.69 704 PRO A C 1
ATOM 5510 O O . PRO A 1 704 ? -17.083 -3.746 9.033 1.00 97.69 704 PRO A O 1
ATOM 5513 N N . ASN A 1 705 ? -16.529 -1.891 10.175 1.00 97.12 705 ASN A N 1
ATOM 5514 C CA . ASN A 1 705 ? -16.847 -2.467 11.489 1.00 97.12 705 ASN A CA 1
ATOM 5515 C C . ASN A 1 705 ? -18.337 -2.826 11.650 1.00 97.12 705 ASN A C 1
ATOM 5517 O O . ASN A 1 705 ? -18.673 -3.704 12.437 1.00 97.12 705 ASN A O 1
ATOM 5521 N N . LEU A 1 706 ? -19.239 -2.135 10.940 1.00 95.44 706 LEU A N 1
ATOM 5522 C CA . LEU A 1 706 ? -20.690 -2.268 11.135 1.00 95.44 706 LEU A CA 1
ATOM 5523 C C . LEU A 1 706 ? -21.247 -3.633 10.699 1.00 95.44 706 LEU A C 1
ATOM 5525 O O . LEU A 1 706 ? -22.144 -4.155 11.355 1.00 95.44 706 LEU A O 1
ATOM 5529 N N . VAL A 1 707 ? -20.761 -4.172 9.576 1.00 95.38 707 VAL A N 1
ATOM 5530 C CA . VAL A 1 707 ? -21.265 -5.432 8.993 1.00 95.38 707 VAL A CA 1
ATOM 5531 C C . VAL A 1 707 ? -20.188 -6.504 8.825 1.00 95.38 707 VAL A C 1
ATOM 5533 O O . VAL A 1 707 ? -20.539 -7.651 8.587 1.00 95.38 707 VAL A O 1
ATOM 5536 N N . ALA A 1 708 ? -18.900 -6.157 8.962 1.00 95.50 708 ALA A N 1
ATOM 5537 C CA . ALA A 1 708 ? -17.762 -7.078 8.858 1.00 95.50 708 ALA A CA 1
ATOM 5538 C C . ALA A 1 708 ? -17.707 -7.915 7.558 1.00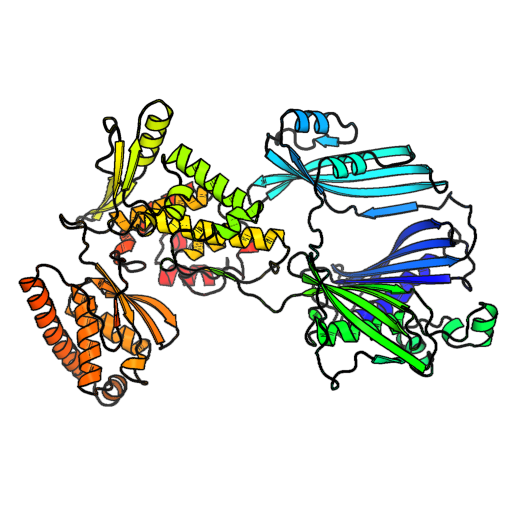 95.50 708 ALA A C 1
ATOM 5540 O O . ALA A 1 708 ? -17.078 -8.969 7.516 1.00 95.50 708 ALA A O 1
ATOM 5541 N N . GLU A 1 709 ? -18.316 -7.418 6.480 1.00 96.06 709 GLU A N 1
ATOM 5542 C CA . GLU A 1 709 ? -18.263 -8.008 5.141 1.00 96.06 709 GLU A CA 1
ATOM 5543 C C . GLU A 1 709 ? -17.590 -7.046 4.154 1.00 96.06 709 GLU A C 1
ATOM 5545 O O . GLU A 1 709 ? -17.830 -5.834 4.252 1.00 96.06 709 GLU A O 1
ATOM 5550 N N . PRO A 1 710 ? -16.790 -7.550 3.188 1.00 97.12 710 PRO A N 1
ATOM 5551 C CA . PRO A 1 710 ? -16.159 -6.711 2.176 1.00 97.12 710 PRO A CA 1
ATOM 5552 C C . PRO A 1 710 ? -17.171 -5.787 1.500 1.00 97.12 710 PRO A C 1
ATOM 5554 O O . PRO A 1 710 ? -18.211 -6.230 1.012 1.00 97.12 710 PRO A O 1
ATOM 5557 N N . PHE A 1 711 ? -16.853 -4.497 1.477 1.00 97.56 711 PHE A N 1
ATOM 5558 C CA . PHE A 1 711 ? -17.713 -3.444 0.965 1.00 97.56 711 PHE A CA 1
ATOM 5559 C C . PHE A 1 711 ? -18.171 -3.743 -0.458 1.00 97.56 711 PHE A C 1
ATOM 5561 O O . PHE A 1 711 ? -17.366 -4.111 -1.317 1.00 97.56 711 PHE A O 1
ATOM 5568 N N . ASN A 1 712 ? -19.462 -3.555 -0.716 1.00 96.31 712 ASN A N 1
ATOM 5569 C CA . ASN A 1 712 ? -20.034 -3.727 -2.040 1.00 96.31 712 ASN A CA 1
ATOM 5570 C C . ASN A 1 712 ? -21.195 -2.751 -2.271 1.00 96.31 712 ASN A C 1
ATOM 5572 O O . ASN A 1 712 ? -21.766 -2.197 -1.334 1.00 96.31 712 ASN A O 1
ATOM 5576 N N . VAL A 1 713 ? -21.548 -2.545 -3.536 1.00 95.06 713 VAL A N 1
ATOM 5577 C CA . VAL A 1 713 ? -22.654 -1.681 -3.972 1.00 95.06 713 VAL A CA 1
ATOM 5578 C C . VAL A 1 713 ? -23.827 -2.495 -4.527 1.00 95.06 713 VAL A C 1
ATOM 5580 O O . VAL A 1 713 ? -24.546 -2.046 -5.412 1.00 95.06 713 VAL A O 1
ATOM 5583 N N . THR A 1 714 ? -24.014 -3.717 -4.022 1.00 95.94 714 THR A N 1
ATOM 5584 C CA . THR A 1 714 ? -25.116 -4.615 -4.398 1.00 95.94 714 THR A CA 1
ATOM 5585 C C . THR A 1 714 ? -26.329 -4.434 -3.490 1.00 95.94 714 THR A C 1
ATOM 5587 O O . THR A 1 714 ? -26.203 -3.993 -2.346 1.00 95.94 714 THR A O 1
ATOM 5590 N N . LYS A 1 715 ? -27.510 -4.833 -3.976 1.00 96.31 715 LYS A N 1
ATOM 5591 C CA . LYS A 1 715 ? -28.763 -4.758 -3.213 1.00 96.31 715 LYS A CA 1
ATOM 5592 C C . LYS A 1 715 ? -28.660 -5.509 -1.887 1.00 96.31 715 LYS A C 1
ATOM 5594 O O . LYS A 1 715 ? -28.942 -4.931 -0.843 1.00 96.31 715 LYS A O 1
ATOM 5599 N N . ASP A 1 716 ? -28.153 -6.739 -1.933 1.00 96.44 716 ASP A N 1
ATOM 5600 C CA . ASP A 1 716 ? -27.961 -7.605 -0.765 1.00 96.44 716 ASP A CA 1
ATOM 5601 C C . ASP A 1 716 ? -27.104 -6.926 0.319 1.00 96.44 716 ASP A C 1
ATOM 5603 O O . ASP A 1 716 ? -27.411 -7.007 1.508 1.00 96.44 716 ASP A O 1
ATOM 5607 N N . TYR A 1 717 ? -26.069 -6.176 -0.083 1.00 96.75 717 TYR A N 1
ATOM 5608 C CA . TYR A 1 717 ? -25.217 -5.438 0.852 1.00 96.75 717 TYR A CA 1
ATOM 5609 C C . TYR A 1 717 ? -25.961 -4.263 1.508 1.00 96.75 717 TYR A C 1
ATOM 5611 O O . TYR A 1 717 ? -25.839 -4.023 2.711 1.00 96.75 717 TYR A O 1
ATOM 5619 N N . PHE A 1 718 ? -26.793 -3.543 0.748 1.00 97.00 718 PHE A N 1
ATOM 5620 C CA . PHE A 1 718 ? -27.651 -2.488 1.300 1.00 97.00 718 PHE A CA 1
ATOM 5621 C C . PHE A 1 718 ? -28.733 -3.056 2.234 1.00 97.00 718 PHE A C 1
ATOM 5623 O O . PHE A 1 718 ? -29.023 -2.445 3.267 1.00 97.00 718 PHE A O 1
ATOM 5630 N N . GLU A 1 719 ? -29.303 -4.222 1.921 1.00 96.44 719 GLU A N 1
ATOM 5631 C CA . GLU A 1 719 ? -30.249 -4.935 2.789 1.00 96.44 719 GLU A CA 1
ATOM 5632 C C . GLU A 1 719 ? -29.587 -5.360 4.109 1.00 96.44 719 GLU A C 1
ATOM 5634 O O . GLU A 1 719 ? -30.160 -5.140 5.183 1.00 96.44 719 GLU A O 1
ATOM 5639 N N . LEU A 1 720 ? -28.349 -5.864 4.051 1.00 96.38 720 LEU A N 1
ATOM 5640 C CA . LEU A 1 720 ? -27.537 -6.188 5.227 1.00 96.38 720 LEU A CA 1
ATOM 5641 C C . LEU A 1 720 ? -27.313 -4.959 6.122 1.00 96.38 720 LEU A C 1
ATOM 5643 O O . LEU A 1 720 ? -27.576 -5.015 7.327 1.00 96.38 720 LEU A O 1
ATOM 5647 N N . ILE A 1 721 ? -26.908 -3.821 5.544 1.00 95.94 721 ILE A N 1
ATOM 5648 C CA . ILE A 1 721 ? -26.743 -2.559 6.286 1.00 95.94 721 ILE A CA 1
ATOM 5649 C C . ILE A 1 721 ? -28.075 -2.101 6.891 1.00 95.94 721 ILE A C 1
ATOM 5651 O O . ILE A 1 721 ? -28.114 -1.623 8.031 1.00 95.94 721 ILE A O 1
ATOM 5655 N N . HIS A 1 722 ? -29.181 -2.210 6.150 1.00 95.81 722 HIS A N 1
ATOM 5656 C CA . HIS A 1 722 ? -30.491 -1.797 6.649 1.00 95.81 722 HIS A CA 1
ATOM 5657 C C . HIS A 1 722 ? -30.927 -2.637 7.851 1.00 95.81 722 HIS A C 1
ATOM 5659 O O . HIS A 1 722 ? -31.401 -2.071 8.835 1.00 95.81 722 HIS A O 1
ATOM 5665 N N . LYS A 1 723 ? -30.689 -3.954 7.815 1.00 95.56 723 LYS A N 1
ATOM 5666 C CA . LYS A 1 723 ? -31.014 -4.880 8.907 1.00 95.56 723 LYS A CA 1
ATOM 5667 C C . LYS A 1 723 ? -30.349 -4.492 10.230 1.00 95.56 723 LYS A C 1
ATOM 5669 O O . LYS A 1 723 ? -30.976 -4.629 11.276 1.00 95.56 723 LYS A O 1
ATOM 5674 N N . VAL A 1 724 ? -29.110 -3.995 10.191 1.00 92.69 724 VAL A N 1
ATOM 5675 C CA . VAL A 1 724 ? -28.363 -3.614 11.406 1.00 92.69 724 VAL A CA 1
ATOM 5676 C C . VAL A 1 724 ? -28.552 -2.150 11.815 1.00 92.69 724 VAL A C 1
ATOM 5678 O O . VAL A 1 724 ? -28.492 -1.837 12.998 1.00 92.69 724 VAL A O 1
ATOM 5681 N N . SER A 1 725 ? -28.795 -1.240 10.865 1.00 91.19 725 SER A N 1
ATOM 5682 C CA . SER A 1 725 ? -28.846 0.210 11.135 1.00 91.19 725 SER A CA 1
ATOM 5683 C C . SER A 1 725 ? -30.251 0.808 11.165 1.00 91.19 725 SER A C 1
ATOM 5685 O O . SER A 1 725 ? -30.427 1.920 11.658 1.00 91.19 725 SER A O 1
ATOM 5687 N N . SER A 1 726 ? -31.238 0.133 10.566 1.00 91.19 726 SER A N 1
ATOM 5688 C CA . SER A 1 726 ? -32.586 0.665 10.313 1.00 91.19 726 SER A CA 1
ATOM 5689 C C . SER A 1 726 ? -32.593 2.048 9.633 1.00 91.19 726 SER A C 1
ATOM 5691 O O . SER A 1 726 ? -33.519 2.839 9.803 1.00 91.19 726 SER A O 1
ATOM 5693 N N . SER A 1 727 ? -31.555 2.373 8.849 1.00 91.50 727 SER A N 1
ATOM 5694 C CA . SER A 1 727 ? -31.382 3.706 8.257 1.00 91.50 727 SER A CA 1
ATOM 5695 C C . SER A 1 727 ? -32.500 4.054 7.256 1.00 91.50 727 SER A C 1
ATOM 5697 O O . SER A 1 727 ? -32.635 3.360 6.242 1.00 91.50 727 SER A O 1
ATOM 5699 N N . PRO A 1 728 ? -33.237 5.172 7.441 1.00 90.38 728 PRO A N 1
ATOM 5700 C CA . PRO A 1 728 ? -34.279 5.601 6.503 1.00 90.38 728 PRO A CA 1
ATOM 5701 C C . PRO A 1 728 ? -33.748 5.949 5.108 1.00 90.38 728 PRO A C 1
ATOM 5703 O O . PRO A 1 728 ? -34.450 5.779 4.114 1.00 90.38 728 PRO A O 1
ATOM 5706 N N . LYS A 1 729 ? -32.496 6.425 5.010 1.00 90.81 729 LYS A N 1
ATOM 5707 C CA . LYS A 1 729 ? -31.866 6.733 3.716 1.00 90.81 729 LYS A CA 1
ATOM 5708 C C . LYS A 1 729 ? -31.590 5.463 2.913 1.00 90.81 729 LYS A C 1
ATOM 5710 O O . LYS A 1 729 ? -31.882 5.437 1.725 1.00 90.81 729 LYS A O 1
ATOM 5715 N N . ILE A 1 730 ? -31.092 4.416 3.572 1.00 94.38 730 ILE A N 1
ATOM 5716 C CA . ILE A 1 730 ? -30.875 3.107 2.942 1.00 94.38 730 ILE A CA 1
ATOM 5717 C C . ILE A 1 730 ? -32.219 2.491 2.545 1.00 94.38 730 ILE A C 1
ATOM 5719 O O . ILE A 1 730 ? -32.363 2.034 1.418 1.00 94.38 730 ILE A O 1
ATOM 5723 N N . ALA A 1 731 ? -33.236 2.581 3.409 1.00 94.81 731 ALA A N 1
ATOM 5724 C CA . ALA A 1 731 ? -34.587 2.121 3.086 1.00 94.81 731 ALA A CA 1
ATOM 5725 C C . ALA A 1 731 ? -35.168 2.816 1.842 1.00 94.81 731 ALA A C 1
ATOM 5727 O O . ALA A 1 731 ? -35.844 2.178 1.040 1.00 94.81 731 ALA A O 1
ATOM 5728 N N . LYS A 1 732 ? -34.911 4.121 1.668 1.00 95.12 732 LYS A N 1
ATOM 5729 C CA . LYS A 1 732 ? -35.325 4.860 0.469 1.00 95.12 732 LYS A CA 1
ATOM 5730 C C . LYS A 1 732 ? -34.625 4.333 -0.787 1.00 95.12 732 LYS A C 1
ATOM 5732 O O . LYS A 1 732 ? -35.304 4.103 -1.777 1.00 95.12 732 LYS A O 1
ATOM 5737 N N . VAL A 1 733 ? -33.310 4.118 -0.728 1.00 94.69 733 VAL A N 1
ATOM 5738 C CA . VAL A 1 733 ? -32.533 3.568 -1.854 1.00 94.69 733 VAL A CA 1
ATOM 5739 C C . VAL A 1 733 ? -33.013 2.160 -2.215 1.00 94.69 733 VAL A C 1
ATOM 5741 O O . VAL A 1 733 ? -33.252 1.886 -3.378 1.00 94.69 733 VAL A O 1
ATOM 5744 N N . LEU A 1 734 ? -33.258 1.292 -1.229 1.00 95.62 734 LEU A N 1
ATOM 5745 C CA . LEU A 1 734 ? -33.763 -0.068 -1.468 1.00 95.62 734 LEU A CA 1
ATOM 5746 C C . LEU A 1 734 ? -35.150 -0.100 -2.128 1.00 95.62 734 LEU A C 1
ATOM 5748 O O . LEU A 1 734 ? -35.440 -1.014 -2.896 1.00 95.62 734 LEU A O 1
ATOM 5752 N N . LYS A 1 735 ? -36.012 0.884 -1.834 1.00 94.75 735 LYS A N 1
ATOM 5753 C CA . LYS A 1 735 ? -37.339 1.009 -2.462 1.00 94.75 735 LYS A CA 1
ATOM 5754 C C . LYS A 1 735 ? -37.268 1.420 -3.933 1.00 94.75 735 LYS A C 1
ATOM 5756 O O . LYS A 1 735 ? -38.125 0.995 -4.697 1.00 94.75 735 LYS A O 1
ATOM 5761 N N . SER A 1 736 ? -36.265 2.211 -4.296 1.00 94.56 736 SER A N 1
ATOM 5762 C CA . SER A 1 736 ? -36.015 2.706 -5.653 1.00 94.56 736 SER A CA 1
ATOM 5763 C C . SER A 1 736 ? -34.737 2.088 -6.230 1.00 94.56 736 SER A C 1
ATOM 5765 O O . SER A 1 736 ? -33.964 2.777 -6.872 1.00 94.56 736 SER A O 1
ATOM 5767 N N . TRP A 1 737 ? -34.464 0.807 -5.949 1.00 93.19 737 TRP A N 1
ATOM 5768 C CA . TRP A 1 737 ? -33.190 0.175 -6.331 1.00 93.19 737 TRP A CA 1
ATOM 5769 C C . TRP A 1 737 ? -33.000 0.057 -7.850 1.00 93.19 737 TRP A C 1
ATOM 5771 O O . TRP A 1 737 ? -31.871 0.048 -8.329 1.00 93.19 737 TRP A O 1
ATOM 5781 N N . ASP A 1 738 ? -34.106 -0.065 -8.586 1.00 91.31 738 ASP A N 1
ATOM 5782 C CA . ASP A 1 738 ? -34.105 -0.220 -10.043 1.00 91.31 738 ASP A CA 1
ATOM 5783 C C . ASP A 1 738 ? -34.075 1.137 -10.791 1.00 91.31 738 ASP A C 1
ATOM 5785 O O . ASP A 1 738 ? -34.073 1.143 -12.024 1.00 91.31 738 ASP A O 1
ATOM 5789 N N . GLU A 1 739 ? -34.077 2.265 -10.061 1.00 81.69 739 GLU A N 1
ATOM 5790 C CA . GLU A 1 739 ? -33.838 3.633 -10.570 1.00 81.69 739 GLU A CA 1
ATOM 5791 C C . GLU A 1 739 ? -32.343 3.976 -10.519 1.00 81.69 739 GLU A C 1
ATOM 5793 O O . GLU A 1 739 ? -31.851 4.581 -11.501 1.00 81.69 739 GLU A O 1
#